Protein AF-A0A840N2Z1-F1 (afdb_monomer)

Mean predicted aligned error: 18.13 Å

Secondary structure (DSSP, 8-state):
----PPP---------TTPPP-EEE-TTS-EEEGGGS-SBGGG--B-S-TTT--BEEEETTSSS-EEEESS-----S-HHHHHHHHHHHHHHHHH-EEEEPPEEEEETTEEEEEE--EEEE-SEEEET-TTSTT---SEEEEETTEEEEEEEESSSPPPHHHHHHHHHHT--EEEEE-TTS-TT--HHHHHHIIIIIS-EEEEE-HHHHHHHHHHHHHHHHHHHHHHHHHHHHHHHHHHHHHHHHHHHTTSPP------HHHHHTTGGGGSS---S-GGGBSS-HHHHHHHHIIIIIS-TTTTTS-B-HHHHHHHHHHTT-B-GGGS---HHHHHHHHHTTS----HHHHHHHHHHHHHHTTSEEEETTEEEE-HHHHHHHHHHHHHHHHHHHHHHHHHHHHHHHHHHS-HHHHTT--HHHHHHSEETTTTEEHHHHHHTT-HHHHHHHHHHHHHHHHHHS-PPP-S--TT-S-HHHHHHHHHHHHHHHHHHHHHHHHHHHHHHHHHHHHHHHHHHHHHHHHHHHHHHHHGGGHHHHHHHHHHH-TT--HHHHHHH-HHHHHHHHHHHHHHHHHHHHHHHHHHHHHHHHHHHHHHHHHHH-HHHHHHHHHS-BGGGTTB-HHHH-SSHHHHHHHHHHHHHHHH--

Sequence (645 aa):
MFDSLPSAHDVSNFGSDKAKLVWAIDSNGKMAKISTVANGAKCKCRCPNPHCNEYLIAKTNHQTPHYSHSSNSKCNGGGPETAIHILAKEAIEEHKKLYLIERRASFAGREVILSKARLVEFDMVVAEHRELERIVPDIYVEKAGRNLLIEIAVTHPCDEMKIEKIRARGVPALEIDLSGLPRNADRDVITQAVIYDAPRSWLFHADIDSAHAKLRAAHEKKEADATKQFDDALNLLSRDYRLGLSDLSKQEKLEISDADELRATRLVQHIGIHISGAGCFTWPLDRWQNFIIREFVVGSQLGHDAYRVKTVFSRLKDAGAIRPLFKFVNKEFEAALQAGPLDFLTPYRAIEMYLFHLAREGFVYKISGAYQTVSDIRVSIEGHRERLVRIQRRTEGALETARKILAFVPVNERGKVTAKTWLQQHQSLYGSSFKAAIDADSGPYDEMSLTLRNIERMIFENGPIIESTLELPIAQERERQRNSRKQVADERAARKAEADEKAHLEKEVSENEARVSRISRFKREVNDSLGNDSADWLKSQSEQSESIDLLSLAASSELGLDRAFAMLRTTVHDRNEKAKKQKVIDRFVWQLVDDATRSLGHQRCQLFIRSAYKELGGKKPIDYCVDKVTLAECLDLLKVVARKK

Nearest PDB structures (foldseek):
  1bja-assembly2_B  TM=5.578E-01  e=4.162E-01  Tequatrovirus T4
  8xte-assembly3_D  TM=2.603E-01  e=2.911E-01  Penicillium brevicompactum
  2g7u-assembly1_A  TM=5.509E-01  e=2.362E+00  Rhodococcus jostii RHA1
  8xtg-assembly3_F  TM=1.981E-01  e=2.911E-01  Penicillium brevicompactum
  8eju-assembly1_A  TM=3.213E-01  e=1.418E+00  Pseudomonas putida KT2440

Organism: NCBI:txid211460

Solvent-accessible surface area (backbone atoms only — not comparable to full-atom values): 35555 Å² total; per-residue (Å²): 146,78,84,78,78,84,67,86,75,79,82,86,83,61,72,71,99,76,63,60,33,31,60,26,28,32,85,85,72,44,86,39,48,39,90,80,53,52,63,34,64,79,40,58,21,22,44,50,25,83,92,59,54,43,54,27,26,35,36,49,93,42,102,67,56,20,49,40,68,71,59,98,66,89,65,89,71,55,37,30,53,39,40,52,54,53,51,42,48,50,38,40,58,74,66,32,41,39,52,43,70,59,42,59,28,68,52,96,92,44,74,48,79,79,39,76,59,45,80,43,75,43,81,42,65,39,68,55,42,69,84,49,79,95,54,68,40,54,27,37,36,30,44,96,93,40,67,38,36,33,39,76,19,47,87,57,73,86,51,68,73,57,42,50,56,39,50,77,69,69,50,34,26,35,37,39,45,47,50,69,53,57,58,64,62,49,70,68,59,46,35,49,30,69,31,66,67,41,56,69,47,75,68,31,46,70,70,37,56,53,46,34,52,51,48,45,54,54,48,56,49,51,52,51,53,50,52,51,52,50,51,56,51,51,50,51,52,54,50,51,29,53,48,24,45,59,54,41,72,72,51,78,77,72,80,74,74,79,51,64,58,38,60,77,67,53,53,59,80,68,42,54,62,93,57,52,17,56,25,36,26,67,46,46,59,38,51,55,41,45,48,48,42,51,45,45,49,68,19,97,69,46,15,80,42,74,45,37,63,68,57,55,45,49,53,38,46,76,71,55,35,44,36,79,81,50,74,64,71,56,72,67,59,50,52,56,45,46,75,45,96,49,69,54,34,56,54,63,54,29,52,44,53,51,53,49,48,40,32,74,75,59,53,27,45,79,57,98,80,22,39,32,40,33,66,69,60,49,52,53,42,50,54,44,51,54,47,53,54,46,38,50,53,52,52,51,51,54,38,50,54,40,41,56,55,54,69,71,39,55,70,86,61,36,64,90,69,42,40,73,57,51,34,63,36,75,32,86,93,72,80,40,20,59,46,55,26,42,73,64,73,39,73,67,32,58,58,52,52,51,52,52,51,45,51,51,30,33,75,77,65,77,38,69,90,68,87,78,55,83,88,46,66,42,69,68,57,54,50,51,51,50,52,52,51,49,49,54,50,53,52,51,50,50,54,48,53,54,50,54,52,51,55,51,51,54,52,54,53,52,52,52,52,51,26,55,50,38,35,53,55,50,54,49,52,44,36,76,72,46,51,92,47,28,67,59,48,59,50,50,48,43,70,76,34,97,83,50,53,56,60,61,38,13,33,74,35,72,72,30,31,53,54,42,50,50,57,51,50,53,53,54,49,55,53,52,52,53,56,52,55,49,58,54,23,55,52,37,29,49,52,48,53,51,56,37,28,74,67,55,37,64,71,54,18,56,50,53,41,67,37,63,34,71,93,61,77,54,37,27,44,54,82,53,15,60,42,74,64,45,32,48,55,46,52,54,51,47,54,58,60,56,69,63,125

Structure (mmCIF, N/CA/C/O backbone):
data_AF-A0A840N2Z1-F1
#
_entry.id   AF-A0A840N2Z1-F1
#
loop_
_atom_site.group_PDB
_atom_site.id
_atom_site.type_symbol
_atom_site.label_atom_id
_atom_site.label_alt_id
_atom_site.label_comp_id
_atom_site.label_asym_id
_atom_site.label_entity_id
_atom_site.label_seq_id
_atom_site.pdbx_PDB_ins_code
_atom_site.Cartn_x
_atom_site.Cartn_y
_atom_site.Cartn_z
_atom_site.occupancy
_atom_site.B_iso_or_equiv
_atom_site.auth_seq_id
_atom_site.auth_comp_id
_atom_site.auth_asym_id
_atom_site.auth_atom_id
_atom_site.pdbx_PDB_model_num
ATOM 1 N N . MET A 1 1 ? 47.069 -20.140 -20.007 1.00 32.53 1 MET A N 1
ATOM 2 C CA . MET A 1 1 ? 48.380 -20.300 -20.663 1.00 32.53 1 MET A CA 1
ATOM 3 C C . MET A 1 1 ? 48.149 -20.223 -22.169 1.00 32.53 1 MET A C 1
ATOM 5 O O . MET A 1 1 ? 48.044 -21.245 -22.820 1.00 32.53 1 MET A O 1
ATOM 9 N N . PHE A 1 2 ? 47.906 -19.008 -22.657 1.00 27.11 2 PHE A N 1
ATOM 10 C CA . PHE A 1 2 ? 47.963 -18.567 -24.053 1.00 27.11 2 PHE A CA 1
ATOM 11 C C . PHE A 1 2 ? 48.010 -17.045 -23.944 1.00 27.11 2 PHE A C 1
ATOM 13 O O . PHE A 1 2 ? 47.080 -16.434 -23.415 1.00 27.11 2 PHE A O 1
ATOM 20 N N . ASP A 1 3 ? 49.175 -16.503 -24.274 1.00 26.84 3 ASP A N 1
ATOM 21 C CA . ASP A 1 3 ? 49.547 -15.116 -24.061 1.00 26.84 3 ASP A CA 1
ATOM 22 C C . ASP A 1 3 ? 48.724 -14.159 -24.927 1.00 26.84 3 ASP A C 1
ATOM 24 O O . ASP A 1 3 ? 48.505 -14.377 -26.117 1.00 26.84 3 ASP A O 1
ATOM 28 N N . SER A 1 4 ? 48.262 -13.106 -24.258 1.00 26.81 4 SER A N 1
ATOM 29 C CA . SER A 1 4 ? 48.169 -11.715 -24.695 1.00 26.81 4 SER A CA 1
ATOM 30 C C . SER A 1 4 ? 48.370 -11.451 -26.194 1.00 26.81 4 SER A C 1
ATOM 32 O O . SER A 1 4 ? 49.490 -11.435 -26.701 1.00 26.81 4 SER A O 1
ATOM 34 N N . LEU A 1 5 ? 47.267 -11.131 -26.875 1.00 27.72 5 LEU A N 1
ATOM 35 C CA . LEU A 1 5 ? 47.272 -10.399 -28.144 1.00 27.72 5 LEU A CA 1
ATOM 36 C C . LEU A 1 5 ? 48.095 -9.103 -27.989 1.00 27.72 5 LEU A C 1
ATOM 38 O O . LEU A 1 5 ? 47.916 -8.418 -26.975 1.00 27.72 5 LEU A O 1
ATOM 42 N N . PRO A 1 6 ? 48.960 -8.723 -28.950 1.00 27.50 6 PRO A N 1
ATOM 43 C CA . PRO A 1 6 ? 49.711 -7.483 -28.842 1.00 27.50 6 PRO A CA 1
ATOM 44 C C . PRO A 1 6 ? 48.745 -6.299 -28.880 1.00 27.50 6 PRO A C 1
ATOM 46 O O . PRO A 1 6 ? 48.026 -6.077 -29.855 1.00 27.50 6 PRO A O 1
ATOM 49 N N . SER A 1 7 ? 48.726 -5.568 -27.767 1.00 28.39 7 SER A N 1
ATOM 50 C CA . SER A 1 7 ? 48.161 -4.231 -27.637 1.00 28.39 7 SER A CA 1
ATOM 51 C C . SER A 1 7 ? 48.664 -3.337 -28.767 1.00 28.39 7 SER A C 1
ATOM 53 O O . SER A 1 7 ? 49.827 -3.438 -29.152 1.00 28.39 7 SER A O 1
ATOM 55 N N . ALA A 1 8 ? 47.784 -2.452 -29.245 1.00 30.55 8 ALA A N 1
ATOM 56 C CA . ALA A 1 8 ? 48.078 -1.371 -30.178 1.00 30.55 8 ALA A CA 1
ATOM 57 C C . ALA A 1 8 ? 49.480 -0.802 -29.920 1.00 30.55 8 ALA A C 1
ATOM 59 O O . ALA A 1 8 ? 49.737 -0.217 -28.865 1.00 30.55 8 ALA A O 1
ATOM 60 N N . HIS A 1 9 ? 50.389 -1.066 -30.859 1.00 30.20 9 HIS A N 1
ATOM 61 C CA . HIS A 1 9 ? 51.753 -0.587 -30.771 1.00 30.20 9 HIS A CA 1
ATOM 62 C C . HIS A 1 9 ? 51.751 0.932 -30.908 1.00 30.20 9 HIS A C 1
ATOM 64 O O . HIS A 1 9 ? 51.247 1.499 -31.875 1.00 30.20 9 HIS A O 1
ATOM 70 N N . ASP A 1 10 ? 52.308 1.540 -29.871 1.00 27.95 10 ASP A N 1
ATOM 71 C CA . ASP A 1 10 ? 52.732 2.919 -29.748 1.00 27.95 10 ASP A CA 1
ATOM 72 C C . ASP A 1 10 ? 53.367 3.427 -31.058 1.00 27.95 10 ASP A C 1
ATOM 74 O O . ASP A 1 10 ? 54.408 2.937 -31.499 1.00 27.95 10 ASP A O 1
ATOM 78 N N . VAL A 1 11 ? 52.698 4.378 -31.716 1.00 32.59 11 VAL A N 1
ATOM 79 C CA . VAL A 1 11 ? 53.076 4.917 -33.040 1.00 32.59 11 VAL A CA 1
ATOM 80 C C . VAL A 1 11 ? 54.146 6.016 -32.912 1.00 32.59 11 VAL A C 1
ATOM 82 O O . VAL A 1 11 ? 54.532 6.648 -33.892 1.00 32.59 11 VAL A O 1
ATOM 85 N N . SER A 1 12 ? 54.685 6.263 -31.717 1.00 30.75 12 SER A N 1
ATOM 86 C CA . SER A 1 12 ? 55.723 7.273 -31.504 1.00 30.75 12 SER A CA 1
ATOM 87 C C . SER A 1 12 ? 57.126 6.669 -31.443 1.00 30.75 12 SER A C 1
ATOM 89 O O . SER A 1 12 ? 57.688 6.533 -30.360 1.00 30.75 12 SER A O 1
ATOM 91 N N . ASN A 1 13 ? 57.699 6.322 -32.602 1.00 34.53 13 ASN A N 1
ATOM 92 C CA . ASN A 1 13 ? 59.144 6.450 -32.880 1.00 34.53 13 ASN A CA 1
ATOM 93 C C . ASN A 1 13 ? 59.511 5.911 -34.271 1.00 34.53 13 ASN A C 1
ATOM 95 O O . ASN A 1 13 ? 60.185 4.891 -34.383 1.00 34.53 13 ASN A O 1
ATOM 99 N N . PHE A 1 14 ? 59.129 6.599 -35.350 1.00 37.69 14 PHE A N 1
ATOM 100 C CA . PHE A 1 14 ? 59.597 6.218 -36.686 1.00 37.69 14 PHE A CA 1
ATOM 101 C C . PHE A 1 14 ? 59.946 7.437 -37.550 1.00 37.69 14 PHE A C 1
ATOM 103 O O . PHE A 1 14 ? 59.115 8.301 -37.797 1.00 37.69 14 PHE A O 1
ATOM 110 N N . GLY A 1 15 ? 61.210 7.471 -37.995 1.00 32.06 15 GLY A N 1
ATOM 111 C CA . GLY A 1 15 ? 61.699 8.229 -39.151 1.00 32.06 15 GLY A CA 1
ATOM 112 C C . GLY A 1 15 ? 62.016 9.713 -38.939 1.00 32.06 15 GLY A C 1
ATOM 113 O O . GLY A 1 15 ? 61.167 10.570 -39.132 1.00 32.06 15 GLY A O 1
ATOM 114 N N . SER A 1 16 ? 63.282 10.059 -38.678 1.00 35.94 16 SER A N 1
ATOM 115 C CA . SER A 1 16 ? 63.759 11.402 -39.038 1.00 35.94 16 SER A CA 1
ATOM 116 C C . SER A 1 16 ? 63.973 11.464 -40.558 1.00 35.94 16 SER A C 1
ATOM 118 O O . SER A 1 16 ? 64.718 10.625 -41.072 1.00 35.94 16 SER A O 1
ATOM 120 N N . ASP A 1 17 ? 63.458 12.494 -41.237 1.00 44.66 17 ASP A N 1
ATOM 121 C CA . ASP A 1 17 ? 63.675 12.864 -42.662 1.00 44.66 17 ASP A CA 1
ATOM 122 C C . ASP A 1 17 ? 65.156 13.047 -43.091 1.00 44.66 17 ASP A C 1
ATOM 124 O O . ASP A 1 17 ? 65.476 13.553 -44.164 1.00 44.66 17 ASP A O 1
ATOM 128 N N . LYS A 1 18 ? 66.113 12.669 -42.238 1.00 47.00 18 LYS A N 1
ATOM 129 C CA . LYS A 1 18 ? 67.560 12.854 -42.414 1.00 47.00 18 LYS A CA 1
ATOM 130 C C . LYS A 1 18 ? 68.328 11.545 -42.605 1.00 47.00 18 LYS A C 1
ATOM 132 O O . LYS A 1 18 ? 69.547 11.517 -42.422 1.00 47.00 18 LYS A O 1
ATOM 137 N N . ALA A 1 19 ? 67.654 10.449 -42.942 1.00 57.31 19 ALA A N 1
ATOM 138 C CA . ALA A 1 19 ? 68.347 9.202 -43.235 1.00 57.31 19 ALA A CA 1
ATOM 139 C C . ALA A 1 19 ? 69.135 9.319 -44.548 1.00 57.31 19 ALA A C 1
ATOM 141 O O . ALA A 1 19 ? 68.622 9.749 -45.580 1.00 57.31 19 ALA A O 1
ATOM 142 N N . LYS A 1 20 ? 70.412 8.938 -44.510 1.00 71.94 20 LYS A N 1
ATOM 143 C CA . LYS A 1 20 ? 71.266 8.941 -45.699 1.00 71.94 20 LYS A CA 1
ATOM 144 C C . LYS A 1 20 ? 70.849 7.798 -46.634 1.00 71.94 20 LYS A C 1
ATOM 146 O O . LYS A 1 20 ? 70.549 6.707 -46.164 1.00 71.94 20 LYS A O 1
ATOM 151 N N . LEU A 1 21 ? 70.865 8.032 -47.947 1.00 83.38 21 LEU A N 1
ATOM 152 C CA . LEU A 1 21 ? 70.522 7.032 -48.965 1.00 83.38 21 LEU A CA 1
ATOM 153 C C . LEU A 1 21 ? 71.496 5.840 -48.906 1.00 83.38 21 LEU A C 1
ATOM 155 O O . LEU A 1 21 ? 72.694 6.027 -49.105 1.00 83.38 21 LEU A O 1
ATOM 159 N N . VAL A 1 22 ? 71.003 4.623 -48.652 1.00 88.00 22 VAL A N 1
ATOM 160 C CA . VAL A 1 22 ? 71.836 3.398 -48.551 1.00 88.00 22 VAL A CA 1
ATOM 161 C C . VAL A 1 22 ? 71.602 2.387 -49.674 1.00 88.00 22 VAL A C 1
ATOM 163 O O . VAL A 1 22 ? 72.327 1.398 -49.763 1.00 88.00 22 VAL A O 1
ATOM 166 N N . TRP A 1 23 ? 70.635 2.656 -50.548 1.00 89.88 23 TRP A N 1
ATOM 167 C CA . TRP A 1 23 ? 70.289 1.835 -51.703 1.00 89.88 23 TRP A CA 1
ATOM 168 C C . TRP A 1 23 ? 70.346 2.668 -52.982 1.00 89.88 23 TRP A C 1
ATOM 170 O O . TRP A 1 23 ? 69.993 3.848 -52.977 1.00 89.88 23 TRP A O 1
ATOM 180 N N . ALA A 1 24 ? 70.790 2.054 -54.072 1.00 89.81 24 ALA A N 1
ATOM 181 C CA . ALA A 1 24 ? 70.897 2.686 -55.379 1.00 89.81 24 ALA A CA 1
ATOM 182 C C . ALA A 1 24 ? 70.653 1.674 -56.500 1.00 89.81 24 ALA A C 1
ATOM 184 O O . ALA A 1 24 ? 70.735 0.473 -56.264 1.00 89.81 24 ALA A O 1
ATOM 185 N N . ILE A 1 25 ? 70.401 2.155 -57.716 1.00 89.81 25 ILE A N 1
ATOM 186 C CA . ILE A 1 25 ? 70.275 1.306 -58.906 1.00 89.81 25 ILE A CA 1
ATOM 187 C C . ILE A 1 25 ? 71.672 1.102 -59.506 1.00 89.81 25 ILE A C 1
ATOM 189 O O . ILE A 1 25 ? 72.353 2.081 -59.814 1.00 89.81 25 ILE A O 1
ATOM 193 N N . ASP A 1 26 ? 72.123 -0.142 -59.650 1.00 89.44 26 ASP A N 1
ATOM 194 C CA . ASP A 1 26 ? 73.417 -0.478 -60.251 1.00 89.44 26 ASP A CA 1
ATOM 195 C C . ASP A 1 26 ? 73.408 -0.367 -61.790 1.00 89.44 26 ASP A C 1
ATOM 197 O O . ASP A 1 26 ? 72.405 -0.029 -62.421 1.00 89.44 26 ASP A O 1
ATOM 201 N N . SER A 1 27 ? 74.543 -0.661 -62.433 1.00 85.69 27 SER A N 1
ATOM 202 C CA . SER A 1 27 ? 74.661 -0.608 -63.898 1.00 85.69 27 SER A CA 1
ATOM 203 C C . SER A 1 27 ? 73.799 -1.633 -64.644 1.00 85.69 27 SER A C 1
ATOM 205 O O . SER A 1 27 ? 73.615 -1.491 -65.850 1.00 85.69 27 SER A O 1
ATOM 207 N N . ASN A 1 28 ? 73.301 -2.658 -63.951 1.00 84.81 28 ASN A N 1
ATOM 208 C CA . ASN A 1 28 ? 72.421 -3.689 -64.495 1.00 84.81 28 ASN A CA 1
ATOM 209 C C . ASN A 1 28 ? 70.940 -3.371 -64.236 1.00 84.81 28 ASN A C 1
ATOM 211 O O . ASN A 1 28 ? 70.080 -4.179 -64.581 1.00 84.81 28 ASN A O 1
ATOM 215 N N . GLY A 1 29 ? 70.638 -2.224 -63.619 1.00 83.00 29 GLY A N 1
ATOM 216 C CA . GLY A 1 29 ? 69.278 -1.834 -63.269 1.00 83.00 29 GLY A CA 1
ATOM 217 C C . GLY A 1 29 ? 68.747 -2.477 -61.984 1.00 83.00 29 GLY A C 1
ATOM 218 O O . GLY A 1 29 ? 67.546 -2.407 -61.753 1.00 83.00 29 GLY A O 1
ATOM 219 N N . LYS A 1 30 ? 69.596 -3.101 -61.154 1.00 87.06 30 LYS A N 1
ATOM 220 C CA . LYS A 1 30 ? 69.187 -3.774 -59.908 1.00 87.06 30 LYS A CA 1
ATOM 221 C C . LYS A 1 30 ? 69.490 -2.943 -58.666 1.00 87.06 30 LYS A C 1
ATOM 223 O O . LYS A 1 30 ? 70.437 -2.158 -58.646 1.00 87.06 30 LYS A O 1
ATOM 228 N N . MET A 1 31 ? 68.722 -3.161 -57.598 1.00 89.31 31 MET A N 1
ATOM 229 C CA . MET A 1 31 ? 68.962 -2.521 -56.305 1.00 89.31 31 MET A CA 1
ATOM 230 C C . MET A 1 31 ? 70.248 -3.035 -55.640 1.00 89.31 31 MET A C 1
ATOM 232 O O . MET A 1 31 ? 70.381 -4.216 -55.323 1.00 89.31 31 MET A O 1
ATOM 236 N N . ALA A 1 32 ? 71.185 -2.124 -55.379 1.00 88.50 32 ALA A N 1
ATOM 237 C CA . ALA A 1 32 ? 72.471 -2.389 -54.747 1.00 88.50 32 ALA A CA 1
ATOM 238 C C . ALA A 1 32 ? 72.622 -1.631 -53.421 1.00 88.50 32 ALA A C 1
ATOM 240 O O . ALA A 1 32 ? 72.494 -0.400 -53.349 1.00 88.50 32 ALA A O 1
ATOM 241 N N . LYS A 1 33 ? 72.950 -2.374 -52.358 1.00 88.62 33 LYS A N 1
ATOM 242 C CA . LYS A 1 33 ? 73.209 -1.818 -51.027 1.00 88.62 33 LYS A CA 1
ATOM 243 C C . LYS A 1 33 ? 74.568 -1.131 -51.009 1.00 88.62 33 LYS A C 1
ATOM 245 O O . LYS A 1 33 ? 75.526 -1.595 -51.619 1.00 88.62 33 LYS A O 1
ATOM 250 N N . ILE A 1 34 ? 74.695 -0.058 -50.239 1.00 87.31 34 ILE A N 1
ATOM 251 C CA . ILE A 1 34 ? 75.961 0.670 -50.113 1.00 87.31 34 ILE A CA 1
ATOM 252 C C . ILE A 1 34 ? 77.132 -0.218 -49.655 1.00 87.31 34 ILE A C 1
ATOM 254 O O . ILE A 1 34 ? 78.273 0.029 -50.029 1.00 87.31 34 ILE A O 1
ATOM 258 N N . SER A 1 35 ? 76.872 -1.279 -48.887 1.00 85.38 35 SER A N 1
ATOM 259 C CA . SER A 1 35 ? 77.902 -2.213 -48.418 1.00 85.38 35 SER A CA 1
ATOM 260 C C . SER A 1 35 ? 78.405 -3.190 -49.488 1.00 85.38 35 SER A C 1
ATOM 262 O O . SER A 1 35 ? 79.396 -3.870 -49.245 1.00 85.38 35 SER A O 1
ATOM 264 N N . THR A 1 36 ? 77.740 -3.295 -50.645 1.00 85.25 36 THR A N 1
ATOM 265 C CA . THR A 1 36 ? 78.060 -4.285 -51.692 1.00 85.25 36 THR A CA 1
ATOM 266 C C . THR A 1 36 ? 78.734 -3.674 -52.921 1.00 85.25 36 THR A C 1
ATOM 268 O O . THR A 1 36 ? 78.996 -4.386 -53.887 1.00 85.25 36 THR A O 1
ATOM 271 N N . VAL A 1 37 ? 79.007 -2.366 -52.918 1.00 87.31 37 VAL A N 1
ATOM 272 C CA . VAL A 1 37 ? 79.542 -1.631 -54.076 1.00 87.31 37 VAL A CA 1
ATOM 273 C C . VAL A 1 37 ? 80.942 -1.073 -53.819 1.00 87.31 37 VAL A C 1
ATOM 275 O O . VAL A 1 37 ? 81.353 -0.851 -52.683 1.00 87.31 37 VAL A O 1
ATOM 278 N N . ALA A 1 38 ? 81.688 -0.807 -54.893 1.00 87.06 38 ALA A N 1
ATOM 279 C CA . ALA A 1 38 ? 83.007 -0.185 -54.800 1.00 87.06 38 ALA A CA 1
ATOM 280 C C . ALA A 1 38 ? 82.918 1.293 -54.366 1.00 87.06 38 ALA A C 1
ATOM 282 O O . ALA A 1 38 ? 82.089 2.045 -54.879 1.00 87.06 38 ALA A O 1
ATOM 283 N N . ASN A 1 39 ? 83.823 1.731 -53.482 1.00 88.00 39 ASN A N 1
ATOM 284 C CA . ASN A 1 39 ? 83.895 3.119 -53.011 1.00 88.00 39 ASN A CA 1
ATOM 285 C C . ASN A 1 39 ? 84.106 4.129 -54.162 1.00 88.00 39 ASN A C 1
ATOM 287 O O . ASN A 1 39 ? 84.906 3.910 -55.078 1.00 88.00 39 ASN A O 1
ATOM 291 N N . GLY A 1 40 ? 83.454 5.286 -54.058 1.00 86.69 40 GLY A N 1
ATOM 292 C CA . GLY A 1 40 ? 83.551 6.410 -54.987 1.00 86.69 40 GLY A CA 1
ATOM 293 C C . GLY A 1 40 ? 82.644 6.293 -56.219 1.00 86.69 40 GLY A C 1
ATOM 294 O O . GLY A 1 40 ? 81.698 5.508 -56.263 1.00 86.69 40 GLY A O 1
ATOM 295 N N . ALA A 1 41 ? 82.947 7.077 -57.258 1.00 85.81 41 ALA A N 1
ATOM 296 C CA . ALA A 1 41 ? 82.203 7.079 -58.528 1.00 85.81 41 ALA A CA 1
ATOM 297 C C . ALA A 1 41 ? 82.366 5.777 -59.347 1.00 85.81 41 ALA A C 1
ATOM 299 O O . ALA A 1 41 ? 81.668 5.567 -60.338 1.00 85.81 41 ALA A O 1
ATOM 300 N N . LYS A 1 42 ? 83.264 4.872 -58.926 1.00 86.50 42 LYS A N 1
ATOM 301 C CA . LYS A 1 42 ? 83.479 3.564 -59.564 1.00 86.50 42 LYS A CA 1
ATOM 302 C C . LYS A 1 42 ? 82.256 2.647 -59.470 1.00 86.50 42 LYS A C 1
ATOM 304 O O . LYS A 1 42 ? 82.139 1.750 -60.297 1.00 86.50 42 LYS A O 1
ATOM 309 N N . CYS A 1 43 ? 81.353 2.882 -58.512 1.00 84.81 43 CYS A N 1
ATOM 310 C CA . CYS A 1 43 ? 80.115 2.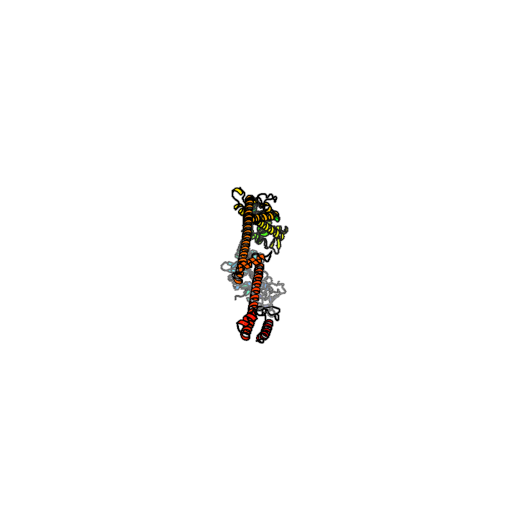112 -58.371 1.00 84.81 43 CYS A CA 1
ATOM 311 C C . CYS A 1 43 ? 79.163 2.255 -59.571 1.00 84.81 43 CYS A C 1
ATOM 313 O O . CYS A 1 43 ? 78.357 1.359 -59.797 1.00 84.81 43 CYS A O 1
ATOM 315 N N . LYS A 1 44 ? 79.238 3.365 -60.329 1.00 87.94 44 LYS A N 1
ATOM 316 C CA . LYS A 1 44 ? 78.335 3.692 -61.454 1.00 87.94 44 LYS A CA 1
ATOM 317 C C . LYS A 1 44 ? 76.836 3.598 -61.114 1.00 87.94 44 LYS A C 1
ATOM 319 O O . LYS A 1 44 ? 76.012 3.449 -62.011 1.00 87.94 44 LYS A O 1
ATOM 324 N N . CYS A 1 45 ? 76.490 3.695 -59.832 1.00 91.00 45 CYS A N 1
ATOM 325 C CA . CYS A 1 45 ? 75.118 3.576 -59.360 1.00 91.00 45 CYS A CA 1
ATOM 326 C C . CYS A 1 45 ? 74.341 4.879 -59.583 1.00 91.00 45 CYS A C 1
ATOM 328 O O . CYS A 1 45 ? 74.933 5.961 -59.621 1.00 91.00 45 CYS A O 1
ATOM 330 N N . ARG A 1 46 ? 73.017 4.779 -59.697 1.00 90.44 46 ARG A N 1
ATOM 331 C CA . ARG A 1 46 ? 72.097 5.902 -59.891 1.00 90.44 46 ARG A CA 1
ATOM 332 C C . ARG A 1 46 ? 71.092 6.033 -58.754 1.00 90.44 46 ARG A C 1
ATOM 334 O O . ARG A 1 46 ? 70.755 5.054 -58.087 1.00 90.44 46 ARG A O 1
ATOM 341 N N . CYS A 1 47 ? 70.618 7.258 -58.543 1.00 88.81 47 CYS A N 1
ATOM 342 C CA . CYS A 1 47 ? 69.551 7.562 -57.596 1.00 88.81 47 CYS A CA 1
ATOM 343 C C . CYS A 1 47 ? 68.269 6.803 -57.975 1.00 88.81 47 CYS A C 1
ATOM 345 O O . CYS A 1 47 ? 67.844 6.909 -59.125 1.00 88.81 47 CYS A O 1
ATOM 347 N N . PRO A 1 48 ? 67.636 6.074 -57.034 1.00 87.62 48 PRO A N 1
ATOM 348 C CA . PRO A 1 48 ? 66.425 5.308 -57.320 1.00 87.62 48 PRO A CA 1
ATOM 349 C C . PRO A 1 48 ? 65.204 6.193 -57.594 1.00 87.62 48 PRO A C 1
ATOM 351 O O . PRO A 1 48 ? 64.252 5.725 -58.200 1.00 87.62 48 PRO A O 1
ATOM 354 N N . ASN A 1 49 ? 65.224 7.470 -57.189 1.00 86.00 49 ASN A N 1
ATOM 355 C CA . ASN A 1 49 ? 64.154 8.418 -57.500 1.00 86.00 49 ASN A CA 1
ATOM 356 C C . ASN A 1 49 ? 64.120 8.708 -59.021 1.00 86.00 49 ASN A C 1
ATOM 358 O O . ASN A 1 49 ? 65.071 9.326 -59.519 1.00 86.00 49 ASN A O 1
ATOM 362 N N . PRO A 1 50 ? 63.037 8.359 -59.750 1.00 79.44 50 PRO A N 1
ATOM 363 C CA . PRO A 1 50 ? 62.931 8.554 -61.198 1.00 79.44 50 PRO A CA 1
ATOM 364 C C . PRO A 1 50 ? 63.046 10.016 -61.634 1.00 79.44 50 PRO A C 1
ATOM 366 O O . PRO A 1 50 ? 63.514 10.292 -62.735 1.00 79.44 50 PRO A O 1
ATOM 369 N N . HIS A 1 51 ? 62.656 10.959 -60.769 1.00 80.56 51 HIS A N 1
ATOM 370 C CA . HIS A 1 51 ? 62.759 12.396 -61.036 1.00 80.56 51 HIS A CA 1
ATOM 371 C C . HIS A 1 51 ? 64.181 12.947 -60.857 1.00 80.56 51 HIS A C 1
ATOM 373 O O . HIS A 1 51 ? 64.448 14.075 -61.260 1.00 80.56 51 HIS A O 1
ATOM 379 N N . CYS A 1 52 ? 65.084 12.170 -60.249 1.00 84.31 52 CYS A N 1
ATOM 380 C CA . CYS A 1 52 ? 66.496 12.511 -60.113 1.00 84.31 52 CYS A CA 1
ATOM 381 C C . CYS A 1 52 ? 67.352 11.691 -61.085 1.00 84.31 52 CYS A C 1
ATOM 383 O O . CYS A 1 52 ? 67.994 12.268 -61.955 1.00 84.31 52 CYS A O 1
ATOM 385 N N . ASN A 1 53 ? 67.358 10.357 -60.950 1.00 81.75 53 ASN A N 1
ATOM 386 C CA . ASN A 1 53 ? 68.104 9.403 -61.789 1.00 81.75 53 ASN A CA 1
ATOM 387 C C . ASN A 1 53 ? 69.602 9.743 -62.020 1.00 81.75 53 ASN A C 1
ATOM 389 O O . ASN A 1 53 ? 70.231 9.247 -62.958 1.00 81.75 53 ASN A O 1
ATOM 393 N N . GLU A 1 54 ? 70.197 10.598 -61.183 1.00 85.44 54 GLU A N 1
ATOM 394 C CA . GLU A 1 54 ? 71.591 11.024 -61.318 1.00 85.44 54 GLU A CA 1
ATOM 395 C C . GLU A 1 54 ? 72.568 9.977 -60.786 1.00 85.44 54 GLU A C 1
ATOM 397 O O . GLU A 1 54 ? 72.235 9.169 -59.916 1.00 85.44 54 GLU A O 1
ATOM 402 N N . TYR A 1 55 ? 73.810 10.027 -61.274 1.00 88.69 55 TYR A N 1
ATOM 403 C CA . TYR A 1 55 ? 74.887 9.193 -60.755 1.00 88.69 55 TYR A CA 1
ATOM 404 C C . TYR A 1 55 ? 75.236 9.542 -59.303 1.00 88.69 55 TYR A C 1
ATOM 406 O O . TYR A 1 55 ? 75.248 10.700 -58.876 1.00 88.69 55 TYR A O 1
ATOM 414 N N . LEU A 1 56 ? 75.558 8.501 -58.543 1.00 89.31 56 LEU A N 1
ATOM 415 C CA . LEU A 1 56 ? 75.906 8.579 -57.135 1.00 89.31 56 LEU A CA 1
ATOM 416 C C . LEU A 1 56 ? 77.394 8.289 -56.917 1.00 89.31 56 LEU A C 1
ATOM 418 O O . LEU A 1 56 ? 78.049 7.554 -57.655 1.00 89.31 56 LEU A O 1
ATOM 422 N N . ILE A 1 57 ? 77.916 8.849 -55.835 1.00 88.44 57 ILE A N 1
ATOM 423 C CA . ILE A 1 57 ? 79.214 8.552 -55.246 1.00 88.44 57 ILE A CA 1
ATOM 424 C C . ILE A 1 57 ? 78.951 7.685 -54.016 1.00 88.44 57 ILE A C 1
ATOM 426 O O . ILE A 1 57 ? 78.348 8.145 -53.043 1.00 88.44 57 ILE A O 1
ATOM 430 N N . ALA A 1 58 ? 79.414 6.435 -54.049 1.00 89.44 58 ALA A N 1
ATOM 431 C CA . ALA A 1 58 ? 79.357 5.539 -52.901 1.00 89.44 58 ALA A CA 1
ATOM 432 C C . ALA A 1 58 ? 80.396 5.967 -51.855 1.00 89.44 58 ALA A C 1
ATOM 434 O O . ALA A 1 58 ? 81.591 5.983 -52.140 1.00 89.44 58 ALA A O 1
ATOM 435 N N . LYS A 1 59 ? 79.968 6.314 -50.641 1.00 87.88 59 LYS A N 1
ATOM 436 C CA . LYS A 1 59 ? 80.853 6.623 -49.509 1.00 87.88 59 LYS A CA 1
ATOM 437 C C . LYS A 1 59 ? 80.876 5.439 -48.549 1.00 87.88 59 LYS A C 1
ATOM 439 O O . LYS A 1 59 ? 80.288 5.502 -47.471 1.00 87.88 59 LYS A O 1
ATOM 444 N N . THR A 1 60 ? 81.534 4.354 -48.950 1.00 83.38 60 THR A N 1
ATOM 445 C CA . THR A 1 60 ? 81.573 3.102 -48.172 1.00 83.38 60 THR A CA 1
ATOM 446 C C . THR A 1 60 ? 82.510 3.196 -46.970 1.00 83.38 60 THR A C 1
ATOM 448 O O . THR A 1 60 ? 82.244 2.591 -45.940 1.00 83.38 60 THR A O 1
ATOM 451 N N . ASN A 1 61 ? 83.564 4.014 -47.064 1.00 83.50 61 ASN A N 1
ATOM 452 C CA . ASN A 1 61 ? 84.570 4.198 -46.007 1.00 83.50 61 ASN A CA 1
ATOM 453 C C . ASN A 1 61 ? 84.228 5.355 -45.039 1.00 83.50 61 ASN A C 1
ATOM 455 O O . ASN A 1 61 ? 85.117 5.944 -44.430 1.00 83.50 61 ASN A O 1
ATOM 459 N N . HIS A 1 62 ? 82.952 5.738 -44.934 1.00 79.75 62 HIS A N 1
ATOM 460 C CA . HIS A 1 62 ? 82.471 6.790 -44.031 1.00 79.75 62 HIS A CA 1
ATOM 461 C C . HIS A 1 62 ? 81.888 6.167 -42.753 1.00 79.75 62 HIS A C 1
ATOM 463 O O . HIS A 1 62 ? 81.323 5.082 -42.814 1.00 79.75 62 HIS A O 1
ATOM 469 N N . GLN A 1 63 ? 81.907 6.890 -41.622 1.00 77.31 63 GLN A N 1
ATOM 470 C CA . GLN A 1 63 ? 81.313 6.447 -40.340 1.00 77.31 63 GLN A CA 1
ATOM 471 C C . GLN A 1 63 ? 79.858 5.940 -40.458 1.00 77.31 63 GLN A C 1
ATOM 473 O O . GLN A 1 63 ? 79.420 5.097 -39.686 1.00 77.31 63 GLN A O 1
ATOM 478 N N . THR A 1 64 ? 79.115 6.441 -41.446 1.00 81.00 64 THR A N 1
ATOM 479 C CA . THR A 1 64 ? 77.811 5.910 -41.843 1.00 81.00 64 THR A CA 1
ATOM 480 C C . THR A 1 64 ? 77.885 5.713 -43.350 1.00 81.00 64 THR A C 1
ATOM 482 O O . THR A 1 64 ? 77.886 6.727 -44.060 1.00 81.00 64 THR A O 1
ATOM 485 N N . PRO A 1 65 ? 78.010 4.475 -43.851 1.00 85.75 65 PRO A N 1
ATOM 486 C CA . PRO A 1 65 ? 78.042 4.216 -45.282 1.00 85.75 65 PRO A CA 1
ATOM 487 C C . PRO A 1 65 ? 76.783 4.763 -45.959 1.00 85.75 65 PRO A C 1
ATOM 489 O O . PRO A 1 65 ? 75.670 4.480 -45.522 1.00 85.75 65 PRO A O 1
ATOM 492 N N . HIS A 1 66 ? 76.949 5.586 -46.994 1.00 87.81 66 HIS A N 1
ATOM 493 C CA . HIS A 1 66 ? 75.828 6.137 -47.764 1.00 87.81 66 HIS A CA 1
ATOM 494 C C . HIS A 1 66 ? 76.220 6.490 -49.197 1.00 87.81 66 HIS A C 1
ATOM 496 O O . HIS A 1 66 ? 77.398 6.645 -49.518 1.00 87.81 66 HIS A O 1
ATOM 502 N N . TYR A 1 67 ? 75.221 6.683 -50.047 1.00 87.25 67 TYR A N 1
ATOM 503 C CA . TYR A 1 67 ? 75.363 7.316 -51.345 1.00 87.25 67 TYR A CA 1
ATOM 504 C C . TYR A 1 67 ? 75.168 8.831 -51.239 1.00 87.25 67 TYR A C 1
ATOM 506 O O . TYR A 1 67 ? 74.316 9.322 -50.495 1.00 87.25 67 TYR A O 1
ATOM 514 N N . SER A 1 68 ? 75.942 9.583 -52.017 1.00 86.19 68 SER A N 1
ATOM 515 C CA . SER A 1 68 ? 75.748 11.021 -52.233 1.00 86.19 68 SER A CA 1
ATOM 516 C C . SER A 1 68 ? 75.722 11.327 -53.724 1.00 86.19 68 SER A C 1
ATOM 518 O O . SER A 1 68 ? 76.474 10.707 -54.464 1.00 86.19 68 SER A O 1
ATOM 520 N N . HIS A 1 69 ? 74.918 12.285 -54.175 1.00 85.94 69 HIS A N 1
ATOM 521 C CA . HIS A 1 69 ? 74.874 12.677 -55.588 1.00 85.94 69 HIS A CA 1
ATOM 522 C C . HIS A 1 69 ? 76.235 13.211 -56.061 1.00 85.94 69 HIS A C 1
ATOM 524 O O . HIS A 1 69 ? 76.951 13.863 -55.297 1.00 85.94 69 HIS A O 1
ATOM 530 N N . SER A 1 70 ? 76.624 12.887 -57.300 1.00 75.25 70 SER A N 1
ATOM 531 C CA . SER A 1 70 ? 77.911 13.316 -57.867 1.00 75.25 70 SER A CA 1
ATOM 532 C C . SER A 1 70 ? 77.961 14.803 -58.218 1.00 75.25 70 SER A C 1
ATOM 534 O O . SER A 1 70 ? 79.046 15.358 -58.367 1.00 75.25 70 SER A O 1
ATOM 536 N N . SER A 1 71 ? 76.797 15.437 -58.362 1.00 69.31 71 SER A N 1
ATOM 537 C CA . SER A 1 71 ? 76.634 16.867 -58.611 1.00 69.31 71 SER A CA 1
ATOM 538 C C . SER A 1 71 ? 75.874 17.521 -57.447 1.00 69.31 71 SER A C 1
ATOM 540 O O . SER A 1 71 ? 75.207 16.835 -56.673 1.00 69.31 71 SER A O 1
ATOM 542 N N . ASN A 1 72 ? 75.960 18.848 -57.307 1.00 59.34 72 ASN A N 1
ATOM 543 C CA . ASN A 1 72 ? 75.220 19.614 -56.291 1.00 59.34 72 ASN A CA 1
ATOM 544 C C . ASN A 1 72 ? 73.737 19.818 -56.695 1.00 59.34 72 ASN A C 1
ATOM 546 O O . ASN A 1 72 ? 73.161 20.888 -56.489 1.00 59.34 72 ASN A O 1
ATOM 550 N N . SER A 1 73 ? 73.142 18.823 -57.355 1.00 58.59 73 SER A N 1
ATOM 551 C CA . SER A 1 73 ? 71.783 18.868 -57.884 1.00 58.59 73 SER A CA 1
ATOM 552 C C . SER A 1 73 ? 70.733 18.834 -56.779 1.00 58.59 73 SER A C 1
ATOM 554 O O . SER A 1 73 ? 70.900 18.236 -55.713 1.00 58.59 73 SER A O 1
ATOM 556 N N . LYS A 1 74 ? 69.604 19.497 -57.045 1.00 57.69 74 LYS A N 1
ATOM 557 C CA . LYS A 1 74 ? 68.451 19.542 -56.144 1.00 57.69 74 LYS A CA 1
ATOM 558 C C . LYS A 1 74 ? 67.648 18.244 -56.262 1.00 57.69 74 LYS A C 1
ATOM 560 O O . LYS A 1 74 ? 66.586 18.217 -56.872 1.00 57.69 74 LYS A O 1
ATOM 565 N N . CYS A 1 75 ? 68.161 17.154 -55.696 1.00 71.25 75 CYS A N 1
ATOM 566 C CA . CYS A 1 75 ? 67.340 15.976 -55.435 1.00 71.25 75 CYS A CA 1
ATOM 567 C C . CYS A 1 75 ? 66.393 16.297 -54.268 1.00 71.25 75 CYS A C 1
ATOM 569 O O . CYS A 1 75 ? 66.852 16.571 -53.160 1.00 71.25 75 CYS A O 1
ATOM 571 N N . ASN A 1 76 ? 65.078 16.260 -54.500 1.00 66.19 76 ASN A N 1
ATOM 572 C CA . ASN A 1 76 ? 64.043 16.650 -53.527 1.00 66.19 76 ASN A CA 1
ATOM 573 C C . ASN A 1 76 ? 63.843 15.639 -52.371 1.00 66.19 76 ASN A C 1
ATOM 575 O O . ASN A 1 76 ? 62.752 15.532 -51.827 1.00 66.19 76 ASN A O 1
ATOM 579 N N . GLY A 1 77 ? 64.865 14.862 -52.006 1.00 65.06 77 GLY A N 1
ATOM 580 C CA . GLY A 1 77 ? 64.854 14.021 -50.804 1.00 65.06 77 GLY A CA 1
ATOM 581 C C . GLY A 1 77 ? 64.207 12.634 -50.920 1.00 65.06 77 GLY A C 1
ATOM 582 O O . GLY A 1 77 ? 64.578 11.778 -50.138 1.00 65.06 77 GLY A O 1
ATOM 583 N N . GLY A 1 78 ? 63.366 12.344 -51.921 1.00 75.00 78 GLY A N 1
ATOM 584 C CA . GLY A 1 78 ? 62.580 11.087 -52.000 1.00 75.00 78 GLY A CA 1
ATOM 585 C C . GLY A 1 78 ? 63.315 9.789 -52.393 1.00 75.00 78 GLY A C 1
ATOM 586 O O . GLY A 1 78 ? 62.683 8.813 -52.799 1.00 75.00 78 GLY A O 1
ATOM 587 N N . GLY A 1 79 ? 64.649 9.777 -52.384 1.00 80.56 79 GLY A N 1
ATOM 588 C CA . GLY A 1 79 ? 65.450 8.610 -52.785 1.00 80.56 79 GLY A CA 1
ATOM 589 C C . GLY A 1 79 ? 65.267 7.391 -51.867 1.00 80.56 79 GLY A C 1
ATOM 590 O O . GLY A 1 79 ? 65.002 6.302 -52.376 1.00 80.56 79 GLY A O 1
ATOM 591 N N . PRO A 1 80 ? 65.395 7.539 -50.535 1.00 85.25 80 PRO A N 1
ATOM 592 C CA . PRO A 1 80 ? 65.219 6.431 -49.598 1.00 85.25 80 PRO A CA 1
ATOM 593 C C . PRO A 1 80 ? 63.802 5.836 -49.604 1.00 85.25 80 PRO A C 1
ATOM 595 O O . PRO A 1 80 ? 63.655 4.618 -49.564 1.00 85.25 80 PRO A O 1
ATOM 598 N N . GLU A 1 81 ? 62.765 6.668 -49.714 1.00 86.94 81 GLU A N 1
ATOM 599 C CA . GLU A 1 81 ? 61.364 6.238 -49.819 1.00 86.94 81 GLU A CA 1
ATOM 600 C C . GLU A 1 81 ? 61.145 5.405 -51.083 1.00 86.94 81 GLU A C 1
ATOM 602 O O . GLU A 1 81 ? 60.594 4.305 -51.030 1.00 86.94 81 GLU A O 1
ATOM 607 N N . THR A 1 82 ? 61.643 5.906 -52.218 1.00 87.38 82 THR A N 1
ATOM 608 C CA . THR A 1 82 ? 61.549 5.201 -53.500 1.00 87.38 82 THR A CA 1
ATOM 609 C C . THR A 1 82 ? 62.293 3.867 -53.453 1.00 87.38 82 THR A C 1
ATOM 611 O O . THR A 1 82 ? 61.812 2.873 -53.986 1.00 87.38 82 THR A O 1
ATOM 614 N N . ALA A 1 83 ? 63.447 3.812 -52.781 1.00 88.75 83 ALA A N 1
ATOM 615 C CA . ALA A 1 83 ? 64.190 2.569 -52.608 1.00 88.75 83 ALA A CA 1
ATOM 616 C C . ALA A 1 83 ? 63.385 1.510 -51.841 1.00 88.75 83 ALA A C 1
ATOM 618 O O . ALA A 1 83 ? 63.351 0.358 -52.266 1.00 88.75 83 ALA A O 1
ATOM 619 N N . ILE A 1 84 ? 62.723 1.890 -50.742 1.00 91.69 84 ILE A N 1
ATOM 620 C CA . ILE A 1 84 ? 61.855 0.976 -49.984 1.00 91.69 84 ILE A CA 1
ATOM 621 C C . ILE A 1 84 ? 60.680 0.511 -50.845 1.00 91.69 84 ILE A C 1
ATOM 623 O O . ILE A 1 84 ? 60.375 -0.678 -50.853 1.00 91.69 84 ILE A O 1
ATOM 627 N N . HIS A 1 85 ? 60.054 1.419 -51.597 1.00 91.31 85 HIS A N 1
ATOM 628 C CA . HIS A 1 85 ? 58.934 1.098 -52.485 1.00 91.31 85 HIS A CA 1
ATOM 629 C C . HIS A 1 85 ? 59.319 0.079 -53.567 1.00 91.31 85 HIS A C 1
ATOM 631 O O . HIS A 1 85 ? 58.628 -0.923 -53.742 1.00 91.31 85 HIS A O 1
ATOM 637 N N . ILE A 1 86 ? 60.465 0.280 -54.228 1.00 90.31 86 ILE A N 1
ATOM 638 C CA . ILE A 1 86 ? 61.005 -0.654 -55.228 1.00 90.31 86 ILE A CA 1
ATOM 639 C C . ILE A 1 86 ? 61.337 -2.005 -54.583 1.00 90.31 86 ILE A C 1
ATOM 641 O O . ILE A 1 86 ? 60.906 -3.040 -55.083 1.00 90.31 86 ILE A O 1
ATOM 645 N N . LEU A 1 87 ? 62.053 -2.015 -53.452 1.00 92.19 87 LEU A N 1
ATOM 646 C CA . LEU A 1 87 ? 62.420 -3.255 -52.753 1.00 92.19 87 LEU A CA 1
ATOM 647 C C . LEU A 1 87 ? 61.192 -4.038 -52.268 1.00 92.19 87 LEU A C 1
ATOM 649 O O . LEU A 1 87 ? 61.209 -5.266 -52.269 1.00 92.19 87 LEU A O 1
ATOM 653 N N . ALA A 1 88 ? 60.120 -3.348 -51.879 1.00 93.56 88 ALA A N 1
ATOM 654 C CA . ALA A 1 88 ? 58.861 -3.974 -51.500 1.00 93.56 88 ALA A CA 1
ATOM 655 C C . ALA A 1 88 ? 58.150 -4.632 -52.694 1.00 93.56 88 ALA A C 1
ATOM 657 O O . ALA A 1 88 ? 57.651 -5.752 -52.560 1.00 93.56 88 ALA A O 1
ATOM 658 N N . LYS A 1 89 ? 58.156 -3.981 -53.867 1.00 92.38 89 LYS A N 1
ATOM 659 C CA . LYS A 1 89 ? 57.671 -4.576 -55.124 1.00 92.38 89 LYS A CA 1
ATOM 660 C C . LYS A 1 89 ? 58.471 -5.824 -55.491 1.00 92.38 89 LYS A C 1
ATOM 662 O O . LYS A 1 89 ? 57.875 -6.884 -55.678 1.00 92.38 89 LYS A O 1
ATOM 667 N N . GLU A 1 90 ? 59.802 -5.724 -55.484 1.00 91.75 90 GLU A N 1
ATOM 668 C CA . GLU A 1 90 ? 60.698 -6.859 -55.746 1.00 91.75 90 GLU A CA 1
ATOM 669 C C . GLU A 1 90 ? 60.427 -8.029 -54.788 1.00 91.75 90 GLU A C 1
ATOM 671 O O . GLU A 1 90 ? 60.371 -9.178 -55.219 1.00 91.75 90 GLU A O 1
ATOM 676 N N . ALA A 1 91 ? 60.220 -7.754 -53.494 1.00 93.19 91 ALA A N 1
ATOM 677 C CA . ALA A 1 91 ? 59.966 -8.789 -52.496 1.00 93.19 91 ALA A CA 1
ATOM 678 C C . ALA A 1 91 ? 58.693 -9.598 -52.798 1.00 93.19 91 ALA A C 1
ATOM 680 O O . ALA A 1 91 ? 58.710 -10.827 -52.682 1.00 93.19 91 ALA A O 1
ATOM 681 N N . ILE A 1 92 ? 57.605 -8.936 -53.207 1.00 93.62 92 ILE A N 1
ATOM 682 C CA . ILE A 1 92 ? 56.343 -9.611 -53.550 1.00 93.62 92 ILE A CA 1
ATOM 683 C C . ILE A 1 92 ? 56.471 -10.373 -54.874 1.00 93.62 92 ILE A C 1
ATOM 685 O O . ILE A 1 92 ? 55.978 -11.498 -54.964 1.00 93.62 92 ILE A O 1
ATOM 689 N N . GLU A 1 93 ? 57.157 -9.816 -55.875 1.00 92.31 93 GLU A N 1
ATOM 690 C CA . GLU A 1 93 ? 57.430 -10.503 -57.148 1.00 92.31 93 GLU A CA 1
ATOM 691 C C . GLU A 1 93 ? 58.284 -11.762 -56.972 1.00 92.31 93 GLU A C 1
ATOM 693 O O . GLU A 1 93 ? 57.986 -12.802 -57.564 1.00 92.31 93 GLU A O 1
ATOM 698 N N . GLU A 1 94 ? 59.321 -11.682 -56.137 1.00 92.75 94 GLU A N 1
ATOM 699 C CA . GLU A 1 94 ? 60.248 -12.780 -55.860 1.00 92.75 94 GLU A CA 1
ATOM 700 C C . GLU A 1 94 ? 59.570 -13.911 -55.077 1.00 92.75 94 GLU A C 1
ATOM 702 O O . GLU A 1 94 ? 59.680 -15.081 -55.446 1.00 92.75 94 GLU A O 1
ATOM 707 N N . HIS A 1 95 ? 58.837 -13.574 -54.012 1.00 94.25 95 HIS A N 1
ATOM 708 C CA . HIS A 1 95 ? 58.278 -14.571 -53.096 1.00 94.25 95 HIS A CA 1
ATOM 709 C C . HIS A 1 95 ? 56.876 -15.047 -53.481 1.00 94.25 95 HIS A C 1
ATOM 711 O O . HIS A 1 95 ? 56.433 -16.083 -52.983 1.00 94.25 95 HIS A O 1
ATOM 717 N N . LYS A 1 96 ? 56.161 -14.284 -54.318 1.00 94.75 96 LYS A N 1
ATOM 718 C CA . LYS A 1 96 ? 54.796 -14.558 -54.796 1.00 94.75 96 LYS A CA 1
ATOM 719 C C . LYS A 1 96 ? 53.804 -14.915 -53.694 1.00 94.75 96 LYS A C 1
ATOM 721 O O . LYS A 1 96 ? 52.879 -15.694 -53.909 1.00 94.75 96 LYS A O 1
ATOM 726 N N . LYS A 1 97 ? 53.974 -14.348 -52.502 1.00 94.44 97 LYS A N 1
ATOM 727 C CA . LYS A 1 97 ? 53.098 -14.602 -51.359 1.00 94.44 97 LYS A CA 1
ATOM 728 C C . LYS A 1 97 ? 52.913 -13.364 -50.503 1.00 94.44 97 LYS A C 1
ATOM 730 O O . LYS A 1 97 ? 53.813 -12.535 -50.406 1.00 94.44 97 LYS A O 1
ATOM 735 N N . LEU A 1 98 ? 51.754 -13.268 -49.860 1.00 95.38 98 LEU A N 1
ATOM 736 C CA . LEU A 1 98 ? 51.410 -12.165 -48.969 1.00 95.38 98 LEU A CA 1
ATOM 737 C C . LEU A 1 98 ? 50.460 -12.631 -47.864 1.00 95.38 98 LEU A C 1
ATOM 739 O O . LEU A 1 98 ? 49.545 -13.423 -48.109 1.00 95.38 98 LEU A O 1
ATOM 743 N N . TYR A 1 99 ? 50.658 -12.131 -46.646 1.00 95.19 99 TYR A N 1
ATOM 744 C CA . TYR A 1 99 ? 49.711 -12.314 -45.556 1.00 95.19 99 TYR A CA 1
ATOM 745 C C . TYR A 1 99 ? 48.522 -11.366 -45.729 1.00 95.19 99 TYR A C 1
ATOM 747 O O . TYR A 1 99 ? 48.646 -10.148 -45.609 1.00 95.19 99 TYR A O 1
ATOM 755 N N . LEU A 1 100 ? 47.353 -11.929 -46.032 1.00 94.69 100 LEU A N 1
ATOM 756 C CA . LEU A 1 100 ? 46.113 -11.171 -46.141 1.00 94.69 100 LEU A CA 1
ATOM 757 C C . LEU A 1 100 ? 45.440 -11.090 -44.774 1.00 94.69 100 LEU A C 1
ATOM 759 O O . LEU A 1 100 ? 45.277 -12.104 -44.092 1.00 94.69 100 LEU A O 1
ATOM 763 N N . ILE A 1 101 ? 45.012 -9.886 -44.402 1.00 94.81 101 ILE A N 1
ATOM 764 C CA . ILE A 1 101 ? 44.268 -9.632 -43.166 1.00 94.81 101 ILE A CA 1
ATOM 765 C C . ILE A 1 101 ? 42.816 -10.114 -43.261 1.00 94.81 101 ILE A C 1
ATOM 767 O O . ILE A 1 101 ? 42.295 -10.419 -44.338 1.00 94.81 101 ILE A O 1
ATOM 771 N N . GLU A 1 102 ? 42.142 -10.159 -42.114 1.00 93.94 102 GLU A N 1
ATOM 772 C CA . GLU A 1 102 ? 40.725 -10.505 -42.041 1.00 93.94 102 GLU A CA 1
ATOM 773 C C . GLU A 1 102 ? 39.871 -9.567 -42.897 1.00 93.94 102 GLU A C 1
ATOM 775 O O . GLU A 1 102 ? 40.080 -8.353 -42.937 1.00 93.94 102 GLU A O 1
ATOM 780 N N . ARG A 1 103 ? 38.861 -10.130 -43.561 1.00 93.94 103 ARG A N 1
ATOM 781 C CA . ARG A 1 103 ? 37.781 -9.330 -44.142 1.00 93.94 103 ARG A CA 1
ATOM 782 C C . ARG A 1 103 ? 36.692 -9.268 -43.094 1.00 93.94 103 ARG A C 1
ATOM 784 O O . ARG A 1 103 ? 36.086 -10.295 -42.792 1.00 93.94 103 ARG A O 1
ATOM 791 N N . ARG A 1 104 ? 36.457 -8.089 -42.533 1.00 93.25 104 ARG A N 1
ATOM 792 C CA . ARG A 1 104 ? 35.445 -7.871 -41.499 1.00 93.25 104 ARG A CA 1
ATOM 793 C C . ARG A 1 104 ? 34.647 -6.615 -41.800 1.00 93.25 104 ARG A C 1
ATOM 795 O O . ARG A 1 104 ? 35.194 -5.655 -42.332 1.00 93.25 104 ARG A O 1
ATOM 802 N N . ALA A 1 105 ? 33.369 -6.638 -41.455 1.00 93.88 105 ALA A N 1
ATOM 803 C CA . ALA A 1 105 ? 32.502 -5.471 -41.497 1.00 93.88 105 ALA A CA 1
ATOM 804 C C . ALA A 1 105 ? 31.903 -5.257 -40.110 1.00 93.88 105 ALA A C 1
ATOM 806 O O . ALA A 1 105 ? 31.446 -6.215 -39.481 1.00 93.88 105 ALA A O 1
ATOM 807 N N . SER A 1 106 ? 31.888 -4.013 -39.644 1.00 91.56 106 SER A N 1
ATOM 808 C CA . SER A 1 106 ? 31.283 -3.645 -38.370 1.00 91.56 106 SER A CA 1
ATOM 809 C C . SER A 1 106 ? 30.401 -2.412 -38.516 1.00 91.56 106 SER A C 1
ATOM 811 O O . SER A 1 106 ? 30.720 -1.491 -39.259 1.00 91.56 106 SER A O 1
ATOM 813 N N . PHE A 1 107 ? 29.262 -2.412 -37.828 1.00 93.75 107 PHE A N 1
ATOM 814 C CA . PHE A 1 107 ? 28.346 -1.274 -37.776 1.00 93.75 107 PHE A CA 1
ATOM 815 C C . PHE A 1 107 ? 27.528 -1.335 -36.483 1.00 93.75 107 PHE A C 1
ATOM 817 O O . PHE A 1 107 ? 27.028 -2.401 -36.119 1.00 93.75 107 PHE A O 1
ATOM 824 N N . ALA A 1 108 ? 27.401 -0.203 -35.781 1.00 90.06 108 ALA A N 1
ATOM 825 C CA . ALA A 1 108 ? 26.624 -0.067 -34.541 1.00 90.06 108 ALA A CA 1
ATOM 826 C C . ALA A 1 108 ? 26.876 -1.192 -33.505 1.00 90.06 108 ALA A C 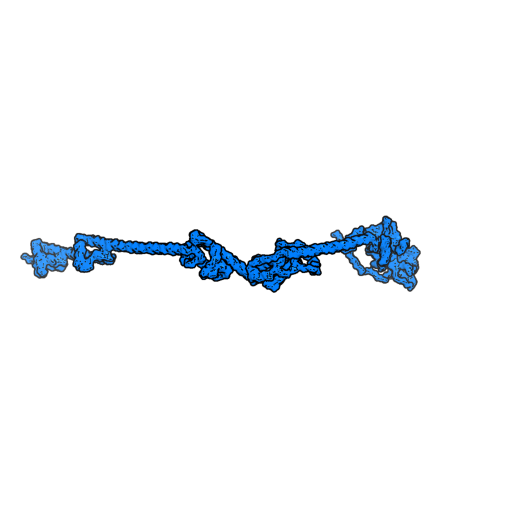1
ATOM 828 O O . ALA A 1 108 ? 25.947 -1.798 -32.969 1.00 90.06 108 ALA A O 1
ATOM 829 N N . GLY A 1 109 ? 28.152 -1.519 -33.260 1.00 89.12 109 GLY A N 1
ATOM 830 C CA . GLY A 1 109 ? 28.564 -2.535 -32.279 1.00 89.12 109 GLY A CA 1
ATOM 831 C C . GLY A 1 109 ? 28.347 -3.994 -32.705 1.00 89.12 109 GLY A C 1
ATOM 832 O O . GLY A 1 109 ? 28.610 -4.898 -31.916 1.00 89.12 109 GLY A O 1
ATOM 833 N N . ARG A 1 110 ? 27.885 -4.252 -33.935 1.00 89.44 110 ARG A N 1
ATOM 834 C CA . ARG A 1 110 ? 27.838 -5.595 -34.535 1.00 89.44 110 ARG A CA 1
ATOM 835 C C . ARG A 1 110 ? 29.009 -5.781 -35.483 1.00 89.44 110 ARG A C 1
ATOM 837 O O . ARG A 1 110 ? 29.309 -4.876 -36.254 1.00 89.44 110 ARG A O 1
ATOM 844 N N . GLU A 1 111 ? 29.614 -6.963 -35.467 1.00 92.25 111 GLU A N 1
ATOM 845 C CA . GLU A 1 111 ? 30.743 -7.321 -36.327 1.00 92.25 111 GLU A CA 1
ATOM 846 C C . GLU A 1 111 ? 30.484 -8.661 -37.019 1.00 92.25 111 GLU A C 1
ATOM 848 O O . GLU A 1 111 ? 29.903 -9.580 -36.437 1.00 92.25 111 GLU A O 1
ATOM 853 N N . VAL A 1 112 ? 30.906 -8.763 -38.278 1.00 92.69 112 VAL A N 1
ATOM 854 C CA . VAL A 1 112 ? 30.858 -9.992 -39.070 1.00 92.69 112 VAL A CA 1
ATOM 855 C C . VAL A 1 112 ? 32.224 -10.217 -39.701 1.00 92.69 112 VAL A C 1
ATOM 857 O O . VAL A 1 112 ? 32.697 -9.391 -40.483 1.00 92.69 112 VAL A O 1
ATOM 860 N N . ILE A 1 113 ? 32.831 -11.362 -39.393 1.00 93.44 113 ILE A N 1
ATOM 861 C CA . ILE A 1 113 ? 34.068 -11.826 -40.026 1.00 93.44 113 ILE A CA 1
ATOM 862 C C . ILE A 1 113 ? 33.692 -12.630 -41.275 1.00 93.44 113 ILE A C 1
ATOM 864 O O . ILE A 1 113 ? 33.057 -13.679 -41.190 1.00 93.44 113 ILE A O 1
ATOM 868 N N . LEU A 1 114 ? 34.091 -12.132 -42.443 1.00 93.38 114 LEU A N 1
ATOM 869 C CA . LEU A 1 114 ? 33.833 -12.716 -43.764 1.00 93.38 114 LEU A CA 1
ATOM 870 C C . LEU A 1 114 ? 34.944 -13.679 -44.197 1.00 93.38 114 LEU A C 1
ATOM 872 O O . LEU A 1 114 ? 34.714 -14.597 -44.984 1.00 93.38 114 LEU A O 1
ATOM 876 N N . SER A 1 115 ? 36.170 -13.463 -43.722 1.00 92.69 115 SER A N 1
ATOM 877 C CA . SER A 1 115 ? 37.273 -14.419 -43.848 1.00 92.69 115 SER A CA 1
ATOM 878 C C . SER A 1 115 ? 38.355 -14.147 -42.816 1.00 92.69 115 SER A C 1
ATOM 880 O O . SER A 1 115 ? 38.652 -12.989 -42.526 1.00 92.69 115 SER A O 1
ATOM 882 N N . LYS A 1 116 ? 38.994 -15.216 -42.340 1.00 93.88 116 LYS A N 1
ATOM 883 C CA . LYS A 1 116 ? 40.154 -15.144 -41.446 1.00 93.88 116 LYS A CA 1
ATOM 884 C C . LYS A 1 116 ? 41.416 -14.715 -42.198 1.00 93.88 116 LYS A C 1
ATOM 886 O O . LYS A 1 116 ? 41.527 -14.963 -43.402 1.00 93.88 116 LYS A O 1
ATOM 891 N N . ALA A 1 117 ? 42.351 -14.112 -41.470 1.00 93.38 117 ALA A N 1
ATOM 892 C CA . ALA A 1 117 ? 43.667 -13.770 -41.982 1.00 93.38 117 ALA A CA 1
ATOM 893 C C . ALA A 1 117 ? 44.436 -15.043 -42.355 1.00 93.38 117 ALA A C 1
ATOM 895 O O . ALA A 1 117 ? 44.297 -16.077 -41.695 1.00 93.38 117 ALA A O 1
ATOM 896 N N . ARG A 1 118 ? 45.203 -14.990 -43.445 1.00 94.62 118 ARG A N 1
ATOM 897 C CA . ARG A 1 118 ? 45.976 -16.136 -43.936 1.00 94.62 118 ARG A CA 1
ATOM 898 C C . ARG A 1 118 ? 47.089 -15.706 -44.878 1.00 94.62 118 ARG A C 1
ATOM 900 O O . ARG A 1 118 ? 46.941 -14.741 -45.625 1.00 94.62 118 ARG A O 1
ATOM 907 N N . LEU A 1 119 ? 48.156 -16.497 -44.906 1.00 95.75 119 LEU A N 1
ATOM 908 C CA . LEU A 1 119 ? 49.175 -16.416 -45.946 1.00 95.75 119 LEU A CA 1
ATOM 909 C C . LEU A 1 119 ? 48.611 -16.974 -47.258 1.00 95.75 119 LEU A C 1
ATOM 911 O O . LEU A 1 119 ? 48.035 -18.063 -47.270 1.00 95.75 119 LEU A O 1
ATOM 915 N N . VAL A 1 120 ? 48.753 -16.221 -48.346 1.00 95.06 120 VAL A N 1
ATOM 916 C CA . VAL A 1 120 ? 48.304 -16.623 -49.683 1.00 95.06 120 VAL A CA 1
ATOM 917 C C . VAL A 1 120 ? 49.483 -16.598 -50.639 1.00 95.06 120 VAL A C 1
ATOM 919 O O . VAL A 1 120 ? 50.191 -15.601 -50.709 1.00 95.06 120 VAL A O 1
ATOM 922 N N . GLU A 1 121 ? 49.659 -17.688 -51.381 1.00 95.69 121 GLU A N 1
ATOM 923 C CA . GLU A 1 121 ? 50.584 -17.785 -52.512 1.00 95.69 121 GLU A CA 1
ATOM 924 C C . GLU A 1 121 ? 49.830 -17.504 -53.815 1.00 95.69 121 GLU A C 1
ATOM 926 O O . GLU A 1 121 ? 48.761 -18.081 -54.047 1.00 95.69 121 GLU A O 1
ATOM 931 N N . PHE A 1 122 ? 50.374 -16.633 -54.657 1.00 95.00 122 PHE A N 1
ATOM 932 C CA . PHE A 1 122 ? 49.779 -16.170 -55.908 1.00 95.00 122 PHE A CA 1
ATOM 933 C C . PHE A 1 122 ? 50.317 -16.952 -57.104 1.00 95.00 122 PHE A C 1
ATOM 935 O O . PHE A 1 122 ? 51.489 -17.323 -57.151 1.00 95.00 122 PHE A O 1
ATOM 942 N N . ASP A 1 123 ? 49.449 -17.181 -58.085 1.00 92.94 123 ASP A N 1
ATOM 943 C CA . ASP A 1 123 ? 49.814 -17.864 -59.328 1.00 92.94 123 ASP A CA 1
ATOM 944 C C . ASP A 1 123 ? 50.541 -16.889 -60.272 1.00 92.94 123 ASP A C 1
ATOM 946 O O . ASP A 1 123 ? 51.477 -17.269 -60.980 1.00 92.94 123 ASP A O 1
ATOM 950 N N . MET A 1 124 ? 50.159 -15.606 -60.222 1.00 90.06 124 MET A N 1
ATOM 951 C CA . MET A 1 124 ? 50.762 -14.520 -60.992 1.00 90.06 124 MET A CA 1
ATOM 952 C C . MET A 1 124 ? 50.992 -13.287 -60.116 1.00 90.06 124 MET A C 1
ATOM 954 O O . MET A 1 124 ? 50.150 -12.936 -59.289 1.00 90.06 124 MET A O 1
ATOM 958 N N . VAL A 1 125 ? 52.124 -12.616 -60.330 1.00 91.06 125 VAL A N 1
ATOM 959 C CA . VAL A 1 125 ? 52.466 -11.320 -59.734 1.00 91.06 125 VAL A CA 1
ATOM 960 C C . VAL A 1 125 ? 53.074 -10.447 -60.825 1.00 91.06 125 VAL A C 1
ATOM 962 O O . VAL A 1 125 ? 53.968 -10.905 -61.535 1.00 91.06 125 VAL A O 1
ATOM 965 N N . VAL A 1 126 ? 52.579 -9.218 -60.958 1.00 86.50 126 VAL A N 1
ATOM 966 C CA . VAL A 1 126 ? 53.056 -8.218 -61.920 1.00 86.50 126 VAL A CA 1
ATOM 967 C C . VAL A 1 126 ? 53.213 -6.878 -61.198 1.00 86.50 126 VAL A C 1
ATOM 969 O O . VAL A 1 126 ? 52.206 -6.289 -60.793 1.00 86.50 126 VAL A O 1
ATOM 972 N N . ALA A 1 127 ? 54.440 -6.374 -61.031 1.00 81.69 127 ALA A N 1
ATOM 973 C CA . ALA A 1 127 ? 54.646 -4.992 -60.601 1.00 81.69 127 ALA A CA 1
ATOM 974 C C . ALA A 1 127 ? 54.269 -4.016 -61.723 1.00 81.69 127 ALA A C 1
ATOM 976 O O . ALA A 1 127 ? 54.532 -4.258 -62.900 1.00 81.69 127 ALA A O 1
ATOM 977 N N . GLU A 1 128 ? 53.651 -2.895 -61.344 1.00 70.69 128 GLU A N 1
ATOM 978 C CA . GLU A 1 128 ? 53.241 -1.821 -62.256 1.00 70.69 128 GLU A CA 1
ATOM 979 C C . GLU A 1 128 ? 52.465 -2.324 -63.482 1.00 70.69 128 GLU A C 1
ATOM 981 O O . GLU A 1 128 ? 52.850 -2.097 -64.631 1.00 70.69 128 GLU A O 1
ATOM 986 N N . HIS A 1 129 ? 51.346 -3.011 -63.256 1.00 68.50 129 HIS A N 1
ATOM 987 C CA . HIS A 1 129 ? 50.521 -3.515 -64.351 1.00 68.50 129 HIS A CA 1
ATOM 988 C C . HIS A 1 129 ? 49.801 -2.361 -65.085 1.00 68.50 129 HIS A C 1
ATOM 990 O O . HIS A 1 129 ? 48.715 -1.920 -64.706 1.00 68.50 129 HIS A O 1
ATOM 996 N N . ARG A 1 130 ? 50.444 -1.836 -66.140 1.00 61.94 130 ARG A N 1
ATOM 997 C CA . ARG A 1 130 ? 50.023 -0.634 -66.895 1.00 61.94 130 ARG A CA 1
ATOM 998 C C . ARG A 1 130 ? 48.864 -0.861 -67.872 1.00 61.94 130 ARG A C 1
ATOM 1000 O O . ARG A 1 130 ? 48.298 0.113 -68.360 1.00 61.94 130 ARG A O 1
ATOM 1007 N N . GLU A 1 131 ? 48.490 -2.113 -68.129 1.00 57.78 131 GLU A N 1
ATOM 1008 C CA . GLU A 1 131 ? 47.398 -2.492 -69.043 1.00 57.78 131 GLU A CA 1
ATOM 1009 C C . GLU A 1 131 ? 46.001 -2.316 -68.420 1.00 57.78 131 GLU A C 1
ATOM 1011 O O . GLU A 1 131 ? 44.991 -2.344 -69.119 1.00 57.78 131 GLU A O 1
ATOM 1016 N N . LEU A 1 132 ? 45.924 -2.025 -67.116 1.00 60.16 132 LEU A N 1
ATOM 1017 C CA . LEU A 1 132 ? 44.700 -1.600 -66.433 1.00 60.16 132 LEU A CA 1
ATOM 1018 C C . LEU A 1 132 ? 44.362 -0.132 -66.758 1.00 60.16 132 LEU A C 1
ATOM 1020 O O . LEU A 1 132 ? 44.237 0.694 -65.854 1.00 60.16 132 LEU A O 1
ATOM 1024 N N . GLU A 1 133 ? 44.199 0.207 -68.039 1.00 56.31 133 GLU A N 1
ATOM 1025 C CA . GLU A 1 133 ? 43.984 1.559 -68.588 1.00 56.31 133 GLU A CA 1
ATOM 1026 C C . GLU A 1 133 ? 43.354 2.562 -67.593 1.00 56.31 133 GLU A C 1
ATOM 1028 O O . GLU A 1 133 ? 42.148 2.526 -67.385 1.00 56.31 133 GLU A O 1
ATOM 1033 N N . ARG A 1 134 ? 44.139 3.485 -67.000 1.00 65.62 134 ARG A N 1
ATOM 1034 C CA . ARG A 1 134 ? 43.775 4.574 -66.036 1.00 65.62 134 ARG A CA 1
ATOM 1035 C C . ARG A 1 134 ? 43.918 4.324 -64.520 1.00 65.62 134 ARG A C 1
ATOM 1037 O O . ARG A 1 134 ? 43.788 5.296 -63.775 1.00 65.62 134 ARG A O 1
ATOM 1044 N N . ILE A 1 135 ? 44.225 3.117 -64.040 1.00 72.00 135 ILE A N 1
ATOM 1045 C CA . ILE A 1 135 ? 44.680 2.897 -62.648 1.00 72.00 135 ILE A CA 1
ATOM 1046 C C . ILE A 1 135 ? 45.876 1.955 -62.696 1.00 72.00 135 ILE A C 1
ATOM 1048 O O . ILE A 1 135 ? 45.717 0.795 -63.058 1.00 72.00 135 ILE A O 1
ATOM 1052 N N . VAL A 1 136 ? 47.056 2.452 -62.335 1.00 80.69 136 VAL A N 1
ATOM 1053 C CA . VAL A 1 136 ? 48.264 1.628 -62.230 1.00 80.69 136 VAL A CA 1
ATOM 1054 C C . VAL A 1 136 ? 48.436 1.265 -60.754 1.00 80.69 136 VAL A C 1
ATOM 1056 O O . VAL A 1 136 ? 48.770 2.162 -59.973 1.00 80.69 136 VAL A O 1
ATOM 1059 N N . PRO A 1 137 ? 48.143 0.015 -60.348 1.00 87.38 137 PRO A N 1
ATOM 1060 C CA . PRO A 1 137 ? 48.471 -0.445 -59.007 1.00 87.38 137 PRO A CA 1
ATOM 1061 C C . PRO A 1 137 ? 49.985 -0.603 -58.877 1.00 87.38 137 PRO A C 1
ATOM 1063 O O . PRO A 1 137 ? 50.675 -0.848 -59.875 1.00 87.38 137 PRO A O 1
ATOM 1066 N N . ASP A 1 138 ? 50.503 -0.529 -57.654 1.00 89.25 138 ASP A N 1
ATOM 1067 C CA . ASP A 1 138 ? 51.904 -0.874 -57.425 1.00 89.25 138 ASP A CA 1
ATOM 1068 C C . ASP A 1 138 ? 52.184 -2.323 -57.805 1.00 89.25 138 ASP A C 1
ATOM 1070 O O . ASP A 1 138 ? 53.192 -2.605 -58.459 1.00 89.25 138 ASP A O 1
ATOM 1074 N N . ILE A 1 139 ? 51.277 -3.227 -57.427 1.00 93.12 139 ILE A N 1
ATOM 1075 C CA . ILE A 1 139 ? 51.359 -4.644 -57.768 1.00 93.12 139 ILE A CA 1
ATOM 1076 C C . ILE A 1 139 ? 49.962 -5.174 -58.083 1.00 93.12 139 ILE A C 1
ATOM 1078 O O . ILE A 1 139 ? 48.987 -4.916 -57.375 1.00 93.12 139 ILE A O 1
ATOM 1082 N N . TYR A 1 140 ? 49.881 -5.958 -59.147 1.00 92.62 140 TYR A N 1
ATOM 1083 C CA . TYR A 1 140 ? 48.732 -6.779 -59.487 1.00 92.62 140 TYR A CA 1
ATOM 1084 C C . TYR A 1 140 ? 49.061 -8.240 -59.186 1.00 92.62 140 TYR A C 1
ATOM 1086 O O . TYR A 1 140 ? 50.095 -8.747 -59.627 1.00 92.62 140 TYR A O 1
ATOM 1094 N N . VAL A 1 141 ? 48.187 -8.924 -58.451 1.00 93.44 141 VAL A N 1
ATOM 1095 C CA . VAL A 1 141 ? 48.341 -10.356 -58.172 1.00 93.44 141 VAL A CA 1
ATOM 1096 C C . VAL A 1 141 ? 47.099 -11.135 -58.566 1.00 93.44 141 VAL A C 1
ATOM 1098 O O . VAL A 1 141 ? 45.975 -10.641 -58.450 1.00 93.44 141 VAL A O 1
ATOM 1101 N N . GLU A 1 142 ? 47.309 -12.378 -58.988 1.00 92.69 142 GLU A N 1
ATOM 1102 C CA . GLU A 1 142 ? 46.244 -13.304 -59.351 1.00 92.69 142 GLU A CA 1
ATOM 1103 C C . GLU A 1 142 ? 46.367 -14.621 -58.580 1.00 92.69 142 GLU A C 1
ATOM 1105 O O . GLU A 1 142 ? 47.454 -15.190 -58.439 1.00 92.69 142 GLU A O 1
ATOM 1110 N N . LYS A 1 143 ? 45.234 -15.129 -58.090 1.00 92.88 143 LYS A N 1
ATOM 1111 C CA . LYS A 1 143 ? 45.111 -16.471 -57.516 1.00 92.88 143 LYS A CA 1
ATOM 1112 C C . LYS A 1 143 ? 43.816 -17.126 -57.972 1.00 92.88 143 LYS A C 1
ATOM 1114 O O . LYS A 1 143 ? 42.736 -16.613 -57.680 1.00 92.88 143 LYS A O 1
ATOM 1119 N N . ALA A 1 144 ? 43.915 -18.282 -58.626 1.00 90.06 144 ALA A N 1
ATOM 1120 C CA . ALA A 1 144 ? 42.782 -19.082 -59.087 1.00 90.06 144 ALA A CA 1
ATOM 1121 C C . ALA A 1 144 ? 41.736 -18.255 -59.871 1.00 90.06 144 ALA A C 1
ATOM 1123 O O . ALA A 1 144 ? 40.537 -18.331 -59.586 1.00 90.06 144 ALA A O 1
ATOM 1124 N N . GLY A 1 145 ? 42.193 -17.419 -60.813 1.00 87.38 145 GLY A N 1
ATOM 1125 C CA . GLY A 1 145 ? 41.331 -16.564 -61.637 1.00 87.38 145 GLY A CA 1
ATOM 1126 C C . GLY A 1 145 ? 40.782 -15.319 -60.932 1.00 87.38 145 GLY A C 1
ATOM 1127 O O . GLY A 1 145 ? 39.913 -14.642 -61.478 1.00 87.38 145 GLY A O 1
ATOM 1128 N N . ARG A 1 146 ? 41.223 -15.022 -59.701 1.00 90.38 146 ARG A N 1
ATOM 1129 C CA . ARG A 1 146 ? 40.815 -13.832 -58.937 1.00 90.38 146 ARG A CA 1
ATOM 1130 C C . ARG A 1 146 ? 41.975 -12.868 -58.801 1.00 90.38 146 ARG A C 1
ATOM 1132 O O . ARG A 1 146 ? 43.072 -13.278 -58.432 1.00 90.38 146 ARG A O 1
ATOM 1139 N N . ASN A 1 147 ? 41.694 -11.592 -59.016 1.00 91.38 147 ASN A N 1
ATOM 1140 C CA . ASN A 1 147 ? 42.668 -10.519 -58.942 1.00 91.38 147 ASN A CA 1
ATOM 1141 C C . ASN A 1 147 ? 42.601 -9.752 -57.613 1.00 91.38 147 ASN A C 1
ATOM 1143 O O . ASN A 1 147 ? 41.554 -9.653 -56.968 1.00 91.38 147 ASN A O 1
ATOM 1147 N N . LEU A 1 148 ? 43.742 -9.202 -57.215 1.00 93.50 148 LEU A N 1
ATOM 1148 C CA . LEU A 1 148 ? 43.895 -8.295 -56.084 1.00 93.50 148 LEU A CA 1
ATOM 1149 C C . LEU A 1 148 ? 44.908 -7.216 -56.474 1.00 93.50 148 LEU A C 1
ATOM 1151 O O . LEU A 1 148 ? 45.980 -7.517 -56.999 1.00 93.50 148 LEU A O 1
ATOM 1155 N N . LEU A 1 149 ? 44.556 -5.961 -56.217 1.00 94.06 149 LEU A N 1
ATOM 1156 C CA . LEU A 1 149 ? 45.477 -4.836 -56.319 1.00 94.06 149 LEU A CA 1
ATOM 1157 C C . LEU A 1 149 ? 46.185 -4.661 -54.977 1.00 94.06 149 LEU A C 1
ATOM 1159 O O . LEU A 1 149 ? 45.551 -4.742 -53.923 1.00 94.06 149 LEU A O 1
ATOM 1163 N N . ILE A 1 150 ? 47.485 -4.414 -55.010 1.00 94.56 150 ILE A N 1
ATOM 1164 C CA . ILE A 1 150 ? 48.263 -4.077 -53.824 1.00 94.56 150 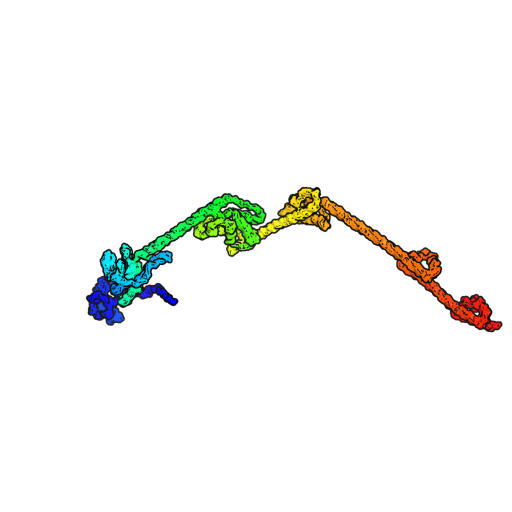ILE A CA 1
ATOM 1165 C C . ILE A 1 150 ? 48.867 -2.696 -54.040 1.00 94.56 150 ILE A C 1
ATOM 1167 O O . ILE A 1 150 ? 49.485 -2.438 -55.073 1.00 94.56 150 ILE A O 1
ATOM 1171 N N . GLU A 1 151 ? 48.680 -1.833 -53.051 1.00 94.94 151 GLU A N 1
ATOM 1172 C CA . GLU A 1 151 ? 49.291 -0.511 -52.963 1.00 94.94 151 GLU A CA 1
ATOM 1173 C C . GLU A 1 151 ? 50.309 -0.504 -51.826 1.00 94.94 151 GLU A C 1
ATOM 1175 O O . GLU A 1 151 ? 50.060 -1.076 -50.761 1.00 94.94 151 GLU A O 1
ATOM 1180 N N . ILE A 1 152 ? 51.464 0.121 -52.044 1.00 93.88 152 ILE A N 1
ATOM 1181 C CA . ILE A 1 152 ? 52.517 0.222 -51.035 1.00 93.88 152 ILE A CA 1
ATOM 1182 C C . ILE A 1 152 ? 52.636 1.682 -50.604 1.00 93.88 152 ILE A C 1
ATOM 1184 O O . ILE A 1 152 ? 53.099 2.538 -51.358 1.00 93.88 152 ILE A O 1
ATOM 1188 N N . ALA A 1 153 ? 52.286 1.958 -49.352 1.00 93.44 153 ALA A N 1
ATOM 1189 C CA . ALA A 1 153 ? 52.422 3.280 -48.759 1.00 93.44 153 ALA A CA 1
ATOM 1190 C C . ALA A 1 153 ? 53.769 3.396 -48.030 1.00 93.44 153 ALA A C 1
ATOM 1192 O O . ALA A 1 153 ? 54.017 2.697 -47.056 1.00 93.44 153 ALA A O 1
ATOM 1193 N N . VAL A 1 154 ? 54.664 4.278 -48.488 1.00 88.19 154 VAL A N 1
ATOM 1194 C CA . VAL A 1 154 ? 55.953 4.563 -47.806 1.00 88.19 154 VAL A CA 1
ATOM 1195 C C . VAL A 1 154 ? 55.979 5.963 -47.190 1.00 88.19 154 VAL A C 1
ATOM 1197 O O . VAL A 1 154 ? 56.600 6.189 -46.147 1.00 88.19 154 VAL A O 1
ATOM 1200 N N . THR A 1 155 ? 55.302 6.912 -47.832 1.00 83.12 155 THR A N 1
ATOM 1201 C CA . THR A 1 155 ? 55.243 8.315 -47.391 1.00 83.12 155 THR A CA 1
ATOM 1202 C C . THR A 1 155 ? 53.816 8.736 -47.097 1.00 83.12 155 THR A C 1
ATOM 1204 O O . THR A 1 155 ? 53.553 9.349 -46.068 1.00 83.12 155 THR A O 1
ATOM 1207 N N . HIS A 1 156 ? 52.893 8.390 -47.991 1.00 83.50 156 HIS A N 1
ATOM 1208 C CA . HIS A 1 156 ? 51.483 8.713 -47.860 1.00 83.50 156 HIS A CA 1
ATOM 1209 C C . HIS A 1 156 ? 50.643 7.484 -48.206 1.00 83.50 156 HIS A C 1
ATOM 1211 O O . HIS A 1 156 ? 51.041 6.732 -49.102 1.00 83.50 156 HIS A O 1
ATOM 1217 N N . PRO A 1 157 ? 49.511 7.284 -47.513 1.00 88.75 157 PRO A N 1
ATOM 1218 C CA . PRO A 1 157 ? 48.522 6.299 -47.916 1.00 88.75 157 PRO A CA 1
ATOM 1219 C C . PRO A 1 157 ? 47.891 6.682 -49.260 1.00 88.75 157 PRO A C 1
ATOM 1221 O O . PRO A 1 157 ? 48.014 7.814 -49.741 1.00 88.75 157 PRO A O 1
ATOM 1224 N N . CYS A 1 158 ? 47.194 5.727 -49.854 1.00 87.69 158 CYS A N 1
ATOM 1225 C CA . CYS A 1 158 ? 46.419 5.883 -51.065 1.00 87.69 158 CYS A CA 1
ATOM 1226 C C . CYS A 1 158 ? 45.352 6.966 -50.866 1.00 87.69 158 CYS A C 1
ATOM 1228 O O . CYS A 1 158 ? 44.581 6.934 -49.907 1.00 87.69 158 CYS A O 1
ATOM 1230 N N . ASP A 1 159 ? 45.296 7.928 -51.788 1.00 88.88 159 ASP A N 1
ATOM 1231 C CA . ASP A 1 159 ? 44.324 9.016 -51.716 1.00 88.88 159 ASP A CA 1
ATOM 1232 C C . ASP A 1 159 ? 42.886 8.545 -52.004 1.00 88.88 159 ASP A C 1
ATOM 1234 O O . ASP A 1 159 ? 42.645 7.506 -52.632 1.00 88.88 159 ASP A O 1
ATOM 1238 N N . GLU A 1 160 ? 41.912 9.338 -51.553 1.00 88.06 160 GLU A N 1
ATOM 1239 C CA . GLU A 1 160 ? 40.486 9.040 -51.724 1.00 88.06 160 GLU A CA 1
ATOM 1240 C C . GLU A 1 160 ? 40.094 8.913 -53.203 1.00 88.06 160 GLU A C 1
ATOM 1242 O O . GLU A 1 160 ? 39.350 8.003 -53.562 1.00 88.06 160 GLU A O 1
ATOM 1247 N N . MET A 1 161 ? 40.654 9.746 -54.089 1.00 87.31 161 MET A N 1
ATOM 1248 C CA . MET A 1 161 ? 40.357 9.701 -55.527 1.00 87.31 161 MET A CA 1
ATOM 1249 C C . MET A 1 161 ? 40.769 8.366 -56.163 1.00 87.31 161 MET A C 1
ATOM 1251 O O . MET A 1 161 ? 40.086 7.849 -57.051 1.00 87.31 161 MET A O 1
ATOM 1255 N N . LYS A 1 162 ? 41.902 7.795 -55.752 1.00 85.44 162 LYS A N 1
ATOM 1256 C CA . LYS A 1 162 ? 42.399 6.502 -56.223 1.00 85.44 162 LYS A CA 1
ATOM 1257 C C . LYS A 1 162 ? 41.587 5.363 -55.613 1.00 85.44 162 LYS A C 1
ATOM 1259 O O . LYS A 1 162 ? 41.204 4.456 -56.354 1.00 85.44 162 LYS A O 1
ATOM 1264 N N . ILE A 1 163 ? 41.227 5.448 -54.330 1.00 89.94 163 ILE A N 1
ATOM 1265 C CA . ILE A 1 163 ? 40.326 4.486 -53.672 1.00 89.94 163 ILE A CA 1
ATOM 1266 C C . ILE A 1 163 ? 38.954 4.455 -54.363 1.00 89.94 163 ILE A C 1
ATOM 1268 O O . ILE A 1 163 ? 38.428 3.376 -54.639 1.00 89.94 163 ILE A O 1
ATOM 1272 N N . GLU A 1 164 ? 38.381 5.608 -54.710 1.00 88.06 164 GLU A N 1
ATOM 1273 C CA . GLU A 1 164 ? 37.114 5.704 -55.445 1.00 88.06 164 GLU A CA 1
ATOM 1274 C C . GLU A 1 164 ? 37.200 5.057 -56.828 1.00 88.06 164 GLU A C 1
ATOM 1276 O O . GLU A 1 164 ? 36.314 4.293 -57.215 1.00 88.06 164 GLU A O 1
ATOM 1281 N N . LYS A 1 165 ? 38.288 5.303 -57.566 1.00 87.69 165 LYS A N 1
ATOM 1282 C CA . LYS A 1 165 ? 38.520 4.666 -58.870 1.00 87.69 165 LYS A CA 1
ATOM 1283 C C . LYS A 1 165 ? 38.649 3.145 -58.746 1.00 87.69 165 LYS A C 1
ATOM 1285 O O . LYS A 1 165 ? 38.094 2.424 -59.575 1.00 87.69 165 LYS A O 1
ATOM 1290 N N . ILE A 1 166 ? 39.349 2.656 -57.720 1.00 89.19 166 ILE A N 1
ATOM 1291 C CA . ILE A 1 166 ? 39.460 1.223 -57.406 1.00 89.19 166 ILE A CA 1
ATOM 1292 C C . ILE A 1 166 ? 38.069 0.640 -57.114 1.00 89.19 166 ILE A C 1
ATOM 1294 O O . ILE A 1 166 ? 37.670 -0.353 -57.728 1.00 89.19 166 ILE A O 1
ATOM 1298 N N . ARG A 1 167 ? 37.299 1.296 -56.237 1.00 89.38 167 ARG A N 1
ATOM 1299 C CA . ARG A 1 167 ? 35.931 0.905 -55.865 1.00 89.38 167 ARG A CA 1
ATOM 1300 C C . ARG A 1 167 ? 35.003 0.861 -57.079 1.00 89.38 167 ARG A C 1
ATOM 1302 O O . ARG A 1 167 ? 34.268 -0.109 -57.240 1.00 89.38 167 ARG A O 1
ATOM 1309 N N . ALA A 1 168 ? 35.078 1.851 -57.969 1.00 87.56 168 ALA A N 1
ATOM 1310 C CA . ALA A 1 168 ? 34.277 1.915 -59.194 1.00 87.56 168 ALA A CA 1
ATOM 1311 C C . ALA A 1 168 ? 34.550 0.751 -60.162 1.00 87.56 168 ALA A C 1
ATOM 1313 O O . ALA A 1 168 ? 33.661 0.362 -60.918 1.00 87.56 168 ALA A O 1
ATOM 1314 N N . ARG A 1 169 ? 35.755 0.166 -60.134 1.00 85.38 169 ARG A N 1
ATOM 1315 C CA . ARG A 1 169 ? 36.080 -1.038 -60.916 1.00 85.38 169 ARG A CA 1
ATOM 1316 C C . ARG A 1 169 ? 35.639 -2.340 -60.266 1.00 85.38 169 ARG A C 1
ATOM 1318 O O . ARG A 1 169 ? 35.625 -3.365 -60.940 1.00 85.38 169 ARG A O 1
ATOM 1325 N N . GLY A 1 170 ? 35.326 -2.325 -58.974 1.00 87.75 170 GLY A N 1
ATOM 1326 C CA . GLY A 1 170 ? 34.940 -3.528 -58.247 1.00 87.75 170 GLY A CA 1
ATOM 1327 C C . GLY A 1 170 ? 36.081 -4.532 -58.042 1.00 87.75 170 GLY A C 1
ATOM 1328 O O . GLY A 1 170 ? 35.804 -5.691 -57.737 1.00 87.75 170 GLY A O 1
ATOM 1329 N N . VAL A 1 171 ? 37.347 -4.117 -58.177 1.00 89.19 171 VAL A N 1
ATOM 1330 C CA . VAL A 1 171 ? 38.511 -4.995 -57.963 1.00 89.19 171 VAL A CA 1
ATOM 1331 C C . VAL A 1 171 ? 39.018 -4.840 -56.528 1.00 89.19 171 VAL A C 1
ATOM 1333 O O . VAL A 1 171 ? 39.307 -3.708 -56.139 1.00 89.19 171 VAL A O 1
ATOM 1336 N N . PRO A 1 172 ? 39.156 -5.925 -55.737 1.00 93.81 172 PRO A N 1
ATOM 1337 C CA . PRO A 1 172 ? 39.693 -5.850 -54.382 1.00 93.81 172 PRO A CA 1
ATOM 1338 C C . PRO A 1 172 ? 41.066 -5.182 -54.348 1.00 93.81 172 PRO A C 1
ATOM 1340 O O . PRO A 1 172 ? 41.906 -5.455 -55.206 1.00 93.81 172 PRO A O 1
ATOM 1343 N N . ALA A 1 173 ? 41.300 -4.349 -53.338 1.00 94.88 173 ALA A N 1
ATOM 1344 C CA . ALA A 1 173 ? 42.574 -3.673 -53.153 1.00 94.88 173 ALA A CA 1
ATOM 1345 C C . ALA A 1 173 ? 42.990 -3.649 -51.686 1.00 94.88 173 ALA A C 1
ATOM 1347 O O . ALA A 1 173 ? 42.178 -3.359 -50.801 1.00 94.88 173 ALA A O 1
ATOM 1348 N N . LEU A 1 174 ? 44.264 -3.939 -51.455 1.00 95.75 174 LEU A N 1
ATOM 1349 C CA . LEU A 1 174 ? 44.898 -3.941 -50.148 1.00 95.75 174 LEU A CA 1
ATOM 1350 C C . LEU A 1 174 ? 46.052 -2.944 -50.154 1.00 95.75 174 LEU A C 1
ATOM 1352 O O . LEU A 1 174 ? 46.893 -2.973 -51.046 1.00 95.75 174 LEU A O 1
ATOM 1356 N N . GLU A 1 175 ? 46.118 -2.102 -49.140 1.00 96.75 175 GLU A N 1
ATOM 1357 C CA . GLU A 1 175 ? 47.285 -1.273 -48.889 1.00 96.75 175 GLU A CA 1
ATOM 1358 C C . GLU A 1 175 ? 48.179 -1.931 -47.843 1.00 96.75 175 GLU A C 1
ATOM 1360 O O . GLU A 1 175 ? 47.691 -2.468 -46.843 1.00 96.75 175 GLU A O 1
ATOM 1365 N N . ILE A 1 176 ? 49.487 -1.887 -48.085 1.00 96.75 176 ILE A N 1
ATOM 1366 C CA . ILE A 1 176 ? 50.528 -2.260 -47.132 1.00 96.75 176 ILE A CA 1
ATOM 1367 C C . ILE A 1 176 ? 51.251 -0.980 -46.719 1.00 96.75 176 ILE A C 1
ATOM 1369 O O . ILE A 1 176 ? 51.844 -0.298 -47.556 1.00 96.75 176 ILE A O 1
ATOM 1373 N N . ASP A 1 177 ? 51.225 -0.676 -45.427 1.00 95.81 177 ASP A N 1
ATOM 1374 C CA . ASP A 1 177 ? 51.841 0.522 -44.871 1.00 95.81 177 ASP A CA 1
ATOM 1375 C C . ASP A 1 177 ? 53.266 0.234 -44.389 1.00 95.81 177 ASP A C 1
ATOM 1377 O O . ASP A 1 177 ? 53.505 -0.429 -43.380 1.00 95.81 177 ASP A O 1
ATOM 1381 N N . LEU A 1 178 ? 54.231 0.750 -45.140 1.00 94.75 178 LEU A N 1
ATOM 1382 C CA . LEU A 1 178 ? 55.658 0.709 -44.848 1.00 94.75 178 LEU A CA 1
ATOM 1383 C C . LEU A 1 178 ? 56.186 2.060 -44.347 1.00 94.75 178 LEU A C 1
ATOM 1385 O O . LEU A 1 178 ? 57.404 2.223 -44.231 1.00 94.75 178 LEU A O 1
ATOM 1389 N N . SER A 1 179 ? 55.323 3.037 -44.048 1.00 90.44 179 SER A N 1
ATOM 1390 C CA . SER A 1 179 ? 55.757 4.358 -43.577 1.00 90.44 179 SER A CA 1
ATOM 1391 C C . SER A 1 179 ? 56.564 4.298 -42.279 1.00 90.44 179 SER A C 1
ATOM 1393 O O . SER A 1 179 ? 57.493 5.086 -42.101 1.00 90.44 179 SER A O 1
ATOM 1395 N N . GLY A 1 180 ? 56.293 3.301 -41.430 1.00 87.25 180 GLY A N 1
ATOM 1396 C CA . GLY A 1 180 ? 57.040 3.041 -40.200 1.00 87.25 180 GLY A CA 1
ATOM 1397 C C . GLY A 1 180 ? 58.426 2.411 -40.396 1.00 87.25 180 GLY A C 1
ATOM 1398 O O . GLY A 1 180 ? 59.187 2.319 -39.435 1.00 87.25 180 GLY A O 1
ATOM 1399 N N . LEU A 1 181 ? 58.804 1.969 -41.602 1.00 88.56 181 LEU A N 1
ATOM 1400 C CA . LEU A 1 181 ? 60.118 1.352 -41.799 1.00 88.56 181 LEU A CA 1
ATOM 1401 C C . LEU A 1 181 ? 61.255 2.388 -41.770 1.00 88.56 181 LEU A C 1
ATOM 1403 O O . LEU A 1 181 ? 61.164 3.435 -42.424 1.00 88.56 181 LEU A O 1
ATOM 1407 N N . PRO A 1 182 ? 62.387 2.080 -41.100 1.00 87.25 182 PRO A N 1
ATOM 1408 C CA . PRO A 1 182 ? 63.596 2.884 -41.213 1.00 87.25 182 PRO A CA 1
ATOM 1409 C C . PRO A 1 182 ? 64.014 3.037 -42.678 1.00 87.25 182 PRO A C 1
ATOM 1411 O O . PRO A 1 182 ? 64.140 2.059 -43.409 1.00 87.25 182 PRO A O 1
ATOM 1414 N N . ARG A 1 183 ? 64.301 4.268 -43.106 1.00 86.12 183 ARG A N 1
ATOM 1415 C CA . ARG A 1 183 ? 64.689 4.596 -44.493 1.00 86.12 183 ARG A CA 1
ATOM 1416 C C . ARG A 1 183 ? 65.980 3.916 -44.975 1.00 86.12 183 ARG A C 1
ATOM 1418 O O . ARG A 1 183 ? 66.264 3.888 -46.168 1.00 86.12 183 ARG A O 1
ATOM 1425 N N . ASN A 1 184 ? 66.766 3.376 -44.048 1.00 83.06 184 ASN A N 1
ATOM 1426 C CA . ASN A 1 184 ? 67.969 2.592 -44.301 1.00 83.06 184 ASN A CA 1
ATOM 1427 C C . ASN A 1 184 ? 67.788 1.086 -44.032 1.00 83.06 184 ASN A C 1
ATOM 1429 O O . ASN A 1 184 ? 68.789 0.400 -43.838 1.00 83.06 184 ASN A O 1
ATOM 1433 N N . ALA A 1 185 ? 66.548 0.590 -43.975 1.00 86.31 185 ALA A N 1
ATOM 1434 C CA . ALA A 1 185 ? 66.257 -0.814 -43.716 1.00 86.31 185 ALA A CA 1
ATOM 1435 C C . ALA A 1 185 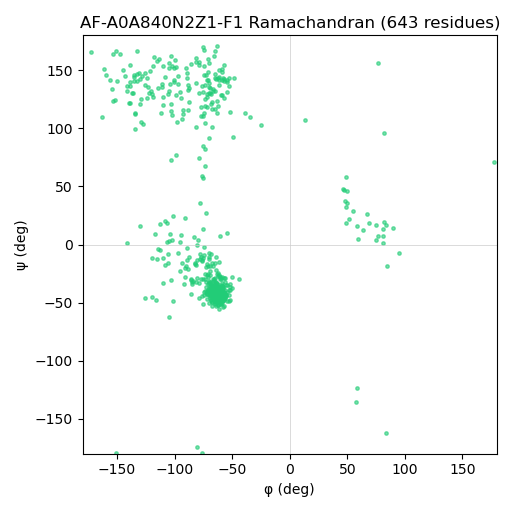? 66.890 -1.748 -44.760 1.00 86.31 185 ALA A C 1
ATOM 1437 O O . ALA A 1 185 ? 67.042 -1.416 -45.941 1.00 86.31 185 ALA A O 1
ATOM 1438 N N . ASP A 1 186 ? 67.242 -2.941 -44.291 1.00 87.69 186 ASP A N 1
ATOM 1439 C CA . ASP A 1 186 ? 67.815 -3.999 -45.112 1.00 87.69 186 ASP A CA 1
ATOM 1440 C C . ASP A 1 186 ? 66.732 -4.764 -45.879 1.00 87.69 186 ASP A C 1
ATOM 1442 O O . ASP A 1 186 ? 65.571 -4.799 -45.467 1.00 87.69 186 ASP A O 1
ATOM 1446 N N . ARG A 1 187 ? 67.120 -5.412 -46.988 1.00 89.94 187 ARG A N 1
ATOM 1447 C CA . ARG A 1 187 ? 66.200 -6.153 -47.869 1.00 89.94 187 ARG A CA 1
ATOM 1448 C C . ARG A 1 187 ? 65.392 -7.199 -47.102 1.00 89.94 187 ARG A C 1
ATOM 1450 O O . ARG A 1 187 ? 64.191 -7.294 -47.324 1.00 89.94 187 ARG A O 1
ATOM 1457 N N . ASP A 1 188 ? 66.016 -7.919 -46.173 1.00 91.69 188 ASP A N 1
ATOM 1458 C CA . ASP A 1 188 ? 65.342 -8.955 -45.381 1.00 91.69 188 ASP A CA 1
ATOM 1459 C C . ASP A 1 188 ? 64.286 -8.357 -44.441 1.00 91.69 188 ASP A C 1
ATOM 1461 O O . ASP A 1 188 ? 63.187 -8.893 -44.323 1.00 91.69 188 ASP A O 1
ATOM 1465 N N . VAL A 1 189 ? 64.575 -7.197 -43.837 1.00 92.31 189 VAL A N 1
ATOM 1466 C CA . VAL A 1 189 ? 63.630 -6.468 -42.972 1.00 92.31 189 VAL A CA 1
ATOM 1467 C C . VAL A 1 189 ? 62.443 -5.956 -43.787 1.00 92.31 189 VAL A C 1
ATOM 1469 O O . VAL A 1 189 ? 61.298 -6.125 -43.373 1.00 92.31 189 VAL A O 1
ATOM 1472 N N . ILE A 1 190 ? 62.702 -5.370 -44.961 1.00 92.88 190 ILE A N 1
ATOM 1473 C CA . ILE A 1 190 ? 61.650 -4.893 -45.872 1.00 92.88 190 ILE A CA 1
ATOM 1474 C C . ILE A 1 190 ? 60.793 -6.073 -46.348 1.00 92.88 190 ILE A C 1
ATOM 1476 O O . ILE A 1 190 ? 59.571 -6.001 -46.287 1.00 92.88 190 ILE A O 1
ATOM 1480 N N . THR A 1 191 ? 61.417 -7.180 -46.752 1.00 95.12 191 THR A N 1
ATOM 1481 C CA . THR A 1 191 ? 60.729 -8.397 -47.215 1.00 95.12 191 THR A CA 1
ATOM 1482 C C . THR A 1 191 ? 59.819 -8.969 -46.130 1.00 95.12 191 THR A C 1
ATOM 1484 O O . THR A 1 191 ? 58.647 -9.245 -46.382 1.00 95.12 191 THR A O 1
ATOM 1487 N N . GLN A 1 192 ? 60.335 -9.105 -44.909 1.00 95.00 192 GLN A N 1
ATOM 1488 C CA . GLN A 1 192 ? 59.586 -9.619 -43.767 1.00 95.00 192 GLN A CA 1
ATOM 1489 C C . GLN A 1 192 ? 58.384 -8.719 -43.426 1.00 95.00 192 GLN A C 1
ATOM 1491 O O . GLN A 1 192 ? 57.260 -9.209 -43.283 1.00 95.00 192 GLN A O 1
ATOM 1496 N N . ALA A 1 193 ? 58.587 -7.398 -43.401 1.00 94.75 193 ALA A N 1
ATOM 1497 C CA . ALA A 1 193 ? 57.515 -6.433 -43.175 1.00 94.75 193 ALA A CA 1
ATOM 1498 C C . ALA A 1 193 ? 56.432 -6.514 -44.262 1.00 94.75 193 ALA A C 1
ATOM 1500 O O . ALA A 1 193 ? 55.249 -6.657 -43.951 1.00 94.75 193 ALA A O 1
ATOM 1501 N N . VAL A 1 194 ? 56.831 -6.498 -45.533 1.00 95.81 194 VAL A N 1
ATOM 1502 C CA . VAL A 1 194 ? 55.915 -6.541 -46.678 1.00 95.81 194 VAL A CA 1
ATOM 1503 C C . VAL A 1 194 ? 55.090 -7.824 -46.682 1.00 95.81 194 VAL A C 1
ATOM 1505 O O . VAL A 1 194 ? 53.865 -7.760 -46.796 1.00 95.81 194 VAL A O 1
ATOM 1508 N N . ILE A 1 195 ? 55.723 -8.984 -46.489 1.00 95.12 195 ILE A N 1
ATOM 1509 C CA . ILE A 1 195 ? 55.029 -10.273 -46.560 1.00 95.12 195 ILE A CA 1
ATOM 1510 C C . ILE A 1 195 ? 54.144 -10.510 -45.329 1.00 95.12 195 ILE A C 1
ATOM 1512 O O . ILE A 1 195 ? 53.027 -10.996 -45.511 1.00 95.12 195 ILE A O 1
ATOM 1516 N N . TYR A 1 196 ? 54.587 -10.155 -44.112 1.00 94.50 196 TYR A N 1
ATOM 1517 C CA . TYR A 1 196 ? 53.916 -10.577 -42.868 1.00 94.50 196 TYR A CA 1
ATOM 1518 C C . TYR A 1 196 ? 53.520 -9.456 -41.908 1.00 94.50 196 TYR A C 1
ATOM 1520 O O . TYR A 1 196 ? 52.377 -9.435 -41.459 1.00 94.50 196 TYR A O 1
ATOM 1528 N N . ASP A 1 197 ? 54.398 -8.493 -41.626 1.00 93.44 197 ASP A N 1
ATOM 1529 C CA . ASP A 1 197 ? 54.272 -7.732 -40.367 1.00 93.44 197 ASP A CA 1
ATOM 1530 C C . ASP A 1 197 ? 53.675 -6.328 -40.516 1.00 93.44 197 ASP A C 1
ATOM 1532 O O . ASP A 1 197 ? 53.001 -5.846 -39.608 1.00 93.44 197 ASP A O 1
ATOM 1536 N N . ALA A 1 198 ? 53.889 -5.674 -41.658 1.00 94.56 198 ALA A N 1
ATOM 1537 C CA . ALA A 1 198 ? 53.453 -4.301 -41.890 1.00 94.56 198 ALA A CA 1
ATOM 1538 C C . ALA A 1 198 ? 51.931 -4.132 -41.696 1.00 94.56 198 ALA A C 1
ATOM 1540 O O . ALA A 1 198 ? 51.165 -5.024 -42.081 1.00 94.56 198 ALA A O 1
ATOM 1541 N N . PRO A 1 199 ? 51.453 -3.005 -41.136 1.00 95.69 199 PRO A N 1
ATOM 1542 C CA . PRO A 1 199 ? 50.026 -2.719 -41.085 1.00 95.69 199 PRO A CA 1
ATOM 1543 C C . PRO A 1 199 ? 49.398 -2.785 -42.480 1.00 95.69 199 PRO A C 1
ATOM 1545 O O . PRO A 1 199 ? 50.004 -2.400 -43.479 1.00 95.69 199 PRO A O 1
ATOM 1548 N N . ARG A 1 200 ? 48.180 -3.322 -42.551 1.00 94.94 200 ARG A N 1
ATOM 1549 C CA . ARG A 1 200 ? 47.449 -3.507 -43.807 1.00 94.94 200 ARG A CA 1
ATOM 1550 C C . ARG A 1 200 ? 46.028 -3.013 -43.657 1.00 94.94 200 ARG A C 1
ATOM 1552 O O . ARG A 1 200 ? 45.426 -3.164 -42.592 1.00 94.94 200 ARG A O 1
ATOM 1559 N N . SER A 1 201 ? 45.473 -2.488 -44.737 1.00 94.25 201 SER A N 1
ATOM 1560 C CA . SER A 1 201 ? 44.082 -2.054 -44.783 1.00 94.25 201 SER A CA 1
ATOM 1561 C C . SER A 1 201 ? 43.449 -2.456 -46.115 1.00 94.25 201 SER A C 1
ATOM 1563 O O . SER A 1 201 ? 44.076 -2.409 -47.172 1.00 94.25 201 SER A O 1
ATOM 1565 N N . TRP A 1 202 ? 42.195 -2.906 -46.074 1.00 95.25 202 TRP A N 1
ATOM 1566 C CA . TRP A 1 202 ? 41.416 -3.086 -47.296 1.00 95.25 202 TRP A CA 1
ATOM 1567 C C . TRP A 1 202 ? 40.981 -1.707 -47.785 1.00 95.25 202 TRP A C 1
ATOM 1569 O O . TRP A 1 202 ? 40.125 -1.084 -47.159 1.00 95.25 202 TRP A O 1
ATOM 1579 N N . LEU A 1 203 ? 41.532 -1.252 -48.909 1.00 93.44 203 LEU A N 1
ATOM 1580 C CA . LEU A 1 203 ? 41.068 -0.034 -49.578 1.00 93.44 203 LEU A CA 1
ATOM 1581 C C . LEU A 1 203 ? 39.669 -0.250 -50.166 1.00 93.44 203 LEU A C 1
ATOM 1583 O O . LEU A 1 203 ? 38.799 0.620 -50.106 1.00 93.44 203 LEU A O 1
ATOM 1587 N N . PHE A 1 204 ? 39.438 -1.447 -50.712 1.00 93.88 204 PHE A N 1
ATOM 1588 C CA . PHE A 1 204 ? 38.133 -1.876 -51.188 1.00 93.88 204 PHE A CA 1
ATOM 1589 C C . PHE A 1 204 ? 38.018 -3.402 -51.205 1.00 93.88 204 PHE A C 1
ATOM 1591 O O . PHE A 1 204 ? 38.941 -4.114 -51.607 1.00 93.88 204 PHE A O 1
ATOM 1598 N N . HIS A 1 205 ? 36.840 -3.903 -50.832 1.00 94.50 205 HIS A N 1
ATOM 1599 C CA . HIS A 1 205 ? 36.436 -5.278 -51.086 1.00 94.50 205 HIS A CA 1
ATOM 1600 C C . HIS A 1 205 ? 34.903 -5.370 -51.155 1.00 94.50 205 HIS A C 1
ATOM 1602 O O . HIS A 1 205 ? 34.222 -5.064 -50.177 1.00 94.50 205 HIS A O 1
ATOM 1608 N N . ALA A 1 206 ? 34.355 -5.886 -52.261 1.00 92.75 206 ALA A N 1
ATOM 1609 C CA . ALA A 1 206 ? 32.905 -5.956 -52.487 1.00 92.75 206 ALA A CA 1
ATOM 1610 C C . ALA A 1 206 ? 32.136 -6.682 -51.361 1.00 92.75 206 ALA A C 1
ATOM 1612 O O . ALA A 1 206 ? 31.116 -6.187 -50.885 1.00 92.75 206 ALA A O 1
ATOM 1613 N N . ASP A 1 207 ? 32.649 -7.822 -50.877 1.00 92.94 207 ASP A N 1
ATOM 1614 C CA . ASP A 1 207 ? 32.030 -8.544 -49.752 1.00 92.94 207 ASP A CA 1
ATOM 1615 C C . ASP A 1 207 ? 31.972 -7.717 -48.453 1.00 92.94 207 ASP A C 1
ATOM 1617 O O . ASP A 1 207 ? 30.987 -7.820 -47.721 1.00 92.94 207 ASP A O 1
ATOM 1621 N N . ILE A 1 208 ? 32.997 -6.899 -48.163 1.00 93.94 208 ILE A N 1
ATOM 1622 C CA . ILE A 1 208 ? 33.036 -6.043 -46.963 1.00 93.94 208 ILE A CA 1
ATOM 1623 C C . ILE A 1 208 ? 31.967 -4.956 -47.077 1.00 93.94 208 ILE A C 1
ATOM 1625 O O . ILE A 1 208 ? 31.147 -4.815 -46.169 1.00 93.94 208 ILE A O 1
ATOM 1629 N N . ASP A 1 209 ? 31.917 -4.252 -48.211 1.00 93.19 209 ASP A N 1
ATOM 1630 C CA . ASP A 1 209 ? 30.907 -3.221 -48.476 1.00 93.19 209 ASP A CA 1
ATOM 1631 C C . ASP A 1 209 ? 29.482 -3.797 -48.417 1.00 93.19 209 ASP A C 1
ATOM 1633 O O . ASP A 1 209 ? 28.596 -3.222 -47.780 1.00 93.19 209 ASP A O 1
ATOM 1637 N N . SER A 1 210 ? 29.255 -4.968 -49.026 1.00 93.31 210 SER A N 1
ATOM 1638 C CA . SER A 1 210 ? 27.955 -5.649 -48.998 1.00 93.31 210 SER A CA 1
ATOM 1639 C C . SER A 1 210 ? 27.542 -6.033 -47.575 1.00 93.31 210 SER A C 1
ATOM 1641 O O . SER A 1 210 ? 26.389 -5.834 -47.184 1.00 93.31 210 SER A O 1
ATOM 1643 N N . ALA A 1 211 ? 28.470 -6.562 -46.774 1.00 93.69 211 ALA A N 1
ATOM 1644 C CA . ALA A 1 211 ? 28.208 -6.902 -45.381 1.00 93.69 211 ALA A CA 1
ATOM 1645 C C . ALA A 1 211 ? 27.914 -5.655 -44.534 1.00 93.69 211 ALA A C 1
ATOM 1647 O O . ALA A 1 211 ? 26.965 -5.663 -43.749 1.00 93.69 211 ALA A O 1
ATOM 1648 N N . HIS A 1 212 ? 28.657 -4.566 -44.739 1.00 93.19 212 HIS A N 1
ATOM 1649 C CA . HIS A 1 212 ? 28.422 -3.292 -44.063 1.00 93.19 212 HIS A CA 1
ATOM 1650 C C . HIS A 1 212 ? 27.041 -2.709 -44.415 1.00 93.19 212 HIS A C 1
ATOM 1652 O O . HIS A 1 212 ? 26.280 -2.333 -43.523 1.00 93.19 212 HIS A O 1
ATOM 1658 N N . ALA A 1 213 ? 26.658 -2.719 -45.698 1.00 93.19 213 ALA A N 1
ATOM 1659 C CA . ALA A 1 213 ? 25.335 -2.283 -46.149 1.00 93.19 213 ALA A CA 1
ATOM 1660 C C . ALA A 1 213 ? 24.200 -3.120 -45.531 1.00 93.19 213 ALA A C 1
ATOM 1662 O O . ALA A 1 213 ? 23.198 -2.564 -45.080 1.00 93.19 213 ALA A O 1
ATOM 1663 N N . LYS A 1 214 ? 24.369 -4.448 -45.437 1.00 93.81 214 LYS A N 1
ATOM 1664 C CA . LYS A 1 214 ? 23.402 -5.337 -44.767 1.00 93.81 214 LYS A CA 1
ATOM 1665 C C . LYS A 1 214 ? 23.266 -5.025 -43.278 1.00 93.81 214 LYS A C 1
ATOM 1667 O O . LYS A 1 214 ? 22.146 -4.989 -42.773 1.00 93.81 214 LYS A O 1
ATOM 1672 N N . LEU A 1 215 ? 24.379 -4.801 -42.574 1.00 94.12 215 LEU A N 1
ATOM 1673 C CA . LEU A 1 215 ? 24.358 -4.446 -41.152 1.00 94.12 215 LEU A CA 1
ATOM 1674 C C . LEU A 1 215 ? 23.645 -3.111 -40.917 1.00 94.12 215 LEU A C 1
ATOM 1676 O O . LEU A 1 215 ? 22.814 -3.024 -40.013 1.00 94.12 215 LEU A O 1
ATOM 1680 N N . ARG A 1 216 ? 23.918 -2.110 -41.759 1.00 94.44 216 ARG A N 1
ATOM 1681 C CA . ARG A 1 216 ? 23.255 -0.804 -41.714 1.00 94.44 216 ARG A CA 1
ATOM 1682 C C . ARG A 1 216 ? 21.751 -0.911 -41.962 1.00 94.44 216 ARG A C 1
ATOM 1684 O O . ARG A 1 216 ? 20.977 -0.475 -41.118 1.00 94.44 216 ARG A O 1
ATOM 1691 N N . ALA A 1 217 ? 21.334 -1.567 -43.045 1.00 93.25 217 ALA A N 1
ATOM 1692 C CA . ALA A 1 217 ? 19.915 -1.751 -43.354 1.00 93.25 217 ALA A CA 1
ATOM 1693 C C . ALA A 1 217 ? 19.171 -2.516 -42.242 1.00 93.25 217 ALA A C 1
ATOM 1695 O O . ALA A 1 217 ? 18.032 -2.197 -41.906 1.00 93.25 217 ALA A O 1
ATOM 1696 N N . ALA A 1 218 ? 19.817 -3.514 -41.626 1.00 91.75 218 ALA A N 1
ATOM 1697 C CA . ALA A 1 218 ? 19.248 -4.238 -40.491 1.00 91.75 218 ALA A CA 1
ATOM 1698 C C . ALA A 1 218 ? 19.122 -3.366 -39.229 1.00 91.75 218 ALA A C 1
ATOM 1700 O O . ALA A 1 218 ? 18.181 -3.556 -38.457 1.00 91.75 218 ALA A O 1
ATOM 1701 N N . HIS A 1 219 ? 20.057 -2.440 -39.004 1.00 93.44 219 HIS A N 1
ATOM 1702 C CA . HIS A 1 219 ? 19.986 -1.473 -37.909 1.00 93.44 219 HIS A CA 1
ATOM 1703 C C . HIS A 1 219 ? 18.843 -0.479 -38.119 1.00 93.44 219 HIS A C 1
ATOM 1705 O O . HIS A 1 219 ? 17.972 -0.381 -37.262 1.00 93.44 219 HIS A O 1
ATOM 1711 N N . GLU A 1 220 ? 18.797 0.168 -39.286 1.00 93.19 220 GLU A N 1
ATOM 1712 C CA . GLU A 1 220 ? 17.756 1.136 -39.656 1.00 93.19 220 GLU A CA 1
ATOM 1713 C C . GLU A 1 220 ? 16.360 0.501 -39.578 1.00 93.19 220 GLU A C 1
ATOM 1715 O O . GLU A 1 220 ? 15.437 1.078 -39.007 1.00 93.19 220 GLU A O 1
ATOM 1720 N N . LYS A 1 221 ? 16.211 -0.741 -40.063 1.00 93.12 221 LYS A N 1
ATOM 1721 C CA . LYS A 1 221 ? 14.960 -1.493 -39.921 1.00 93.12 221 LYS A CA 1
ATOM 1722 C C . LYS A 1 221 ? 14.594 -1.732 -38.455 1.00 93.12 221 LYS A C 1
ATOM 1724 O O . LYS A 1 221 ? 13.439 -1.556 -38.087 1.00 93.12 221 LYS A O 1
ATOM 1729 N N . LYS A 1 222 ? 15.555 -2.130 -37.616 1.00 92.69 222 LYS A N 1
ATOM 1730 C CA . LYS A 1 222 ? 15.311 -2.373 -36.187 1.00 92.69 222 LYS A CA 1
ATOM 1731 C C . LYS A 1 222 ? 14.885 -1.092 -35.463 1.00 92.69 222 LYS A C 1
ATOM 1733 O O . LYS A 1 222 ? 14.011 -1.162 -34.606 1.00 92.69 222 LYS A O 1
ATOM 1738 N N . GLU A 1 223 ? 15.493 0.045 -35.790 1.00 92.69 223 GLU A N 1
ATOM 1739 C CA . GLU A 1 223 ? 15.106 1.346 -35.237 1.00 92.69 223 GLU A CA 1
ATOM 1740 C C . GLU A 1 223 ? 13.695 1.737 -35.673 1.00 92.69 223 GLU A C 1
ATOM 1742 O O . GLU A 1 223 ? 12.868 2.051 -34.822 1.00 92.69 223 GLU A O 1
ATOM 1747 N N . ALA A 1 224 ? 13.381 1.618 -36.966 1.00 93.19 224 ALA A N 1
ATOM 1748 C CA . ALA A 1 224 ? 12.041 1.891 -37.479 1.00 93.19 224 ALA A CA 1
ATOM 1749 C C . ALA A 1 224 ? 10.975 0.975 -36.848 1.00 93.19 224 ALA A C 1
ATOM 1751 O O . ALA A 1 224 ? 9.910 1.447 -36.446 1.00 93.19 224 ALA A O 1
ATOM 1752 N N . ASP A 1 225 ? 11.268 -0.323 -36.710 1.00 94.12 225 ASP A N 1
ATOM 1753 C CA . ASP A 1 225 ? 10.385 -1.287 -36.050 1.00 94.12 225 ASP A CA 1
ATOM 1754 C C . ASP A 1 225 ? 10.187 -0.929 -34.564 1.00 94.12 225 ASP A C 1
ATOM 1756 O O . ASP A 1 225 ? 9.067 -1.017 -34.061 1.00 94.12 225 ASP A O 1
ATOM 1760 N N . ALA A 1 226 ? 11.238 -0.485 -33.863 1.00 92.62 226 ALA A N 1
ATOM 1761 C CA . ALA A 1 226 ? 11.153 -0.058 -32.466 1.00 92.62 226 ALA A CA 1
ATOM 1762 C C . ALA A 1 226 ? 10.314 1.220 -32.297 1.00 92.62 226 ALA A C 1
ATOM 1764 O O . ALA A 1 226 ? 9.458 1.267 -31.414 1.00 92.62 226 ALA A O 1
ATOM 1765 N N . THR A 1 227 ? 10.502 2.223 -33.162 1.00 94.62 227 THR A N 1
ATOM 1766 C CA . THR A 1 227 ? 9.679 3.443 -33.176 1.00 94.62 227 THR A CA 1
ATOM 1767 C C . THR A 1 227 ? 8.214 3.107 -33.427 1.00 94.62 227 THR A C 1
ATOM 1769 O O . THR A 1 227 ? 7.350 3.521 -32.661 1.00 94.62 227 THR A O 1
ATOM 1772 N N . LYS A 1 228 ? 7.925 2.277 -34.435 1.00 95.06 228 LYS A N 1
ATOM 1773 C CA . LYS A 1 228 ? 6.552 1.858 -34.731 1.00 95.06 228 LYS A CA 1
ATOM 1774 C C . LYS A 1 228 ? 5.913 1.107 -33.559 1.00 95.06 228 LYS A C 1
ATOM 1776 O O . LYS A 1 228 ? 4.770 1.379 -33.212 1.00 95.06 228 LYS A O 1
ATOM 1781 N N . GLN A 1 229 ? 6.643 0.183 -32.930 1.00 94.19 229 GLN A N 1
ATOM 1782 C CA . GLN A 1 229 ? 6.155 -0.539 -31.749 1.00 94.19 229 GLN A CA 1
ATOM 1783 C C . GLN A 1 229 ? 5.857 0.403 -30.578 1.00 94.19 229 GLN A C 1
ATOM 1785 O O . GLN A 1 229 ? 4.867 0.204 -29.872 1.00 94.19 229 GLN A O 1
ATOM 1790 N N . PHE A 1 230 ? 6.693 1.424 -30.375 1.00 94.31 230 PHE A N 1
ATOM 1791 C CA . PHE A 1 230 ? 6.456 2.453 -29.369 1.00 94.31 230 PHE A CA 1
ATOM 1792 C C . PHE A 1 230 ? 5.179 3.245 -29.676 1.00 94.31 230 PHE A C 1
ATOM 1794 O O . PHE A 1 230 ? 4.312 3.356 -28.809 1.00 94.31 230 PHE A O 1
ATOM 1801 N N . ASP A 1 231 ? 5.011 3.717 -30.912 1.00 95.31 231 ASP A N 1
ATOM 1802 C CA . ASP A 1 231 ? 3.830 4.477 -31.336 1.00 95.31 231 ASP A CA 1
ATOM 1803 C C . ASP A 1 231 ? 2.539 3.650 -31.227 1.00 95.31 231 ASP A C 1
ATOM 1805 O O . ASP A 1 231 ? 1.527 4.129 -30.708 1.00 95.31 231 ASP A O 1
ATOM 1809 N N . ASP A 1 232 ? 2.566 2.385 -31.652 1.00 95.81 232 ASP A N 1
ATOM 1810 C CA . ASP A 1 232 ? 1.431 1.464 -31.539 1.00 95.81 232 ASP A CA 1
ATOM 1811 C C . ASP A 1 232 ? 1.039 1.241 -30.064 1.00 95.81 232 ASP A C 1
ATOM 1813 O O . ASP A 1 232 ? -0.147 1.290 -29.711 1.00 95.81 232 ASP A O 1
ATOM 1817 N N . ALA A 1 233 ? 2.022 1.057 -29.176 1.00 95.44 233 ALA A N 1
ATOM 1818 C CA . ALA A 1 233 ? 1.792 0.915 -27.738 1.00 95.44 233 ALA A CA 1
ATOM 1819 C C . ALA A 1 233 ? 1.254 2.208 -27.097 1.00 95.44 233 ALA A C 1
ATOM 1821 O O . ALA A 1 233 ? 0.326 2.155 -26.283 1.00 95.44 233 ALA A O 1
ATOM 1822 N N . LEU A 1 234 ? 1.777 3.373 -27.490 1.00 95.94 234 LEU A N 1
ATOM 1823 C CA . LEU A 1 234 ? 1.315 4.681 -27.018 1.00 95.94 234 LEU A CA 1
ATOM 1824 C C . LEU A 1 234 ? -0.130 4.961 -27.457 1.00 95.94 234 LEU A C 1
ATOM 1826 O O . LEU A 1 234 ? -0.948 5.443 -26.665 1.00 95.94 234 LEU A O 1
ATOM 1830 N N . ASN A 1 235 ? -0.471 4.613 -28.698 1.00 95.81 235 ASN A N 1
ATOM 1831 C CA . ASN A 1 235 ? -1.828 4.716 -29.227 1.00 95.81 235 ASN A CA 1
ATOM 1832 C C . ASN A 1 235 ? -2.796 3.786 -28.490 1.00 95.81 235 ASN A C 1
ATOM 1834 O O . ASN A 1 235 ? -3.910 4.199 -28.146 1.00 95.81 235 ASN A O 1
ATOM 1838 N N . LEU A 1 236 ? -2.369 2.554 -28.195 1.00 96.69 236 LEU A N 1
ATOM 1839 C CA . LEU A 1 236 ? -3.149 1.610 -27.400 1.00 96.69 236 LEU A CA 1
ATOM 1840 C C . LEU A 1 236 ? -3.427 2.160 -25.994 1.00 96.69 236 LEU A C 1
ATOM 1842 O O . LEU A 1 236 ? -4.588 2.178 -25.585 1.00 96.69 236 LEU A O 1
ATOM 1846 N N . LEU A 1 237 ? -2.402 2.661 -25.294 1.00 97.00 237 LEU A N 1
ATOM 1847 C CA . LEU A 1 237 ? -2.545 3.300 -23.979 1.00 97.00 237 LEU A CA 1
ATOM 1848 C C . LEU A 1 237 ? -3.489 4.505 -24.041 1.00 97.00 237 LEU A C 1
ATOM 1850 O O . LEU A 1 237 ? -4.415 4.611 -23.242 1.00 97.00 237 LEU A O 1
ATOM 1854 N N . SER A 1 238 ? -3.318 5.383 -25.029 1.00 96.81 238 SER A N 1
ATOM 1855 C CA . SER A 1 238 ? -4.163 6.569 -25.208 1.00 96.81 238 SER A CA 1
ATOM 1856 C C . SER A 1 238 ? -5.630 6.208 -25.456 1.00 96.81 238 SER A C 1
ATOM 1858 O O . SER A 1 238 ? -6.539 6.865 -24.945 1.00 96.81 238 SER A O 1
ATOM 1860 N N . ARG A 1 239 ? -5.891 5.164 -26.252 1.00 97.06 239 ARG A N 1
ATOM 1861 C CA . ARG A 1 239 ? -7.248 4.655 -26.492 1.00 97.06 239 ARG A CA 1
ATOM 1862 C C . ARG A 1 239 ? -7.845 4.069 -25.217 1.00 97.06 239 ARG A C 1
ATOM 1864 O O . ARG A 1 239 ? -8.981 4.394 -24.884 1.00 97.06 239 ARG A O 1
ATOM 1871 N N . ASP A 1 240 ? -7.082 3.244 -24.508 1.00 97.50 240 ASP A N 1
ATOM 1872 C CA . ASP A 1 240 ? -7.512 2.604 -23.264 1.00 97.50 240 ASP A CA 1
ATOM 1873 C C . ASP A 1 240 ? -7.823 3.635 -22.168 1.00 97.50 240 ASP A C 1
ATOM 1875 O O . ASP A 1 240 ? -8.826 3.511 -21.471 1.00 97.50 240 ASP A O 1
ATOM 1879 N N . TYR A 1 241 ? -7.038 4.715 -22.097 1.00 97.75 241 TYR A N 1
ATOM 1880 C CA . TYR A 1 241 ? -7.275 5.842 -21.194 1.00 97.75 241 TYR A CA 1
ATOM 1881 C C . TYR A 1 241 ? -8.615 6.536 -21.474 1.00 97.75 241 TYR A C 1
ATOM 1883 O O . TYR A 1 241 ? -9.409 6.768 -20.563 1.00 97.75 241 TYR A O 1
ATOM 1891 N N . ARG A 1 242 ? -8.903 6.842 -22.749 1.00 96.94 242 ARG A N 1
ATOM 1892 C CA . ARG A 1 242 ? -10.174 7.470 -23.156 1.00 96.94 242 ARG A CA 1
ATOM 1893 C C . ARG A 1 242 ? -11.374 6.560 -22.899 1.00 96.94 242 ARG A C 1
ATOM 1895 O O . ARG A 1 242 ? -12.418 7.047 -22.473 1.00 96.94 242 ARG A O 1
ATOM 1902 N N . LEU A 1 243 ? -11.221 5.253 -23.128 1.00 96.69 243 LEU A N 1
ATOM 1903 C CA . LEU A 1 243 ? -12.238 4.266 -22.761 1.00 96.69 243 LEU A CA 1
ATOM 1904 C C . LEU A 1 243 ? -12.482 4.282 -21.251 1.00 96.69 243 LEU A C 1
ATOM 1906 O O . LEU A 1 243 ? -13.631 4.368 -20.841 1.00 96.69 243 LEU A O 1
ATOM 1910 N N . GLY A 1 244 ? -11.421 4.311 -20.438 1.00 96.12 244 GLY A N 1
ATOM 1911 C CA . GLY A 1 244 ? -11.530 4.460 -18.987 1.00 96.12 244 GLY A CA 1
ATOM 1912 C C . GLY A 1 244 ? -12.337 5.691 -18.577 1.00 96.12 244 GLY A C 1
ATOM 1913 O O . GLY A 1 244 ? -13.284 5.567 -17.808 1.00 96.12 244 GLY A O 1
ATOM 1914 N N . LEU A 1 245 ? -12.051 6.863 -19.153 1.00 95.75 245 LEU A N 1
ATOM 1915 C CA . LEU A 1 245 ? -12.840 8.076 -18.895 1.00 95.75 245 LEU A CA 1
ATOM 1916 C C . LEU A 1 245 ? -14.320 7.913 -19.278 1.00 95.75 245 LEU A C 1
ATOM 1918 O O . LEU A 1 245 ? -15.199 8.342 -18.531 1.00 95.75 245 LEU A O 1
ATOM 1922 N N . SER A 1 246 ? -14.603 7.280 -20.420 1.00 95.75 246 SER A N 1
ATOM 1923 C CA . SER A 1 246 ? -15.978 7.021 -20.860 1.00 95.75 246 SER A CA 1
ATOM 1924 C C . SER A 1 246 ? -16.701 5.969 -20.016 1.00 95.75 246 SER A C 1
ATOM 1926 O O . SER A 1 246 ? -17.926 6.015 -19.934 1.00 95.75 246 SER A O 1
ATOM 1928 N N . ASP A 1 247 ? -15.991 4.990 -19.463 1.00 94.12 247 ASP A N 1
ATOM 1929 C CA . ASP A 1 247 ? -16.570 3.973 -18.585 1.00 94.12 247 ASP A CA 1
ATOM 1930 C C . ASP A 1 247 ? -16.918 4.597 -17.232 1.00 94.12 247 ASP A C 1
ATOM 1932 O O . ASP A 1 247 ? -18.002 4.365 -16.702 1.00 94.12 247 ASP A O 1
ATOM 1936 N N . LEU A 1 248 ? -16.023 5.434 -16.700 1.00 93.75 248 LEU A N 1
ATOM 1937 C CA . LEU A 1 248 ? -16.219 6.138 -15.436 1.00 93.75 248 LEU A CA 1
ATOM 1938 C C . LEU A 1 248 ? -17.372 7.141 -15.492 1.00 93.75 248 LEU A C 1
ATOM 1940 O O . LEU A 1 248 ? -18.105 7.258 -14.516 1.00 93.75 248 LEU A O 1
ATOM 1944 N N . SER A 1 249 ? -17.582 7.829 -16.619 1.00 91.00 249 SER A N 1
ATOM 1945 C CA . SER A 1 249 ? -18.688 8.790 -16.755 1.00 91.00 249 SER A CA 1
ATOM 1946 C C . SER A 1 249 ? -20.080 8.148 -16.721 1.00 91.00 249 SER A C 1
ATOM 1948 O O . SER A 1 249 ? -21.061 8.847 -16.480 1.00 91.00 249 SER A O 1
ATOM 1950 N N . LYS A 1 250 ? -20.173 6.832 -16.954 1.00 91.06 250 LYS A N 1
ATOM 1951 C CA . LYS A 1 250 ? -21.421 6.055 -16.881 1.00 91.06 250 LYS A CA 1
ATOM 1952 C C . LYS A 1 250 ? -21.698 5.503 -15.484 1.00 91.06 250 LYS A C 1
ATOM 1954 O O . LYS A 1 250 ? -22.789 4.993 -15.252 1.00 91.06 250 LYS A O 1
ATOM 1959 N N . GLN A 1 251 ? -20.712 5.527 -14.589 1.00 87.69 251 GLN A N 1
ATOM 1960 C CA . GLN A 1 251 ? -20.880 5.024 -13.232 1.00 87.69 251 GLN A CA 1
ATOM 1961 C C . GLN A 1 251 ? -21.567 6.082 -12.370 1.00 87.69 251 GLN A C 1
ATOM 1963 O O . GLN A 1 251 ? -21.264 7.272 -12.458 1.00 87.69 251 GLN A O 1
ATOM 1968 N N . GLU A 1 252 ? -22.494 5.638 -11.527 1.00 83.25 252 GLU A N 1
ATOM 1969 C CA . GLU A 1 252 ? -23.112 6.505 -10.531 1.00 83.25 252 GLU A CA 1
ATOM 1970 C C . GLU A 1 252 ? -22.068 6.966 -9.512 1.00 83.25 252 GLU A C 1
ATOM 1972 O O . GLU A 1 252 ? -21.124 6.238 -9.179 1.00 83.25 252 GLU A O 1
ATOM 1977 N N . LYS A 1 253 ? -22.244 8.195 -9.015 1.00 79.00 253 LYS A N 1
ATOM 1978 C CA . LYS A 1 253 ? -21.435 8.694 -7.903 1.00 79.00 253 LYS A CA 1
ATOM 1979 C C . LYS A 1 253 ? -21.604 7.771 -6.709 1.00 79.00 253 LYS A C 1
ATOM 1981 O O . LYS A 1 253 ? -22.702 7.289 -6.438 1.00 79.00 253 LYS A O 1
ATOM 1986 N N . LEU A 1 254 ? -20.518 7.568 -5.975 1.00 79.12 254 LEU A N 1
ATOM 1987 C CA . LEU A 1 254 ? -20.576 6.808 -4.744 1.00 79.12 254 LEU A CA 1
ATOM 1988 C C . LEU A 1 254 ? -21.488 7.542 -3.754 1.00 79.12 254 LEU A C 1
ATOM 1990 O O . LEU A 1 254 ? -21.134 8.609 -3.250 1.00 79.12 254 LEU A O 1
ATOM 1994 N N . GLU A 1 255 ? -22.633 6.942 -3.431 1.00 73.31 255 GLU A N 1
ATOM 1995 C CA . GLU A 1 255 ? -23.395 7.340 -2.254 1.00 73.31 255 GLU A CA 1
ATOM 1996 C C . GLU A 1 255 ? -22.583 6.966 -1.016 1.00 73.31 255 GLU A C 1
ATOM 1998 O O . GLU A 1 255 ? -22.502 5.810 -0.592 1.00 73.31 255 GLU A O 1
ATOM 2003 N N . ILE A 1 256 ? -21.924 7.966 -0.441 1.00 67.00 256 ILE A N 1
ATOM 2004 C CA . ILE A 1 256 ? -21.264 7.825 0.847 1.00 67.00 256 ILE A CA 1
ATOM 2005 C C . ILE A 1 256 ? -22.383 7.847 1.884 1.00 67.00 256 ILE A C 1
ATOM 2007 O O . ILE A 1 256 ? -22.703 8.898 2.427 1.00 67.00 256 ILE A O 1
ATOM 2011 N N . SER A 1 257 ? -22.998 6.681 2.126 1.00 60.47 257 SER A N 1
ATOM 2012 C CA . SER A 1 257 ? -23.866 6.472 3.285 1.00 60.47 257 SER A CA 1
ATOM 2013 C C . SER A 1 257 ? -23.066 6.908 4.497 1.00 60.47 257 SER A C 1
ATOM 2015 O O . SER A 1 257 ? -22.008 6.344 4.784 1.00 60.47 257 SER A O 1
ATOM 2017 N N . ASP A 1 258 ? -23.539 7.965 5.129 1.00 52.88 258 ASP A N 1
ATOM 2018 C CA . ASP A 1 258 ? -22.864 8.719 6.167 1.00 52.88 258 ASP A CA 1
ATOM 2019 C C . ASP A 1 258 ? -22.301 7.811 7.258 1.00 52.88 258 ASP A C 1
ATOM 2021 O O . ASP A 1 258 ? -22.980 7.459 8.215 1.00 52.88 258 ASP A O 1
ATOM 2025 N N . ALA A 1 259 ? -21.038 7.407 7.127 1.00 59.06 259 ALA A N 1
ATOM 2026 C CA . ALA A 1 259 ? -20.322 6.875 8.267 1.00 59.06 259 ALA A CA 1
ATOM 2027 C C . ALA A 1 259 ? -20.031 8.095 9.131 1.00 59.06 259 ALA A C 1
ATOM 2029 O O . ALA A 1 259 ? -19.177 8.909 8.770 1.00 59.06 259 ALA A O 1
ATOM 2030 N N . ASP A 1 260 ? -20.781 8.243 10.220 1.00 61.00 260 ASP A N 1
ATOM 2031 C CA . ASP A 1 260 ? -20.661 9.335 11.188 1.00 61.00 260 ASP A CA 1
ATOM 2032 C C . ASP A 1 260 ? -19.186 9.637 11.558 1.00 61.00 260 ASP A C 1
ATOM 2034 O O . ASP A 1 260 ? -18.814 10.798 11.739 1.00 61.00 260 ASP A O 1
ATOM 2038 N N . GLU A 1 261 ? -18.314 8.618 11.516 1.00 67.50 261 GLU A N 1
ATOM 2039 C CA . GLU A 1 261 ? -16.847 8.696 11.633 1.00 67.50 261 GLU A CA 1
ATOM 2040 C C . GLU A 1 261 ? -16.178 9.706 10.673 1.00 67.50 261 GLU A C 1
ATOM 2042 O O . GLU A 1 261 ? -15.340 10.514 11.083 1.00 67.50 261 GLU A O 1
ATOM 2047 N N . LEU A 1 262 ? -16.527 9.686 9.381 1.00 72.19 262 LEU A N 1
ATOM 2048 C CA . LEU A 1 262 ? -15.909 10.557 8.370 1.00 72.19 262 LEU A CA 1
ATOM 2049 C C . LEU A 1 262 ? -16.451 11.990 8.441 1.00 72.19 262 LEU A C 1
ATOM 2051 O O . LEU A 1 262 ? -15.745 12.941 8.095 1.00 72.19 262 LEU A O 1
ATOM 2055 N N . ARG A 1 263 ? -17.705 12.161 8.880 1.00 71.62 263 ARG A N 1
ATOM 2056 C CA . ARG A 1 263 ? -18.307 13.486 9.097 1.00 71.62 263 ARG A CA 1
ATOM 2057 C C . ARG A 1 263 ? -17.714 14.171 10.321 1.00 71.62 263 ARG A C 1
ATOM 2059 O O . ARG A 1 263 ? -17.390 15.354 10.239 1.00 71.62 263 ARG A O 1
ATOM 2066 N N . ALA A 1 264 ? -17.503 13.426 11.407 1.00 67.88 264 ALA A N 1
ATOM 2067 C CA . ALA A 1 264 ? -16.892 13.934 12.635 1.00 67.88 264 ALA A CA 1
ATOM 2068 C C . ALA A 1 264 ? -15.494 14.538 12.402 1.00 67.88 264 ALA A C 1
ATOM 2070 O O . ALA A 1 264 ? -15.098 15.476 13.088 1.00 67.88 264 ALA A O 1
ATOM 2071 N N . THR A 1 265 ? -14.776 14.048 11.390 1.00 74.69 265 THR A N 1
ATOM 2072 C CA . THR A 1 265 ? -13.399 14.444 11.059 1.00 74.69 265 THR A CA 1
ATOM 2073 C C . THR A 1 265 ? -13.280 15.355 9.839 1.00 74.69 265 THR A C 1
ATOM 2075 O O . THR A 1 265 ? -12.168 15.684 9.440 1.00 74.69 265 THR A O 1
ATOM 2078 N N . ARG A 1 266 ? -14.397 15.761 9.214 1.00 84.56 266 ARG A N 1
ATOM 2079 C CA . ARG A 1 266 ? -14.442 16.505 7.932 1.00 84.56 266 ARG A CA 1
ATOM 2080 C C . ARG A 1 266 ? -13.792 15.789 6.735 1.00 84.56 266 ARG A C 1
ATOM 2082 O O . ARG A 1 266 ? -13.790 16.342 5.638 1.00 84.56 266 ARG A O 1
ATOM 2089 N N . LEU A 1 267 ? -13.336 14.542 6.888 1.00 86.25 267 LEU A N 1
ATOM 2090 C CA . LEU A 1 267 ? -12.686 13.749 5.835 1.00 86.25 267 LEU A CA 1
ATOM 2091 C C . LEU A 1 267 ? -13.576 13.543 4.599 1.00 86.25 267 LEU A C 1
ATOM 2093 O O . LEU A 1 267 ? -13.056 13.440 3.490 1.00 86.25 267 LEU A O 1
ATOM 2097 N N . VAL A 1 268 ? -14.907 13.548 4.763 1.00 86.94 268 VAL A N 1
ATOM 2098 C CA . VAL A 1 268 ? -15.867 13.472 3.640 1.00 86.94 268 VAL A CA 1
ATOM 2099 C C . VAL A 1 268 ? -15.629 14.566 2.594 1.00 86.94 268 VAL A C 1
ATOM 2101 O O . VAL A 1 268 ? -15.786 14.311 1.404 1.00 86.94 268 VAL A O 1
ATOM 2104 N N . GLN A 1 269 ? -15.209 15.767 3.007 1.00 89.69 269 GLN A N 1
ATOM 2105 C CA . GLN A 1 269 ? -15.001 16.911 2.106 1.00 89.69 269 GLN A CA 1
ATOM 2106 C C . GLN A 1 269 ? -13.788 16.728 1.180 1.00 89.69 269 GLN A C 1
ATOM 2108 O O . GLN A 1 269 ? -13.625 17.471 0.215 1.00 89.69 269 GLN A O 1
ATOM 2113 N N . HIS A 1 270 ? -12.944 15.733 1.460 1.00 92.25 270 HIS A N 1
ATOM 2114 C CA . HIS A 1 270 ? -11.743 15.418 0.692 1.00 92.25 270 HIS A CA 1
ATOM 2115 C C . HIS A 1 270 ? -11.889 14.129 -0.126 1.00 92.25 270 HIS A C 1
ATOM 2117 O O . HIS A 1 270 ? -10.891 13.537 -0.544 1.00 92.25 270 HIS A O 1
ATOM 2123 N N . ILE A 1 271 ? -13.131 13.709 -0.374 1.00 91.62 271 ILE A N 1
ATOM 2124 C CA . ILE A 1 271 ? -13.489 12.646 -1.313 1.00 91.62 271 ILE A CA 1
ATOM 2125 C C . ILE A 1 271 ? -14.063 13.283 -2.583 1.00 91.62 271 ILE A C 1
ATOM 2127 O O . ILE A 1 271 ? -14.848 14.225 -2.518 1.00 91.62 271 ILE A O 1
ATOM 2131 N N . GLY A 1 272 ? -13.670 12.765 -3.747 1.00 91.31 272 GLY A N 1
ATOM 2132 C CA . GLY A 1 272 ? -14.049 13.315 -5.050 1.00 91.31 272 GLY A CA 1
ATOM 2133 C C . GLY A 1 272 ? -13.195 14.510 -5.485 1.00 91.31 272 GLY A C 1
ATOM 2134 O O . GLY A 1 272 ? -13.607 15.268 -6.361 1.00 91.31 272 GLY A O 1
ATOM 2135 N N . ILE A 1 273 ? -12.009 14.688 -4.894 1.00 93.88 273 ILE A N 1
ATOM 2136 C CA . ILE A 1 273 ? -11.054 15.723 -5.298 1.00 93.88 273 ILE A CA 1
ATOM 2137 C C . ILE A 1 273 ? -10.536 15.402 -6.697 1.00 93.88 273 ILE A C 1
ATOM 2139 O O . ILE A 1 273 ? -10.128 14.274 -6.978 1.00 93.88 273 ILE A O 1
ATOM 2143 N N . HIS A 1 274 ? -10.532 16.397 -7.579 1.00 94.62 274 HIS A N 1
ATOM 2144 C CA . HIS A 1 274 ? -9.995 16.220 -8.920 1.00 94.62 274 HIS A CA 1
ATOM 2145 C C . HIS A 1 274 ? -8.495 15.906 -8.866 1.00 94.62 274 HIS A C 1
ATOM 2147 O O . HIS A 1 274 ? -7.710 16.690 -8.336 1.00 94.62 274 HIS A O 1
ATOM 2153 N N . ILE A 1 275 ? -8.104 14.774 -9.451 1.00 95.50 275 ILE A N 1
ATOM 2154 C CA . ILE A 1 275 ? -6.714 14.360 -9.640 1.00 95.50 275 ILE A CA 1
ATOM 2155 C C . ILE A 1 275 ? -6.592 13.800 -11.057 1.00 95.50 275 ILE A C 1
ATOM 2157 O O . ILE A 1 275 ? -7.382 12.939 -11.453 1.00 95.50 275 ILE A O 1
ATOM 2161 N N . SER A 1 276 ? -5.593 14.277 -11.798 1.00 96.00 276 SER A N 1
ATOM 2162 C CA . SER A 1 276 ? -5.278 13.808 -13.147 1.00 96.00 276 SER A CA 1
ATOM 2163 C C . SER A 1 276 ? -5.009 12.300 -13.178 1.00 96.00 276 SER A C 1
ATOM 2165 O O . SER A 1 276 ? -4.577 11.703 -12.190 1.00 96.00 276 SER A O 1
ATOM 2167 N N . GLY A 1 277 ? -5.229 11.664 -14.328 1.00 95.75 277 GLY A N 1
ATOM 2168 C CA . GLY A 1 277 ? -5.047 10.219 -14.488 1.00 95.75 277 GLY A CA 1
ATOM 2169 C C . GLY A 1 277 ? -6.288 9.376 -14.184 1.00 95.75 277 GLY A C 1
ATOM 2170 O O . GLY A 1 277 ? -6.168 8.158 -14.059 1.00 95.75 277 GLY A O 1
ATOM 2171 N N . ALA A 1 278 ? -7.480 9.977 -14.094 1.00 95.31 278 ALA A N 1
ATOM 2172 C CA . ALA A 1 278 ? -8.730 9.257 -13.826 1.00 95.31 278 ALA A CA 1
ATOM 2173 C C . ALA A 1 278 ? -8.962 8.080 -14.795 1.00 95.31 278 ALA A C 1
ATOM 2175 O O . ALA A 1 278 ? -9.348 6.998 -14.362 1.00 95.31 278 ALA A O 1
ATOM 2176 N N . GLY A 1 279 ? -8.630 8.241 -16.083 1.00 95.56 279 GLY A N 1
ATOM 2177 C CA . GLY A 1 279 ? -8.782 7.188 -17.099 1.00 95.56 279 GLY A CA 1
ATOM 2178 C C . GLY A 1 279 ? -7.908 5.943 -16.879 1.00 95.56 279 GLY A C 1
ATOM 2179 O O . GLY A 1 279 ? -8.125 4.921 -17.527 1.00 95.56 279 GLY A O 1
ATOM 2180 N N . CYS A 1 280 ? -6.946 5.989 -15.953 1.00 97.31 280 CYS A N 1
ATOM 2181 C CA . CYS A 1 280 ? -6.133 4.835 -15.572 1.00 97.31 280 CYS A CA 1
ATOM 2182 C C . CYS A 1 280 ? -6.846 3.891 -14.582 1.00 97.31 280 CYS A C 1
ATOM 2184 O O . CYS A 1 280 ? -6.375 2.773 -14.343 1.00 97.31 280 CYS A O 1
ATOM 2186 N N . PHE A 1 281 ? -7.953 4.331 -13.981 1.00 97.31 281 PHE A N 1
ATOM 2187 C CA . PHE A 1 281 ? -8.682 3.598 -12.950 1.00 97.31 281 PHE A CA 1
ATOM 2188 C C . PHE A 1 281 ? -9.973 2.987 -13.502 1.00 97.31 281 PHE A C 1
ATOM 2190 O O . PHE A 1 281 ? -10.566 3.474 -14.461 1.00 97.31 281 PHE A O 1
ATOM 2197 N N . THR A 1 282 ? -10.407 1.885 -12.895 1.00 96.75 282 THR A N 1
ATOM 2198 C CA . THR A 1 282 ? -11.736 1.289 -13.125 1.00 96.75 282 THR A CA 1
ATOM 2199 C C . THR A 1 282 ? -12.786 1.877 -12.182 1.00 96.75 282 THR A C 1
ATOM 2201 O O . THR A 1 282 ? -13.983 1.782 -12.450 1.00 96.75 282 THR A O 1
ATOM 2204 N N . TRP A 1 283 ? -12.334 2.463 -11.070 1.00 95.38 283 TRP A N 1
ATOM 2205 C CA . TRP A 1 283 ? -13.164 3.091 -10.051 1.00 95.38 283 TRP A CA 1
ATOM 2206 C C . TRP A 1 283 ? -13.173 4.614 -10.222 1.00 95.38 283 TRP A C 1
ATOM 2208 O O . TRP A 1 283 ? -12.118 5.189 -10.507 1.00 95.38 283 TRP A O 1
ATOM 2218 N N . PRO A 1 284 ? -14.320 5.280 -10.005 1.00 93.75 284 PRO A N 1
ATOM 2219 C CA . PRO A 1 284 ? -14.403 6.735 -10.030 1.00 93.75 284 PRO A CA 1
ATOM 2220 C C . PRO A 1 284 ? -13.593 7.361 -8.887 1.00 93.75 284 PRO A C 1
ATOM 2222 O O . PRO A 1 284 ? -13.213 6.681 -7.926 1.00 93.75 284 PRO A O 1
ATOM 2225 N N . LEU A 1 285 ? -13.295 8.661 -9.026 1.00 92.62 285 LEU A N 1
ATOM 2226 C CA . LEU A 1 285 ? -12.426 9.418 -8.112 1.00 92.62 285 LEU A CA 1
ATOM 2227 C C . LEU A 1 285 ? -12.857 9.280 -6.651 1.00 92.62 285 LEU A C 1
ATOM 2229 O O . LEU A 1 285 ? -12.045 8.959 -5.790 1.00 92.62 285 LEU A O 1
ATOM 2233 N N . ASP A 1 286 ? -14.143 9.469 -6.385 1.00 91.75 286 ASP A N 1
ATOM 2234 C CA . ASP A 1 286 ? -14.743 9.331 -5.061 1.00 91.75 286 ASP A CA 1
ATOM 2235 C C . ASP A 1 286 ? -14.539 7.935 -4.455 1.00 91.75 286 ASP A C 1
ATOM 2237 O O . ASP A 1 286 ? -14.206 7.807 -3.277 1.00 91.75 286 ASP A O 1
ATOM 2241 N N . ARG A 1 287 ? -14.661 6.876 -5.255 1.00 93.06 287 ARG A N 1
ATOM 2242 C CA . ARG A 1 287 ? -14.570 5.495 -4.784 1.00 93.06 287 ARG A CA 1
ATOM 2243 C C . ARG A 1 287 ? -13.163 5.105 -4.360 1.00 93.06 287 ARG A C 1
ATOM 2245 O O . ARG A 1 287 ? -12.998 4.577 -3.259 1.00 93.06 287 ARG A O 1
ATOM 2252 N N . TRP A 1 288 ? -12.150 5.344 -5.193 1.00 94.19 288 TRP A N 1
ATOM 2253 C CA . TRP A 1 288 ? -10.781 4.985 -4.807 1.00 94.19 288 TRP A CA 1
ATOM 2254 C C . TRP A 1 288 ? -10.213 5.935 -3.745 1.00 94.19 288 TRP A C 1
ATOM 2256 O O . TRP A 1 288 ? -9.448 5.491 -2.894 1.00 94.19 288 TRP A O 1
ATOM 2266 N N . GLN A 1 289 ? -10.627 7.205 -3.715 1.00 95.12 289 GLN A N 1
ATOM 2267 C CA . GLN A 1 289 ? -10.246 8.132 -2.644 1.00 95.12 289 GLN A CA 1
ATOM 2268 C C . GLN A 1 289 ? -10.867 7.738 -1.302 1.00 95.12 289 GLN A C 1
ATOM 2270 O O . GLN A 1 289 ? -10.157 7.648 -0.301 1.00 95.12 289 GLN A O 1
ATOM 2275 N N . ASN A 1 290 ? -12.162 7.404 -1.282 1.00 91.75 290 ASN A N 1
ATOM 2276 C CA . ASN A 1 290 ? -12.832 6.868 -0.096 1.00 91.75 290 ASN A CA 1
ATOM 2277 C C . ASN A 1 290 ? -12.171 5.570 0.388 1.00 91.75 290 ASN A C 1
ATOM 2279 O O . ASN A 1 290 ? -12.002 5.384 1.591 1.00 91.75 290 ASN A O 1
ATOM 2283 N N . PHE A 1 291 ? -11.756 4.692 -0.530 1.00 92.00 291 PHE A N 1
ATOM 2284 C CA . PHE A 1 291 ? -10.989 3.494 -0.185 1.00 92.00 291 PHE A CA 1
ATOM 2285 C C . PHE A 1 291 ? -9.677 3.849 0.528 1.00 92.00 291 PHE A C 1
ATOM 2287 O O . PHE A 1 291 ? -9.408 3.318 1.603 1.00 92.00 291 PHE A O 1
ATOM 2294 N N . ILE A 1 292 ? -8.897 4.793 -0.017 1.00 92.94 292 ILE A N 1
ATOM 2295 C CA . ILE A 1 292 ? -7.649 5.244 0.615 1.00 92.94 292 ILE A CA 1
ATOM 2296 C C . ILE A 1 292 ? -7.917 5.808 2.010 1.00 92.94 292 ILE A C 1
ATOM 2298 O O . ILE A 1 292 ? -7.238 5.417 2.956 1.00 92.94 292 ILE A O 1
ATOM 2302 N N . ILE A 1 293 ? -8.905 6.694 2.157 1.00 90.75 293 ILE A N 1
ATOM 2303 C CA . ILE A 1 293 ? -9.252 7.270 3.459 1.00 90.75 293 ILE A CA 1
ATOM 2304 C C . ILE A 1 293 ? -9.615 6.159 4.448 1.00 90.75 293 ILE A C 1
ATOM 2306 O O . ILE A 1 293 ? -9.024 6.072 5.522 1.00 90.75 293 ILE A O 1
ATOM 2310 N N . ARG A 1 294 ? -10.552 5.277 4.095 1.00 86.50 294 ARG A N 1
ATOM 2311 C CA . ARG A 1 294 ? -11.044 4.243 5.015 1.00 86.50 294 ARG A CA 1
ATOM 2312 C C . ARG A 1 294 ? -9.969 3.258 5.428 1.00 86.50 294 ARG A C 1
ATOM 2314 O O . ARG A 1 294 ? -9.946 2.846 6.582 1.00 86.50 294 ARG A O 1
ATOM 2321 N N . GLU A 1 295 ? -9.097 2.887 4.504 1.00 87.50 295 GLU A N 1
ATOM 2322 C CA . GLU A 1 295 ? -8.105 1.860 4.767 1.00 87.50 295 GLU A CA 1
ATOM 2323 C C . GLU A 1 295 ? -6.837 2.418 5.415 1.00 87.50 295 GLU A C 1
ATOM 2325 O O . GLU A 1 295 ? -6.340 1.835 6.375 1.00 87.50 295 GLU A O 1
ATOM 2330 N N . PHE A 1 296 ? -6.345 3.564 4.943 1.00 88.31 296 PHE A N 1
ATOM 2331 C CA . PHE A 1 296 ? -5.037 4.097 5.327 1.00 88.31 296 PHE A CA 1
ATOM 2332 C C . PHE A 1 296 ? -5.095 5.320 6.239 1.00 88.31 296 PHE A C 1
ATOM 2334 O O . PHE A 1 296 ? -4.097 5.628 6.872 1.00 88.31 296 PHE A O 1
ATOM 2341 N N . VAL A 1 297 ? -6.225 6.026 6.331 1.00 86.88 297 VAL A N 1
ATOM 2342 C CA . VAL A 1 297 ? -6.361 7.171 7.251 1.00 86.88 297 VAL A CA 1
ATOM 2343 C C . VAL A 1 297 ? -7.136 6.757 8.500 1.00 86.88 297 VAL A C 1
ATOM 2345 O O . VAL A 1 297 ? -6.680 6.989 9.616 1.00 86.88 297 VAL A O 1
ATOM 2348 N N . VAL A 1 298 ? -8.283 6.099 8.308 1.00 81.81 298 VAL A N 1
ATOM 2349 C CA . VAL A 1 298 ? -9.211 5.695 9.380 1.00 81.81 298 VAL A CA 1
ATOM 2350 C C . VAL A 1 298 ? -8.976 4.249 9.846 1.00 81.81 298 VAL A C 1
ATOM 2352 O O . VAL A 1 298 ? -9.375 3.871 10.947 1.00 81.81 298 VAL A O 1
ATOM 2355 N N . GLY A 1 299 ? -8.377 3.394 9.015 1.00 71.69 299 GLY A N 1
ATOM 2356 C CA . GLY A 1 299 ? -8.310 1.948 9.249 1.00 71.69 299 GLY A CA 1
ATOM 2357 C C . GLY A 1 299 ? -7.561 1.564 10.529 1.00 71.69 299 GLY A C 1
ATOM 2358 O O . GLY A 1 299 ? -6.490 2.090 10.812 1.00 71.69 299 GLY A O 1
ATOM 2359 N N . SER A 1 300 ? -8.096 0.596 11.279 1.00 56.25 300 SER A N 1
ATOM 2360 C CA . SER A 1 300 ? -7.577 0.151 12.587 1.00 56.25 300 SER A CA 1
ATOM 2361 C C . SER A 1 300 ? -6.242 -0.610 12.546 1.00 56.25 300 SER A C 1
ATOM 2363 O O . SER A 1 300 ? -5.674 -0.891 13.595 1.00 56.25 300 SER A O 1
ATOM 2365 N N . GLN A 1 301 ? -5.722 -0.950 11.361 1.00 53.62 301 GLN A N 1
ATOM 2366 C CA . GLN A 1 301 ? -4.406 -1.591 11.194 1.00 53.62 301 GLN A CA 1
ATOM 2367 C C . GLN A 1 301 ? -3.428 -0.705 10.414 1.00 53.62 301 GLN A C 1
ATOM 2369 O O . GLN A 1 301 ? -2.309 -0.485 10.857 1.00 53.62 301 GLN A O 1
ATOM 2374 N N . LEU A 1 302 ? -3.853 -0.148 9.276 1.00 53.16 302 LEU A N 1
ATOM 2375 C CA . LEU A 1 302 ? -2.988 0.645 8.391 1.00 53.16 302 LEU A CA 1
ATOM 2376 C C . LEU A 1 302 ? -3.039 2.158 8.657 1.00 53.16 302 LEU A C 1
ATOM 2378 O O . LEU A 1 302 ? -2.138 2.863 8.220 1.00 53.16 302 LEU A O 1
ATOM 2382 N N . GLY A 1 303 ? -4.043 2.659 9.386 1.00 54.53 303 GLY A N 1
ATOM 2383 C CA . GLY A 1 303 ? -4.128 4.067 9.798 1.00 54.53 303 GLY A CA 1
ATOM 2384 C C . GLY A 1 303 ? -3.202 4.445 10.955 1.00 54.53 303 GLY A C 1
ATOM 2385 O O . GLY A 1 303 ? -2.967 5.631 11.196 1.00 54.53 303 GLY A O 1
ATOM 2386 N N . HIS A 1 304 ? -2.650 3.454 11.664 1.00 55.47 304 HIS A N 1
ATOM 2387 C CA . HIS A 1 304 ? -1.711 3.668 12.770 1.00 55.47 304 HIS A CA 1
ATOM 2388 C C . HIS A 1 304 ? -0.244 3.662 12.314 1.00 55.47 304 HIS A C 1
ATOM 2390 O O . HIS A 1 304 ? 0.561 4.436 12.850 1.00 55.47 304 HIS A O 1
ATOM 2396 N N . ASP A 1 305 ? 0.077 2.854 11.302 1.00 70.31 305 ASP A N 1
ATOM 2397 C CA . ASP A 1 305 ? 1.429 2.663 10.782 1.00 70.31 305 ASP A CA 1
ATOM 2398 C C . ASP A 1 305 ? 1.766 3.641 9.656 1.00 70.31 305 ASP A C 1
ATOM 2400 O O . ASP A 1 305 ? 0.909 4.094 8.901 1.00 70.31 305 ASP A O 1
ATOM 2404 N N . ALA A 1 306 ? 3.050 3.963 9.515 1.00 85.75 306 ALA A N 1
ATOM 2405 C CA . ALA A 1 306 ? 3.517 4.741 8.379 1.00 85.75 306 ALA A CA 1
ATOM 2406 C C . ALA A 1 306 ? 3.479 3.887 7.097 1.00 85.75 306 ALA A C 1
ATOM 2408 O O . ALA A 1 306 ? 4.086 2.816 7.031 1.00 85.75 306 ALA A O 1
ATOM 2409 N N . TYR A 1 307 ? 2.825 4.374 6.042 1.00 90.88 307 TYR A N 1
ATOM 2410 C CA . TYR A 1 307 ? 2.664 3.659 4.771 1.00 90.88 307 TYR A CA 1
ATOM 2411 C C . TYR A 1 307 ? 3.244 4.440 3.589 1.00 90.88 307 TYR A C 1
ATOM 2413 O O . TYR A 1 307 ? 3.277 5.667 3.560 1.00 90.88 307 TYR A O 1
ATOM 2421 N N . ARG A 1 308 ? 3.728 3.730 2.565 1.00 93.31 308 ARG A N 1
ATOM 2422 C CA . ARG A 1 308 ? 4.274 4.347 1.342 1.00 93.31 308 ARG A CA 1
ATOM 2423 C C . ARG A 1 308 ? 3.243 4.321 0.217 1.00 93.31 308 ARG A C 1
ATOM 2425 O O . ARG A 1 308 ? 2.380 3.447 0.185 1.00 93.31 308 ARG A O 1
ATOM 2432 N N . VAL A 1 309 ? 3.410 5.197 -0.776 1.00 95.50 309 VAL A N 1
ATOM 2433 C CA . VAL A 1 309 ? 2.581 5.223 -2.003 1.00 95.50 309 VAL A CA 1
ATOM 2434 C C . VAL A 1 309 ? 2.525 3.843 -2.673 1.00 95.50 309 VAL A C 1
ATOM 2436 O O . VAL A 1 309 ? 1.460 3.400 -3.089 1.00 95.50 309 VAL A O 1
ATOM 2439 N N . LYS A 1 310 ? 3.648 3.106 -2.697 1.00 95.19 310 LYS A N 1
ATOM 2440 C CA . LYS A 1 310 ? 3.716 1.726 -3.212 1.00 95.19 310 LYS A CA 1
ATOM 2441 C C . LYS A 1 310 ? 2.727 0.776 -2.524 1.00 95.19 310 LYS A C 1
ATOM 2443 O O . LYS A 1 310 ? 2.146 -0.067 -3.201 1.00 95.19 310 LYS A O 1
ATOM 2448 N N . THR A 1 311 ? 2.535 0.905 -1.211 1.00 94.31 311 THR A N 1
ATOM 2449 C CA . THR A 1 311 ? 1.594 0.073 -0.446 1.00 94.31 311 THR A CA 1
ATOM 2450 C C . THR A 1 311 ? 0.161 0.359 -0.884 1.00 94.31 311 THR A C 1
ATOM 2452 O O . THR A 1 311 ? -0.574 -0.567 -1.218 1.00 94.31 311 THR A O 1
ATOM 2455 N N . VAL A 1 312 ? -0.202 1.641 -0.981 1.00 95.12 312 VAL A N 1
ATOM 2456 C CA . VAL A 1 312 ? -1.527 2.081 -1.442 1.00 95.12 312 VAL A CA 1
ATOM 2457 C C . VAL A 1 312 ? -1.791 1.634 -2.881 1.00 95.12 312 VAL A C 1
ATOM 2459 O O . VAL A 1 312 ? -2.837 1.059 -3.175 1.00 95.12 312 VAL A O 1
ATOM 2462 N N . PHE A 1 313 ? -0.808 1.814 -3.767 1.00 97.06 313 PHE A N 1
ATOM 2463 C CA . PHE A 1 313 ? -0.870 1.353 -5.152 1.00 97.06 313 PHE A CA 1
ATOM 2464 C C . PHE A 1 313 ? -1.093 -0.161 -5.245 1.00 97.06 313 PHE A C 1
ATOM 2466 O O . PHE A 1 313 ? -1.934 -0.598 -6.026 1.00 97.06 313 PHE A O 1
ATOM 2473 N N . SER A 1 314 ? -0.377 -0.965 -4.447 1.00 95.88 314 SER A N 1
ATOM 2474 C CA . SER A 1 314 ? -0.566 -2.422 -4.436 1.00 95.88 314 SER A CA 1
ATOM 2475 C C . SER A 1 314 ? -1.982 -2.792 -4.014 1.00 95.88 314 SER A C 1
ATOM 2477 O O . SER A 1 314 ? -2.624 -3.579 -4.695 1.00 95.88 314 SER A O 1
ATOM 2479 N N . ARG A 1 315 ? -2.512 -2.172 -2.954 1.00 95.06 315 ARG A N 1
ATOM 2480 C CA . ARG A 1 315 ? -3.859 -2.480 -2.451 1.00 95.06 315 ARG A CA 1
ATOM 2481 C C . ARG A 1 315 ? -4.950 -2.106 -3.454 1.00 95.06 315 ARG A C 1
ATOM 2483 O O . ARG A 1 315 ? -5.846 -2.906 -3.692 1.00 95.06 315 ARG A O 1
ATOM 2490 N N . LEU A 1 316 ? -4.827 -0.960 -4.128 1.00 96.38 316 LEU A N 1
ATOM 2491 C CA . LEU A 1 316 ? -5.730 -0.582 -5.224 1.00 96.38 316 LEU A CA 1
ATOM 2492 C C . LEU A 1 316 ? -5.602 -1.511 -6.440 1.00 96.38 316 LEU A C 1
ATOM 2494 O O . LEU A 1 316 ? -6.605 -1.861 -7.063 1.00 96.38 316 LEU A O 1
ATOM 2498 N N . LYS A 1 317 ? -4.382 -1.940 -6.777 1.00 96.19 317 LYS A N 1
ATOM 2499 C CA . LYS A 1 317 ? -4.140 -2.919 -7.844 1.00 96.19 317 LYS A CA 1
ATOM 2500 C C . LYS A 1 317 ? -4.804 -4.263 -7.529 1.00 96.19 317 LYS A C 1
ATOM 2502 O O . LYS A 1 317 ? -5.458 -4.818 -8.410 1.00 96.19 317 LYS A O 1
ATOM 2507 N N . ASP A 1 318 ? -4.645 -4.756 -6.304 1.00 95.62 318 ASP A N 1
ATOM 2508 C CA . ASP A 1 318 ? -5.186 -6.040 -5.844 1.00 95.62 318 ASP A CA 1
ATOM 2509 C C . ASP A 1 318 ? -6.717 -5.993 -5.734 1.00 95.62 318 ASP A C 1
ATOM 2511 O O . ASP A 1 318 ? -7.392 -6.964 -6.062 1.00 95.62 318 ASP A O 1
ATOM 2515 N N . ALA A 1 319 ? -7.277 -4.830 -5.384 1.00 94.75 319 ALA A N 1
ATOM 2516 C CA . ALA A 1 319 ? -8.716 -4.572 -5.394 1.00 94.75 319 ALA A CA 1
ATOM 2517 C C . ALA A 1 319 ? -9.314 -4.392 -6.808 1.00 94.75 319 ALA A C 1
ATOM 2519 O O . ALA A 1 319 ? -10.519 -4.184 -6.950 1.00 94.75 319 ALA A O 1
ATOM 2520 N N . GLY A 1 320 ? -8.494 -4.445 -7.865 1.00 96.00 320 GLY A N 1
ATOM 2521 C CA . GLY A 1 320 ? -8.949 -4.293 -9.249 1.00 96.00 320 GLY A CA 1
ATOM 2522 C C . GLY A 1 320 ? -9.302 -2.857 -9.651 1.00 96.00 320 GLY A C 1
ATOM 2523 O O . GLY A 1 320 ? -9.946 -2.665 -10.681 1.00 96.00 320 GLY A O 1
ATOM 2524 N N . ALA A 1 321 ? -8.869 -1.854 -8.880 1.00 96.69 321 ALA A N 1
ATOM 2525 C CA . ALA A 1 321 ? -9.154 -0.438 -9.127 1.00 96.69 321 ALA A CA 1
ATOM 2526 C C . ALA A 1 321 ? -8.315 0.168 -10.271 1.00 96.69 321 ALA A C 1
ATOM 2528 O O . ALA A 1 321 ? -8.615 1.264 -10.739 1.00 96.69 321 ALA A O 1
ATOM 2529 N N . ILE A 1 322 ? -7.257 -0.519 -10.720 1.00 97.81 322 ILE A N 1
ATOM 2530 C CA . ILE A 1 322 ? -6.325 -0.043 -11.757 1.00 97.81 322 ILE A CA 1
ATOM 2531 C C . ILE A 1 322 ? -6.501 -0.863 -13.037 1.00 97.81 322 ILE A C 1
ATOM 2533 O O . ILE A 1 322 ? -6.399 -2.097 -13.018 1.00 97.81 322 ILE A O 1
ATOM 2537 N N . ARG A 1 323 ? -6.710 -0.175 -14.165 1.00 97.00 323 ARG A N 1
ATOM 2538 C CA . ARG A 1 323 ? -6.861 -0.803 -15.483 1.00 97.00 323 ARG A CA 1
ATOM 2539 C C . ARG A 1 323 ? -5.583 -1.564 -15.884 1.00 97.00 323 ARG A C 1
ATOM 2541 O O . ARG A 1 323 ? -4.479 -1.103 -15.581 1.00 97.00 323 ARG A O 1
ATOM 2548 N N . PRO A 1 324 ? -5.687 -2.724 -16.567 1.00 96.75 324 PRO A N 1
ATOM 2549 C CA . PRO A 1 324 ? -4.547 -3.612 -16.808 1.00 96.75 324 PRO A CA 1
ATOM 2550 C C . PRO A 1 324 ? -3.324 -2.947 -17.449 1.00 96.75 324 PRO A C 1
ATOM 2552 O O . PRO A 1 324 ? -2.213 -3.175 -16.972 1.00 96.75 324 PRO A O 1
ATOM 2555 N N . LEU A 1 325 ? -3.524 -2.098 -18.465 1.00 96.62 325 LEU A N 1
ATOM 2556 C CA . LEU A 1 325 ? -2.432 -1.440 -19.190 1.00 96.62 325 LEU A CA 1
ATOM 2557 C C . LEU A 1 325 ? -1.706 -0.361 -18.372 1.00 96.62 325 LEU A C 1
ATOM 2559 O O . LEU A 1 325 ? -0.572 -0.023 -18.685 1.00 96.62 325 LEU A O 1
ATOM 2563 N N . PHE A 1 326 ? -2.315 0.137 -17.294 1.00 97.25 326 PHE A N 1
ATOM 2564 C CA . PHE A 1 326 ? -1.737 1.183 -16.443 1.00 97.25 326 PHE A CA 1
ATOM 2565 C C . PHE A 1 326 ? -1.141 0.641 -15.140 1.00 97.25 326 PHE A C 1
ATOM 2567 O O . PHE A 1 326 ? -0.646 1.407 -14.313 1.00 97.25 326 PHE A O 1
ATOM 2574 N N . LYS A 1 327 ? -1.132 -0.688 -14.953 1.00 95.31 327 LYS A N 1
ATOM 2575 C CA . LYS A 1 327 ? -0.438 -1.342 -13.827 1.00 95.31 327 LYS A CA 1
ATOM 2576 C C . LYS A 1 327 ? 1.073 -1.093 -13.856 1.00 95.31 327 LYS A C 1
ATOM 2578 O O . LYS A 1 327 ? 1.717 -1.179 -12.812 1.00 95.31 327 LYS A O 1
ATOM 2583 N N . PHE A 1 328 ? 1.626 -0.814 -15.032 1.00 93.88 328 PHE A N 1
ATOM 2584 C CA . PHE A 1 328 ? 2.996 -0.366 -15.218 1.00 93.88 328 PHE A CA 1
ATOM 2585 C C . PHE A 1 328 ? 3.074 0.494 -16.479 1.00 93.88 328 PHE A C 1
ATOM 2587 O O . PHE A 1 328 ? 2.708 0.041 -17.557 1.00 93.88 328 PHE A O 1
ATOM 2594 N N . VAL A 1 329 ? 3.575 1.717 -16.335 1.00 94.81 329 VAL A N 1
ATOM 2595 C CA . VAL A 1 329 ? 3.871 2.632 -17.440 1.00 94.81 329 VAL A CA 1
ATOM 2596 C C . VAL A 1 329 ? 5.298 3.110 -17.216 1.00 94.81 329 VAL A C 1
ATOM 2598 O O . VAL A 1 329 ? 5.633 3.546 -16.114 1.00 94.81 329 VAL A O 1
ATOM 2601 N N . ASN A 1 330 ? 6.161 2.951 -18.218 1.00 93.56 330 ASN A N 1
ATOM 2602 C CA . ASN A 1 330 ? 7.544 3.408 -18.113 1.00 93.56 330 ASN A CA 1
ATOM 2603 C C . ASN A 1 330 ? 7.618 4.945 -18.245 1.00 93.56 330 ASN A C 1
ATOM 2605 O O . ASN A 1 330 ? 6.639 5.603 -18.597 1.00 93.56 330 ASN A O 1
ATOM 2609 N N . LYS A 1 331 ? 8.792 5.520 -17.972 1.00 95.12 331 LYS A N 1
ATOM 2610 C CA . LYS A 1 331 ? 8.980 6.980 -17.991 1.00 95.12 331 LYS A CA 1
ATOM 2611 C C . LYS A 1 331 ? 8.777 7.604 -19.374 1.00 95.12 331 LYS A C 1
ATOM 2613 O O . LYS A 1 331 ? 8.310 8.732 -19.456 1.00 95.12 331 LYS A O 1
ATOM 2618 N N . GLU A 1 332 ? 9.130 6.888 -20.438 1.00 95.69 332 GLU A N 1
ATOM 2619 C CA . GLU A 1 332 ? 9.010 7.370 -21.819 1.00 95.69 332 GLU A CA 1
ATOM 2620 C C . GLU A 1 332 ? 7.537 7.496 -22.224 1.00 95.69 332 GLU A C 1
ATOM 2622 O O . GLU A 1 332 ? 7.116 8.548 -22.699 1.00 95.69 332 GLU A O 1
ATOM 2627 N N . PHE A 1 333 ? 6.725 6.468 -21.949 1.00 95.88 333 PHE A N 1
ATOM 2628 C CA . PHE A 1 333 ? 5.279 6.511 -22.163 1.00 95.88 333 PHE A CA 1
ATOM 2629 C C . PHE A 1 333 ? 4.592 7.527 -21.247 1.00 95.88 333 PHE A C 1
ATOM 2631 O O . PHE A 1 333 ? 3.693 8.227 -21.701 1.00 95.88 333 PHE A O 1
ATOM 2638 N N . GLU A 1 334 ? 5.006 7.639 -19.979 1.00 95.12 334 GLU A N 1
ATOM 2639 C CA . GLU A 1 334 ? 4.466 8.648 -19.059 1.00 95.12 334 GLU A CA 1
ATOM 2640 C C . GLU A 1 334 ? 4.702 10.067 -19.595 1.00 95.12 334 GLU A C 1
ATOM 2642 O O . GLU A 1 334 ? 3.748 10.838 -19.693 1.00 95.12 334 GLU A O 1
ATOM 2647 N N . ALA A 1 335 ? 5.930 10.384 -20.017 1.00 95.75 335 ALA A N 1
ATOM 2648 C CA . ALA A 1 335 ? 6.266 11.686 -20.587 1.00 95.75 335 ALA A CA 1
ATOM 2649 C C . ALA A 1 335 ? 5.507 11.965 -21.896 1.00 95.75 335 ALA A C 1
ATOM 2651 O O . ALA A 1 335 ? 4.978 13.060 -22.077 1.00 95.75 335 ALA A O 1
ATOM 2652 N N . ALA A 1 336 ? 5.405 10.974 -22.788 1.00 95.31 336 ALA A N 1
ATOM 2653 C CA . ALA A 1 336 ? 4.690 11.120 -24.055 1.00 95.31 336 ALA A CA 1
ATOM 2654 C C . ALA A 1 336 ? 3.180 11.351 -23.856 1.00 95.31 336 ALA A C 1
ATOM 2656 O O . ALA A 1 336 ? 2.594 12.208 -24.516 1.00 95.31 336 ALA A O 1
ATOM 2657 N N . LEU A 1 337 ? 2.547 10.630 -22.923 1.00 95.56 337 LEU A N 1
ATOM 2658 C CA . LEU A 1 337 ? 1.128 10.814 -22.600 1.00 95.56 337 LEU A CA 1
ATOM 2659 C C . LEU A 1 337 ? 0.862 12.168 -21.924 1.00 95.56 337 LEU A C 1
ATOM 2661 O O . LEU A 1 337 ? -0.152 12.791 -22.230 1.00 95.56 337 LEU A O 1
ATOM 2665 N N . GLN A 1 338 ? 1.768 12.634 -21.053 1.00 94.56 338 GLN A N 1
ATOM 2666 C CA . GLN A 1 338 ? 1.684 13.946 -20.391 1.00 94.56 338 GLN A CA 1
ATOM 2667 C C . GLN A 1 338 ? 1.876 15.125 -21.346 1.00 94.56 338 GLN A C 1
ATOM 2669 O O . GLN A 1 338 ? 1.256 16.166 -21.158 1.00 94.56 338 GLN A O 1
ATOM 2674 N N . ALA A 1 339 ? 2.736 14.981 -22.356 1.00 94.00 339 ALA A N 1
ATOM 2675 C CA . ALA A 1 339 ? 2.937 16.008 -23.377 1.00 94.00 339 ALA A CA 1
ATOM 2676 C C . ALA A 1 339 ? 1.745 16.124 -24.349 1.00 94.00 339 ALA A C 1
ATOM 2678 O O . ALA A 1 339 ? 1.630 17.108 -25.079 1.00 94.00 339 ALA A O 1
ATOM 2679 N N . GLY A 1 340 ? 0.879 15.107 -24.386 1.00 91.00 340 GLY A N 1
ATOM 2680 C CA . GLY A 1 340 ? -0.322 15.079 -25.210 1.00 91.00 340 GLY A CA 1
ATOM 2681 C C . GLY A 1 340 ? -1.511 15.847 -24.609 1.00 91.00 340 GLY A C 1
ATOM 2682 O O . GLY A 1 340 ? -1.410 16.477 -23.562 1.00 91.00 340 GLY A O 1
ATOM 2683 N N . PRO A 1 341 ? -2.693 15.767 -25.246 1.00 91.44 341 PRO A N 1
ATOM 2684 C CA . PRO A 1 341 ? -3.909 16.452 -24.793 1.00 91.44 341 PRO A CA 1
ATOM 2685 C C . PRO A 1 341 ? -4.636 15.731 -23.642 1.00 91.44 341 PRO A C 1
ATOM 2687 O O . PRO A 1 341 ? -5.753 16.107 -23.287 1.00 91.44 341 PRO A O 1
ATOM 2690 N N . LEU A 1 342 ? -4.076 14.636 -23.120 1.00 93.06 342 LEU A N 1
ATOM 2691 C CA . LEU A 1 342 ? -4.695 13.850 -22.058 1.00 93.06 342 LEU A CA 1
ATOM 2692 C C . LEU A 1 342 ? -4.294 14.424 -20.700 1.00 93.06 342 LEU A C 1
ATOM 2694 O O . LEU A 1 342 ? -3.115 14.645 -20.448 1.00 93.06 342 LEU A O 1
ATOM 2698 N N . ASP A 1 343 ? -5.261 14.572 -19.794 1.00 95.38 343 ASP A N 1
ATOM 2699 C CA . ASP A 1 343 ? -4.995 14.905 -18.391 1.00 95.38 343 ASP A CA 1
ATOM 2700 C C . ASP A 1 343 ? -4.427 13.683 -17.646 1.00 95.38 343 ASP A C 1
ATOM 2702 O O . ASP A 1 343 ? -5.108 13.031 -16.851 1.00 95.38 343 ASP A O 1
ATOM 2706 N N . PHE A 1 344 ? -3.211 13.281 -18.013 1.00 96.50 344 PHE A N 1
ATOM 2707 C CA . PHE A 1 344 ? -2.630 11.996 -17.654 1.00 96.50 344 PHE A CA 1
ATOM 2708 C C . PHE A 1 344 ? -1.674 12.094 -16.462 1.00 96.50 344 PHE A C 1
ATOM 2710 O O . PHE A 1 344 ? -0.684 12.822 -16.470 1.00 96.50 344 PHE A O 1
ATOM 2717 N N . LEU A 1 345 ? -1.911 11.234 -15.475 1.00 96.69 345 LEU A N 1
ATOM 2718 C CA . LEU A 1 345 ? -0.911 10.786 -14.514 1.00 96.69 345 LEU A CA 1
ATOM 2719 C C . LEU A 1 345 ? -0.962 9.264 -14.430 1.00 96.69 345 LEU A C 1
ATOM 2721 O O . LEU A 1 345 ? -2.029 8.650 -14.527 1.00 96.69 345 LEU A O 1
ATOM 2725 N N . THR A 1 346 ? 0.192 8.647 -14.182 1.00 97.12 346 THR A N 1
ATOM 2726 C CA . THR A 1 346 ? 0.219 7.232 -13.804 1.00 97.12 346 THR A CA 1
ATOM 2727 C C . THR A 1 346 ? -0.555 7.036 -12.496 1.00 97.12 346 THR A C 1
ATOM 2729 O O . THR A 1 346 ? -0.547 7.935 -11.648 1.00 97.12 346 THR A O 1
ATOM 2732 N N . PRO A 1 347 ? -1.188 5.869 -12.255 1.00 97.44 347 PRO A N 1
ATOM 2733 C CA . PRO A 1 347 ? -1.928 5.655 -11.010 1.00 97.44 347 PRO A CA 1
ATOM 2734 C C . PRO A 1 347 ? -1.063 5.888 -9.768 1.00 97.44 347 PRO A C 1
ATOM 2736 O O . PRO A 1 347 ? -1.539 6.420 -8.773 1.00 97.44 347 PRO A O 1
ATOM 2739 N N . TYR A 1 348 ? 0.229 5.549 -9.838 1.00 96.62 348 TYR A N 1
ATOM 2740 C CA . TYR A 1 348 ? 1.177 5.810 -8.756 1.00 96.62 348 TYR A CA 1
ATOM 2741 C C . TYR A 1 348 ? 1.298 7.309 -8.445 1.00 96.62 348 TYR A C 1
ATOM 2743 O O . TYR A 1 348 ? 1.207 7.698 -7.282 1.00 96.62 348 TYR A O 1
ATOM 2751 N N . ARG A 1 349 ? 1.460 8.157 -9.472 1.00 96.62 349 ARG A N 1
ATOM 2752 C CA . ARG A 1 349 ? 1.529 9.617 -9.309 1.00 96.62 349 ARG A CA 1
ATOM 2753 C C . ARG A 1 349 ? 0.193 10.220 -8.891 1.00 96.62 349 ARG A C 1
ATOM 2755 O O . ARG A 1 349 ? 0.186 11.090 -8.032 1.00 96.62 349 ARG A O 1
ATOM 2762 N N . ALA A 1 350 ? -0.925 9.734 -9.424 1.00 97.44 350 ALA A N 1
ATOM 2763 C CA . ALA A 1 350 ? -2.255 10.175 -9.005 1.00 97.44 350 ALA A CA 1
ATOM 2764 C C . ALA A 1 350 ? -2.488 9.916 -7.502 1.00 97.44 350 ALA A C 1
ATOM 2766 O O . ALA A 1 350 ? -2.894 10.813 -6.764 1.00 97.44 350 ALA A O 1
ATOM 2767 N N . ILE A 1 351 ? -2.142 8.717 -7.016 1.00 97.25 351 ILE A N 1
ATOM 2768 C CA . ILE A 1 351 ? -2.208 8.376 -5.586 1.00 97.25 351 ILE A CA 1
ATOM 2769 C C . ILE A 1 351 ? -1.266 9.269 -4.769 1.00 97.25 351 ILE A C 1
ATOM 2771 O O . ILE A 1 351 ? -1.655 9.764 -3.713 1.00 97.25 351 ILE A O 1
ATOM 2775 N N . GLU A 1 352 ? -0.037 9.494 -5.242 1.00 96.75 352 GLU A N 1
ATOM 2776 C CA . GLU A 1 352 ? 0.921 10.387 -4.581 1.00 96.75 352 GLU A CA 1
ATOM 2777 C C . GLU A 1 352 ? 0.377 11.817 -4.451 1.00 96.75 352 GLU A C 1
ATOM 2779 O O . GLU A 1 352 ? 0.457 12.398 -3.369 1.00 96.75 352 GLU A O 1
ATOM 2784 N N . MET A 1 353 ? -0.229 12.358 -5.512 1.00 97.50 353 MET A N 1
ATOM 2785 C CA . MET A 1 353 ? -0.846 13.687 -5.512 1.00 97.50 353 MET A CA 1
ATOM 2786 C C . MET A 1 353 ? -2.033 13.772 -4.553 1.00 97.50 353 MET A C 1
ATOM 2788 O O . MET A 1 353 ? -2.180 14.768 -3.846 1.00 97.50 353 MET A O 1
ATOM 2792 N N . TYR A 1 354 ? -2.846 12.720 -4.468 1.00 97.69 354 TYR A N 1
ATOM 2793 C CA . TYR A 1 354 ? -3.952 12.674 -3.516 1.00 97.69 354 TYR A CA 1
ATOM 2794 C C . TYR A 1 354 ? -3.472 12.610 -2.058 1.00 97.69 354 TYR A C 1
ATOM 2796 O O . TYR A 1 354 ? -3.966 13.342 -1.203 1.00 97.69 354 TYR A O 1
ATOM 2804 N N . LEU A 1 355 ? -2.459 11.792 -1.760 1.00 96.25 355 LEU A N 1
ATOM 2805 C CA . LEU A 1 355 ? -1.857 11.748 -0.424 1.00 96.25 355 LEU A CA 1
ATOM 2806 C C . LEU A 1 355 ? -1.162 13.067 -0.067 1.00 96.25 355 LEU A C 1
ATOM 2808 O O . LEU A 1 355 ? -1.195 13.489 1.086 1.00 96.25 355 LEU A O 1
ATOM 2812 N N . PHE A 1 356 ? -0.547 13.734 -1.045 1.00 96.12 356 PHE A N 1
ATOM 2813 C CA . PHE A 1 356 ? 0.000 15.076 -0.867 1.00 96.12 356 PHE A CA 1
ATOM 2814 C C . PHE A 1 356 ? -1.095 16.103 -0.552 1.00 96.12 356 PHE A C 1
ATOM 2816 O O . PHE A 1 356 ? -0.910 16.916 0.350 1.00 96.12 356 PHE A O 1
ATOM 2823 N N . HIS A 1 357 ? -2.247 16.029 -1.227 1.00 96.88 357 HIS A N 1
ATOM 2824 C CA . HIS A 1 357 ? -3.423 16.837 -0.898 1.00 96.88 357 HIS A CA 1
ATOM 2825 C C . HIS A 1 357 ? -3.863 16.608 0.555 1.00 96.88 357 HIS A C 1
ATOM 2827 O O . HIS A 1 357 ? -3.911 17.560 1.326 1.00 96.88 357 HIS A O 1
ATOM 2833 N N . LEU A 1 358 ? -4.068 15.354 0.976 1.00 95.00 358 LEU A N 1
ATOM 2834 C CA . LEU A 1 358 ? -4.428 15.041 2.368 1.00 95.00 358 LEU A CA 1
ATOM 2835 C C . LEU A 1 358 ? -3.384 15.534 3.382 1.00 95.00 358 LEU A C 1
ATOM 2837 O O . LEU A 1 358 ? -3.744 15.918 4.495 1.00 95.00 358 LEU A O 1
ATOM 2841 N N . ALA A 1 359 ? -2.102 15.527 3.006 1.00 94.62 359 ALA A N 1
ATOM 2842 C CA . ALA A 1 359 ? -1.035 16.039 3.855 1.00 94.62 359 ALA A CA 1
ATOM 2843 C C . ALA A 1 359 ? -1.092 17.562 4.007 1.00 94.62 359 ALA A C 1
ATOM 2845 O O . ALA A 1 359 ? -0.916 18.086 5.104 1.00 94.62 359 ALA A O 1
ATOM 2846 N N . ARG A 1 360 ? -1.371 18.273 2.912 1.00 95.75 360 ARG A N 1
ATOM 2847 C CA . ARG A 1 360 ? -1.511 19.732 2.907 1.00 95.75 360 ARG A CA 1
ATOM 2848 C C . ARG A 1 360 ? -2.703 20.195 3.741 1.00 95.75 360 ARG A C 1
ATOM 2850 O O . ARG A 1 360 ? -2.601 21.207 4.423 1.00 95.75 360 ARG A O 1
ATOM 2857 N N . GLU A 1 361 ? -3.799 19.442 3.708 1.00 94.75 361 GLU A N 1
ATOM 2858 C CA . GLU A 1 361 ? -4.999 19.723 4.506 1.00 94.75 361 GLU A CA 1
ATOM 2859 C C . GLU A 1 361 ? -4.881 19.235 5.969 1.00 94.75 361 GLU A C 1
ATOM 2861 O O . GLU A 1 361 ? -5.800 19.424 6.760 1.00 94.75 361 GLU A O 1
ATOM 2866 N N . GLY A 1 362 ? -3.750 18.629 6.358 1.00 91.81 362 GLY A N 1
ATOM 2867 C CA . GLY A 1 362 ? -3.441 18.299 7.753 1.00 91.81 362 GLY A CA 1
ATOM 2868 C C . GLY A 1 362 ? -4.024 16.984 8.280 1.00 91.81 362 GLY A C 1
ATOM 2869 O O . GLY A 1 362 ? -4.048 16.778 9.490 1.00 91.81 362 GLY A O 1
ATOM 2870 N N . PHE A 1 363 ? -4.475 16.068 7.416 1.00 90.88 363 PHE A N 1
ATOM 2871 C CA . PHE A 1 363 ? -4.978 14.753 7.854 1.00 90.88 363 PHE A CA 1
ATOM 2872 C C . PHE A 1 363 ? -3.870 13.723 8.040 1.00 90.88 363 PHE A C 1
ATOM 2874 O O . PHE A 1 363 ? -3.947 12.839 8.897 1.00 90.88 363 PHE A O 1
ATOM 2881 N N . VAL A 1 364 ? -2.829 13.841 7.224 1.00 92.62 364 VAL A N 1
ATOM 2882 C CA . VAL A 1 364 ? -1.641 12.991 7.259 1.00 92.62 364 VAL A CA 1
ATOM 2883 C C . VAL A 1 364 ? -0.394 13.867 7.209 1.00 92.62 364 VAL A C 1
ATOM 2885 O O . VAL A 1 364 ? -0.454 15.045 6.882 1.00 92.62 364 VAL A O 1
ATOM 2888 N N . TYR A 1 365 ? 0.765 13.302 7.504 1.00 92.06 365 TYR A N 1
ATOM 2889 C CA . TYR A 1 365 ? 2.048 13.978 7.348 1.00 92.06 365 TYR A CA 1
ATOM 2890 C C . TYR A 1 365 ? 3.072 13.010 6.766 1.00 92.06 365 TYR A C 1
ATOM 2892 O O . TYR A 1 365 ? 2.928 11.791 6.877 1.00 92.06 365 TYR A O 1
ATOM 2900 N N . LYS A 1 366 ? 4.088 13.552 6.087 1.00 93.25 366 LYS A N 1
ATOM 2901 C CA . LYS A 1 366 ? 5.103 12.764 5.381 1.00 93.25 366 LYS A CA 1
ATOM 2902 C C . LYS A 1 366 ? 6.406 12.727 6.182 1.00 93.25 366 LYS A C 1
ATOM 2904 O O . LYS A 1 366 ? 7.012 13.772 6.394 1.00 93.25 366 LYS A O 1
ATOM 2909 N N . ILE A 1 367 ? 6.876 11.534 6.553 1.00 88.94 367 ILE A N 1
ATOM 2910 C CA . ILE A 1 367 ? 8.193 11.303 7.173 1.00 88.94 367 ILE A CA 1
ATOM 2911 C C . ILE A 1 367 ? 8.973 10.296 6.332 1.00 88.94 367 ILE A C 1
ATOM 2913 O O . ILE A 1 367 ? 8.491 9.195 6.074 1.00 88.94 367 ILE A O 1
ATOM 2917 N N . SER A 1 368 ? 10.194 10.642 5.915 1.00 88.56 368 SER A N 1
ATOM 2918 C CA . SER A 1 368 ? 11.114 9.717 5.224 1.00 88.56 368 SER A CA 1
ATOM 2919 C C . SER A 1 368 ? 10.481 8.966 4.036 1.00 88.56 368 SER A C 1
ATOM 2921 O O . SER A 1 368 ? 10.758 7.791 3.791 1.00 88.56 368 SER A O 1
ATOM 2923 N N . GLY A 1 369 ? 9.592 9.639 3.296 1.00 86.50 369 GLY A N 1
ATOM 2924 C CA . GLY A 1 369 ? 8.888 9.072 2.140 1.00 86.50 369 GLY A CA 1
ATOM 2925 C C . GLY A 1 369 ? 7.661 8.204 2.461 1.00 86.50 369 GLY A C 1
ATOM 2926 O O . GLY A 1 369 ? 7.036 7.701 1.527 1.00 86.50 369 GLY A O 1
ATOM 2927 N N . ALA A 1 370 ? 7.297 8.040 3.733 1.00 91.50 370 ALA A N 1
ATOM 2928 C CA . ALA A 1 370 ? 6.053 7.417 4.180 1.00 91.50 370 ALA A CA 1
ATOM 2929 C C . ALA A 1 370 ? 5.056 8.475 4.684 1.00 91.50 370 ALA A C 1
ATOM 2931 O O . ALA A 1 370 ? 5.459 9.566 5.079 1.00 91.50 370 ALA A O 1
ATOM 2932 N N . TYR A 1 371 ? 3.769 8.147 4.649 1.00 92.62 371 TYR A N 1
ATOM 2933 C CA . TYR A 1 371 ? 2.656 8.948 5.146 1.00 92.62 371 TYR A CA 1
ATOM 2934 C C . TYR A 1 371 ? 2.103 8.314 6.420 1.00 92.62 371 TYR A C 1
ATOM 2936 O O . TYR A 1 371 ? 2.074 7.090 6.527 1.00 92.62 371 TYR A O 1
ATOM 2944 N N . GLN A 1 372 ? 1.667 9.139 7.366 1.00 90.38 372 GLN A N 1
ATOM 2945 C CA . GLN A 1 372 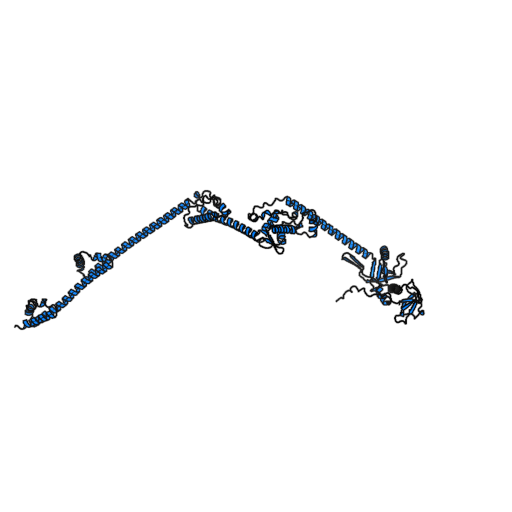? 1.036 8.691 8.605 1.00 90.38 372 GLN A CA 1
ATOM 2946 C C . GLN A 1 372 ? -0.087 9.651 9.009 1.00 90.38 372 GLN A C 1
ATOM 2948 O O . GLN A 1 372 ? 0.032 10.857 8.799 1.00 90.38 372 GLN A O 1
ATOM 2953 N N . THR A 1 373 ? -1.164 9.129 9.599 1.00 89.62 373 THR A N 1
ATOM 2954 C CA . THR A 1 373 ? -2.298 9.925 10.094 1.00 89.62 373 THR A CA 1
ATOM 2955 C C . THR A 1 373 ? -1.917 10.763 11.310 1.00 89.62 373 THR A C 1
ATOM 2957 O O . THR A 1 373 ? -1.300 10.252 12.254 1.00 89.62 373 THR A O 1
ATOM 2960 N N . VAL A 1 374 ? -2.330 12.034 11.308 1.00 88.75 374 VAL A N 1
ATOM 2961 C CA . VAL A 1 374 ? -2.135 12.980 12.419 1.00 88.75 374 VAL A CA 1
ATOM 2962 C C . VAL A 1 374 ? -2.837 12.488 13.695 1.00 88.75 374 VAL A C 1
ATOM 2964 O O . VAL A 1 374 ? -3.909 11.882 13.636 1.00 88.75 374 VAL A O 1
ATOM 2967 N N . SER A 1 375 ? -2.226 12.734 14.860 1.00 83.88 375 SER A N 1
ATOM 2968 C CA . SER A 1 375 ? -2.703 12.257 16.169 1.00 83.88 375 SER A CA 1
ATOM 2969 C C . SER A 1 375 ? -4.138 12.671 16.479 1.00 83.88 375 SER A C 1
ATOM 2971 O O . SER A 1 375 ? -4.927 11.842 16.914 1.00 83.88 375 SER A O 1
ATOM 2973 N N . ASP A 1 376 ? -4.498 13.924 16.221 1.00 83.31 376 ASP A N 1
ATOM 2974 C CA . ASP A 1 376 ? -5.790 14.477 16.642 1.00 83.31 376 ASP A CA 1
ATOM 2975 C C . ASP A 1 376 ? -6.942 13.876 15.833 1.00 83.31 376 ASP A C 1
ATOM 2977 O O . ASP A 1 376 ? -7.985 13.513 16.377 1.00 83.31 376 ASP A O 1
ATOM 2981 N N . ILE A 1 377 ? -6.710 13.675 14.533 1.00 82.50 377 ILE A N 1
ATOM 2982 C CA . ILE A 1 377 ? -7.628 12.967 13.638 1.00 82.50 377 ILE A CA 1
ATOM 2983 C C . ILE A 1 377 ? -7.808 11.522 14.108 1.00 82.50 377 ILE A C 1
ATOM 2985 O O . ILE A 1 377 ? -8.932 11.032 14.191 1.00 82.50 377 ILE A O 1
ATOM 2989 N N . ARG A 1 378 ? -6.717 10.858 14.498 1.00 77.69 378 ARG A N 1
ATOM 2990 C CA . ARG A 1 378 ? -6.747 9.491 15.030 1.00 77.69 378 ARG A CA 1
ATOM 2991 C C . ARG A 1 378 ? -7.553 9.390 16.327 1.00 77.69 378 ARG A C 1
ATOM 2993 O O . ARG A 1 378 ? -8.405 8.515 16.432 1.00 77.69 378 ARG A O 1
ATOM 3000 N N . VAL A 1 379 ? -7.317 10.288 17.285 1.00 81.38 379 VAL A N 1
ATOM 3001 C CA . VAL A 1 379 ? -8.057 10.332 18.560 1.00 81.38 379 VAL A CA 1
ATOM 3002 C C . VAL A 1 379 ? -9.542 10.602 18.316 1.00 81.38 379 VAL A C 1
ATOM 3004 O O . VAL A 1 379 ? -10.389 9.965 18.935 1.00 81.38 379 VAL A O 1
ATOM 3007 N N . SER A 1 380 ? -9.871 11.494 17.379 1.00 82.81 380 SER A N 1
ATOM 3008 C CA . SER A 1 380 ? -11.259 11.782 17.007 1.00 82.81 380 SER A CA 1
ATOM 3009 C C . SER A 1 380 ? -11.974 10.560 16.412 1.00 82.81 380 SER A C 1
ATOM 3011 O O . SER A 1 380 ? -13.105 10.266 16.803 1.00 82.81 380 SER A O 1
ATOM 3013 N N . ILE A 1 381 ? -11.311 9.815 15.520 1.00 79.25 381 ILE A N 1
ATOM 3014 C CA . ILE A 1 381 ? -11.849 8.581 14.921 1.00 79.25 381 ILE A CA 1
ATOM 3015 C C . ILE A 1 381 ? -12.072 7.511 15.984 1.00 79.25 381 ILE A C 1
ATOM 3017 O O . ILE A 1 381 ? -13.147 6.913 16.032 1.00 79.25 381 ILE A O 1
ATOM 3021 N N . GLU A 1 382 ? -11.073 7.276 16.833 1.00 79.44 382 GLU A N 1
ATOM 3022 C CA . GLU A 1 382 ? -11.163 6.248 17.868 1.00 79.44 382 GLU A CA 1
ATOM 3023 C C . GLU A 1 382 ? -12.259 6.590 18.880 1.00 79.44 382 GLU A C 1
ATOM 3025 O O . GLU A 1 382 ? -13.125 5.763 19.153 1.00 79.44 382 GLU A O 1
ATOM 3030 N N . GLY A 1 383 ? -12.327 7.847 19.330 1.00 81.31 383 GLY A N 1
ATOM 3031 C CA . GLY A 1 383 ? -13.398 8.311 20.211 1.00 81.31 383 GLY A CA 1
ATOM 3032 C C . GLY A 1 383 ? -14.791 8.146 19.593 1.00 81.31 383 GLY A C 1
ATOM 3033 O O . GLY A 1 383 ? -15.746 7.796 20.289 1.00 81.31 383 GLY A O 1
ATOM 3034 N N . HIS A 1 384 ? -14.924 8.333 18.276 1.00 80.44 384 HIS A N 1
ATOM 3035 C CA . HIS A 1 384 ? -16.183 8.084 17.579 1.00 80.44 384 HIS A CA 1
ATOM 3036 C C . HIS A 1 384 ? -16.536 6.588 17.523 1.00 80.44 384 HIS A C 1
ATOM 3038 O O . HIS A 1 384 ? -17.676 6.217 17.806 1.00 80.44 384 HIS A O 1
ATOM 3044 N N . ARG A 1 385 ? -15.567 5.718 17.219 1.00 80.19 385 ARG A N 1
ATOM 3045 C CA . ARG A 1 385 ? -15.755 4.256 17.223 1.00 80.19 385 ARG A CA 1
ATOM 3046 C C . ARG A 1 385 ? -16.149 3.738 18.594 1.00 80.19 385 ARG A C 1
ATOM 3048 O O . ARG A 1 385 ? -17.127 3.003 18.718 1.00 80.19 385 ARG A O 1
ATOM 3055 N N . GLU A 1 386 ? -15.437 4.168 19.629 1.00 83.69 386 GLU A N 1
ATOM 3056 C CA . GLU A 1 386 ? -15.754 3.832 21.013 1.00 83.69 386 GLU A CA 1
ATOM 3057 C C . GLU A 1 386 ? -17.164 4.289 21.392 1.00 83.69 386 GLU A C 1
ATOM 3059 O O . GLU A 1 386 ? -17.888 3.561 22.076 1.00 83.69 386 GLU A O 1
ATOM 3064 N N . ARG A 1 387 ? -17.589 5.474 20.934 1.00 84.06 387 ARG A N 1
ATOM 3065 C CA . ARG A 1 387 ? -18.959 5.961 21.133 1.00 84.06 387 ARG A CA 1
ATOM 3066 C C . ARG A 1 387 ? -19.987 5.058 20.447 1.00 84.06 387 ARG A C 1
ATOM 3068 O O . ARG A 1 387 ? -20.967 4.691 21.092 1.00 84.06 387 ARG A O 1
ATOM 3075 N N . LEU A 1 388 ? -19.771 4.654 19.194 1.00 83.19 388 LEU A N 1
ATOM 3076 C CA . LEU A 1 388 ? -20.687 3.756 18.475 1.00 83.19 388 LEU A CA 1
ATOM 3077 C C . LEU A 1 388 ? -20.783 2.374 19.139 1.00 83.19 388 LEU A C 1
ATOM 3079 O O . LEU A 1 388 ? -21.887 1.883 19.382 1.00 83.19 388 LEU A O 1
ATOM 3083 N N . VAL A 1 389 ? -19.646 1.781 19.517 1.00 86.12 389 VAL A N 1
ATOM 3084 C CA . VAL A 1 389 ? -19.602 0.505 20.255 1.00 86.12 389 VAL A CA 1
ATOM 3085 C C . VAL A 1 389 ? -20.329 0.627 21.596 1.00 86.12 389 VAL A C 1
ATOM 3087 O O . VAL A 1 389 ? -21.087 -0.263 21.987 1.00 86.12 389 VAL A O 1
ATOM 3090 N N . ARG A 1 390 ? -20.152 1.748 22.302 1.00 88.38 390 ARG A N 1
ATOM 3091 C CA . ARG A 1 390 ? -20.848 2.038 23.562 1.00 88.38 390 ARG A CA 1
ATOM 3092 C C . ARG A 1 390 ? -22.356 2.148 23.357 1.00 88.38 390 ARG A C 1
ATOM 3094 O O . ARG A 1 390 ? -23.097 1.505 24.096 1.00 88.38 390 ARG A O 1
ATOM 3101 N N . ILE A 1 391 ? -22.816 2.898 22.354 1.00 88.19 391 ILE A N 1
ATOM 3102 C CA . ILE A 1 391 ? -24.237 3.015 21.980 1.00 88.19 391 ILE A CA 1
ATOM 3103 C C . ILE A 1 391 ? -24.835 1.636 21.686 1.00 88.19 391 ILE A C 1
ATOM 3105 O O . ILE A 1 391 ? -25.914 1.310 22.194 1.00 88.19 391 ILE A O 1
ATOM 3109 N N . GLN A 1 392 ? -24.128 0.800 20.921 1.00 89.25 392 GLN A N 1
ATOM 3110 C CA . GLN A 1 392 ? -24.566 -0.558 20.613 1.00 89.25 392 GLN A CA 1
ATOM 3111 C C . GLN A 1 392 ? -24.684 -1.411 21.881 1.00 89.25 392 GLN A C 1
ATOM 3113 O O . GLN A 1 392 ? -25.755 -1.953 22.155 1.00 89.25 392 GLN A O 1
ATOM 3118 N N . ARG A 1 393 ? -23.630 -1.466 22.705 1.00 90.94 393 ARG A N 1
ATOM 3119 C CA . ARG A 1 393 ? -23.614 -2.246 23.953 1.00 90.94 393 ARG A CA 1
ATOM 3120 C C . ARG A 1 393 ? -24.724 -1.821 24.915 1.00 90.94 393 ARG A C 1
ATOM 3122 O O . ARG A 1 393 ? -25.384 -2.666 25.514 1.00 90.94 393 ARG A O 1
ATOM 3129 N N . ARG A 1 394 ? -24.947 -0.511 25.057 1.00 92.81 394 ARG A N 1
ATOM 3130 C CA . ARG A 1 394 ? -26.033 0.050 25.878 1.00 92.81 394 ARG A CA 1
ATOM 3131 C C . ARG A 1 394 ? -27.409 -0.338 25.336 1.00 92.81 394 ARG A C 1
ATOM 3133 O O . ARG A 1 394 ? -28.285 -0.712 26.110 1.00 92.81 394 ARG A O 1
ATOM 3140 N N . THR A 1 395 ? -27.585 -0.299 24.014 1.00 92.75 395 THR A N 1
ATOM 3141 C CA . THR A 1 395 ? -28.825 -0.720 23.343 1.00 92.75 395 THR A CA 1
ATOM 3142 C C . THR A 1 395 ? -29.116 -2.199 23.588 1.00 92.75 395 THR A C 1
ATOM 3144 O O . THR A 1 395 ? -30.235 -2.556 23.954 1.00 92.75 395 THR A O 1
ATOM 3147 N N . GLU A 1 396 ? -28.118 -3.063 23.413 1.00 93.69 396 GLU A N 1
ATOM 3148 C CA . GLU A 1 396 ? -28.250 -4.507 23.617 1.00 93.69 396 GLU A CA 1
ATOM 3149 C C . GLU A 1 396 ? -28.561 -4.846 25.078 1.00 93.69 396 GLU A C 1
ATOM 3151 O O . GLU A 1 396 ? -29.529 -5.564 25.329 1.00 93.69 396 GLU A O 1
ATOM 3156 N N . GLY A 1 397 ? -27.831 -4.256 26.032 1.00 93.19 397 GLY A N 1
ATOM 3157 C CA . GLY A 1 397 ? -28.067 -4.464 27.462 1.00 93.19 397 GLY A CA 1
ATOM 3158 C C . GLY A 1 397 ? -29.458 -4.008 27.912 1.00 93.19 397 GLY A C 1
ATOM 3159 O O . GLY A 1 397 ? -30.164 -4.752 28.590 1.00 93.19 397 GLY A O 1
ATOM 3160 N N . ALA A 1 398 ? -29.911 -2.828 27.474 1.00 93.31 398 ALA A N 1
ATOM 3161 C CA . ALA A 1 398 ? -31.257 -2.345 27.788 1.00 93.31 398 ALA A CA 1
ATOM 3162 C C . ALA A 1 398 ? -32.348 -3.261 27.204 1.00 93.31 398 ALA A C 1
ATOM 3164 O O . ALA A 1 398 ? -33.331 -3.574 27.879 1.00 93.31 398 ALA A O 1
ATOM 3165 N N . LEU A 1 399 ? -32.172 -3.728 25.961 1.00 95.38 399 LEU A N 1
ATOM 3166 C CA . LEU A 1 399 ? -33.095 -4.675 25.335 1.00 95.38 399 LEU A CA 1
ATOM 3167 C C . LEU A 1 399 ? -33.119 -6.023 26.059 1.00 95.38 399 LEU A C 1
ATOM 3169 O O . LEU A 1 399 ? -34.189 -6.616 26.173 1.00 95.38 399 LEU A O 1
ATOM 3173 N N . GLU A 1 400 ? -31.977 -6.521 26.521 1.00 95.44 400 GLU A N 1
ATOM 3174 C CA . GLU A 1 400 ? -31.880 -7.777 27.262 1.00 95.44 400 GLU A CA 1
ATOM 3175 C C . GLU A 1 400 ? -32.631 -7.706 28.596 1.00 95.44 400 GLU A C 1
ATOM 3177 O O . GLU A 1 400 ? -33.544 -8.507 28.822 1.00 95.44 400 GLU A O 1
ATOM 3182 N N . THR A 1 401 ? -32.349 -6.693 29.421 1.00 94.56 401 THR A N 1
ATOM 3183 C CA . THR A 1 401 ? -33.053 -6.488 30.694 1.00 94.56 401 THR A CA 1
ATOM 3184 C C . THR A 1 401 ? -34.555 -6.289 30.475 1.00 94.56 401 THR A C 1
ATOM 3186 O O . THR A 1 401 ? -35.372 -6.925 31.144 1.00 94.56 401 THR A O 1
ATOM 3189 N N . ALA A 1 402 ? -34.953 -5.481 29.485 1.00 94.38 402 ALA A N 1
ATOM 3190 C CA . ALA A 1 402 ? -36.365 -5.276 29.169 1.00 94.38 402 ALA A CA 1
ATOM 3191 C C . ALA A 1 402 ? -37.053 -6.562 28.687 1.00 94.38 402 ALA A C 1
ATOM 3193 O O . ALA A 1 402 ? -38.184 -6.834 29.085 1.00 94.38 402 ALA A O 1
ATOM 3194 N N . ARG A 1 403 ? -36.396 -7.392 27.862 1.00 95.62 403 ARG A N 1
ATOM 3195 C CA . ARG A 1 403 ? -36.942 -8.701 27.458 1.00 95.62 403 ARG A CA 1
ATOM 3196 C C . ARG A 1 403 ? -37.155 -9.606 28.665 1.00 95.62 403 ARG A C 1
ATOM 3198 O O . ARG A 1 403 ? -38.211 -10.228 28.736 1.00 95.62 403 ARG A O 1
ATOM 3205 N N . LYS A 1 404 ? -36.190 -9.656 29.587 1.00 94.94 404 LYS A N 1
ATOM 3206 C CA . LYS A 1 404 ? -36.261 -10.462 30.811 1.00 94.94 404 LYS A CA 1
ATOM 3207 C C . LYS A 1 404 ? -37.431 -10.032 31.698 1.00 94.94 404 LYS A C 1
ATOM 3209 O O . LYS A 1 404 ? -38.249 -10.871 32.061 1.00 94.94 404 LYS A O 1
ATOM 3214 N N . ILE A 1 405 ? -37.569 -8.730 31.964 1.00 93.94 405 ILE A N 1
ATOM 3215 C CA . ILE A 1 405 ? -38.697 -8.180 32.735 1.00 93.94 405 ILE A CA 1
ATOM 3216 C C . ILE A 1 405 ? -40.024 -8.480 32.032 1.00 93.94 405 ILE A C 1
ATOM 3218 O O . ILE A 1 405 ? -40.936 -9.036 32.632 1.00 93.94 405 ILE A O 1
ATOM 3222 N N . LEU A 1 406 ? -40.136 -8.169 30.738 1.00 93.00 406 LEU A N 1
ATOM 3223 C CA . LEU A 1 406 ? -41.380 -8.368 29.996 1.00 93.00 406 LEU A CA 1
ATOM 3224 C C . LEU A 1 406 ? -41.769 -9.851 29.863 1.00 93.00 406 LEU A C 1
ATOM 3226 O O . LEU A 1 406 ? -42.951 -10.145 29.731 1.00 93.00 406 LEU A O 1
ATOM 3230 N N . ALA A 1 407 ? -40.808 -10.783 29.858 1.00 92.31 407 ALA A N 1
ATOM 3231 C CA . ALA A 1 407 ? -41.077 -12.224 29.861 1.00 92.31 407 ALA A CA 1
ATOM 3232 C C . ALA A 1 407 ? -41.670 -12.717 31.189 1.00 92.31 407 ALA A C 1
ATOM 3234 O O . ALA A 1 407 ? -42.388 -13.712 31.189 1.00 92.31 407 ALA A O 1
ATOM 3235 N N . PHE A 1 408 ? -41.391 -12.016 32.288 1.00 91.00 408 PHE A N 1
ATOM 3236 C CA . PHE A 1 408 ? -41.960 -12.299 33.602 1.00 91.00 408 PHE A CA 1
ATOM 3237 C C . PHE A 1 408 ? -43.383 -11.738 33.765 1.00 91.00 408 PHE A C 1
ATOM 3239 O O . PHE A 1 408 ? -44.194 -12.309 34.487 1.00 91.00 408 PHE A O 1
ATOM 3246 N N . VAL A 1 409 ? -43.711 -10.642 33.072 1.00 89.75 409 VAL A N 1
ATOM 3247 C CA . VAL A 1 409 ? -45.047 -10.028 33.123 1.00 89.75 409 VAL A CA 1
ATOM 3248 C C . VAL A 1 409 ? -46.090 -10.915 32.415 1.00 89.75 409 VAL A C 1
ATOM 3250 O O . VAL A 1 409 ? -45.879 -11.285 31.253 1.00 89.75 409 VAL A O 1
ATOM 3253 N N . PRO A 1 410 ? -47.242 -11.210 33.053 1.00 89.56 410 PRO A N 1
ATOM 3254 C CA . PRO A 1 410 ? -48.342 -11.951 32.437 1.00 89.56 410 PRO A CA 1
ATOM 3255 C C . PRO A 1 410 ? -48.804 -11.366 31.092 1.00 89.56 410 PRO A C 1
ATOM 3257 O O . PRO A 1 410 ? -48.855 -10.151 30.899 1.00 89.56 410 PRO A O 1
ATOM 3260 N N . VAL A 1 411 ? -49.180 -12.232 30.142 1.00 84.88 411 VAL A N 1
ATOM 3261 C CA . VAL A 1 411 ? -49.500 -11.838 28.751 1.00 84.88 411 VAL A CA 1
ATOM 3262 C C . VAL A 1 411 ? -50.639 -10.811 28.672 1.00 84.88 411 VAL A C 1
ATOM 3264 O O . VAL A 1 411 ? -50.587 -9.894 27.853 1.00 84.88 411 VAL A O 1
ATOM 3267 N N . ASN A 1 412 ? -51.642 -10.928 29.543 1.00 85.94 412 ASN A N 1
ATOM 3268 C CA . ASN A 1 412 ? -52.766 -9.995 29.655 1.00 85.94 412 ASN A CA 1
ATOM 3269 C C . ASN A 1 412 ? -52.346 -8.594 30.138 1.00 85.94 412 ASN A C 1
ATOM 3271 O O . ASN A 1 412 ? -52.958 -7.612 29.731 1.00 85.94 412 ASN A O 1
ATOM 3275 N N . GLU A 1 413 ? -51.308 -8.493 30.971 1.00 86.81 413 GLU A N 1
ATOM 3276 C CA . GLU A 1 413 ? -50.773 -7.223 31.489 1.00 86.81 413 GLU A CA 1
ATOM 3277 C C . GLU A 1 413 ? -49.772 -6.587 30.514 1.00 86.81 413 GLU A C 1
ATOM 3279 O O . GLU A 1 413 ? -49.714 -5.367 30.373 1.00 86.81 413 GLU A O 1
ATOM 3284 N N . ARG A 1 414 ? -49.008 -7.417 29.795 1.00 85.31 414 ARG A N 1
ATOM 3285 C CA . ARG A 1 414 ? -47.970 -6.994 28.843 1.00 85.31 414 ARG A CA 1
ATOM 3286 C C . ARG A 1 414 ? -48.524 -6.248 27.622 1.00 85.31 414 ARG A C 1
ATOM 3288 O O . ARG A 1 414 ? -47.829 -5.413 27.034 1.00 85.31 414 ARG A O 1
ATOM 3295 N N . GLY A 1 415 ? -49.751 -6.563 27.206 1.00 83.75 415 GLY A N 1
ATOM 3296 C CA . GLY A 1 415 ? -50.368 -5.997 26.005 1.00 83.75 415 GLY A CA 1
ATOM 3297 C C . GLY A 1 415 ? -49.540 -6.263 24.738 1.00 83.75 415 GLY A C 1
ATOM 3298 O O . GLY A 1 415 ? -49.053 -7.370 24.521 1.00 83.75 415 GLY A O 1
ATOM 3299 N N . LYS A 1 416 ? -49.365 -5.239 23.889 1.00 86.44 416 LYS A N 1
ATOM 3300 C CA . LYS A 1 416 ? -48.561 -5.311 22.645 1.00 86.44 416 LYS A CA 1
ATOM 3301 C C . LYS A 1 416 ? -47.109 -4.836 22.818 1.00 86.44 416 LYS A C 1
ATOM 3303 O O . LYS A 1 416 ? -46.395 -4.676 21.828 1.00 86.44 416 LYS A O 1
ATOM 3308 N N . VAL A 1 417 ? -46.663 -4.576 24.049 1.00 89.81 417 VAL A N 1
ATOM 3309 C CA . VAL A 1 417 ? -45.342 -3.989 24.305 1.00 89.81 417 VAL A CA 1
ATOM 3310 C C . VAL A 1 417 ? -44.245 -5.048 24.161 1.00 89.81 417 VAL A C 1
ATOM 3312 O O . VAL A 1 417 ? -44.170 -6.038 24.893 1.00 89.81 417 VAL A O 1
ATOM 3315 N N . THR A 1 418 ? -43.345 -4.812 23.213 1.00 92.69 418 THR A N 1
ATOM 3316 C CA . THR A 1 418 ? -42.094 -5.556 23.035 1.00 92.69 418 THR A CA 1
ATOM 3317 C C . THR A 1 418 ? -40.913 -4.740 23.561 1.00 92.69 418 THR A C 1
ATOM 3319 O O . THR A 1 418 ? -40.996 -3.520 23.673 1.00 92.69 418 THR A O 1
ATOM 3322 N N . ALA A 1 419 ? -39.770 -5.383 23.813 1.00 92.81 419 ALA A N 1
ATOM 3323 C CA . ALA A 1 419 ? -38.564 -4.659 24.226 1.00 92.81 419 ALA A CA 1
ATOM 3324 C C . ALA A 1 419 ? -38.123 -3.608 23.186 1.00 92.81 419 ALA A C 1
ATOM 3326 O O . ALA A 1 419 ? -37.680 -2.528 23.557 1.00 92.81 419 ALA A O 1
ATOM 3327 N N . LYS A 1 420 ? -38.295 -3.890 21.883 1.00 92.88 420 LYS A N 1
ATOM 3328 C CA . LYS A 1 420 ? -37.964 -2.940 20.806 1.00 92.88 420 LYS A CA 1
ATOM 3329 C C . LYS A 1 420 ? -38.894 -1.727 20.801 1.00 92.88 420 LYS A C 1
ATOM 3331 O O . LYS A 1 420 ? -38.420 -0.607 20.652 1.00 92.88 420 LYS A O 1
ATOM 3336 N N . THR A 1 421 ? -40.199 -1.944 20.967 1.00 93.81 421 THR A N 1
ATOM 3337 C CA . THR A 1 421 ? -41.176 -0.845 21.016 1.00 93.81 421 THR A CA 1
ATOM 3338 C C . THR A 1 421 ? -41.027 -0.025 22.294 1.00 93.81 421 THR A C 1
ATOM 3340 O O . THR A 1 421 ? -41.106 1.192 22.224 1.00 93.81 421 THR A O 1
ATOM 3343 N N . TRP A 1 422 ? -40.731 -0.668 23.430 1.00 95.25 422 TRP A N 1
ATOM 3344 C CA . TRP A 1 422 ? -40.442 0.009 24.699 1.00 95.25 422 TRP A CA 1
ATOM 3345 C C . TRP A 1 422 ? -39.197 0.901 24.611 1.00 95.25 422 TRP A C 1
ATOM 3347 O O . TRP A 1 422 ? -39.228 2.044 25.052 1.00 95.25 422 TRP A O 1
ATOM 3357 N N . LEU A 1 423 ? -38.121 0.425 23.976 1.00 95.06 423 LEU A N 1
ATOM 3358 C CA . LEU A 1 423 ? -36.891 1.209 23.825 1.00 95.06 423 LEU A CA 1
ATOM 3359 C C . LEU A 1 423 ? -37.140 2.541 23.084 1.00 95.06 423 LEU A C 1
ATOM 3361 O O . LEU A 1 423 ? -36.511 3.552 23.388 1.00 95.06 423 LEU A O 1
ATOM 3365 N N . GLN A 1 424 ? -38.066 2.535 22.122 1.00 94.62 424 GLN A N 1
ATOM 3366 C CA . GLN A 1 424 ? -38.463 3.707 21.334 1.00 94.62 424 GLN A CA 1
ATOM 3367 C C . GLN A 1 424 ? -39.583 4.531 21.986 1.00 94.62 424 GLN A C 1
ATOM 3369 O O . GLN A 1 424 ? -39.876 5.636 21.535 1.00 94.62 424 GLN A O 1
ATOM 3374 N N . GLN A 1 425 ? -40.218 4.011 23.034 1.00 93.12 425 GLN A N 1
ATOM 3375 C CA . GLN A 1 425 ? -41.332 4.661 23.706 1.00 93.12 425 GLN A CA 1
ATOM 3376 C C . GLN A 1 425 ? -40.847 5.890 24.478 1.00 93.12 425 GLN A C 1
ATOM 3378 O O . GLN A 1 425 ? -39.826 5.848 25.167 1.00 93.12 425 GLN A O 1
ATOM 3383 N N . HIS A 1 426 ? -41.592 6.986 24.356 1.00 91.50 426 HIS A N 1
ATOM 3384 C CA . HIS A 1 426 ? -41.325 8.220 25.084 1.00 91.50 426 HIS A CA 1
ATOM 3385 C C . HIS A 1 426 ? -41.505 8.013 26.594 1.00 91.50 426 HIS A C 1
ATOM 3387 O O . HIS A 1 426 ? -42.520 7.467 27.023 1.00 91.50 426 HIS A O 1
ATOM 3393 N N . GLN A 1 427 ? -40.535 8.472 27.386 1.00 90.38 427 GLN A N 1
ATOM 3394 C CA . GLN A 1 427 ? -40.518 8.324 28.839 1.00 90.38 427 GLN A CA 1
ATOM 3395 C C . GLN A 1 427 ? -40.929 9.635 29.495 1.00 90.38 427 GLN A C 1
ATOM 3397 O O . GLN A 1 427 ? -40.190 10.618 29.454 1.00 90.38 427 GLN A O 1
ATOM 3402 N N . SER A 1 428 ? -42.102 9.644 30.125 1.00 85.62 428 SER A N 1
ATOM 3403 C CA . SER A 1 428 ? -42.732 10.866 30.642 1.00 85.62 428 SER A CA 1
ATOM 3404 C C . SER A 1 428 ? -41.852 11.624 31.645 1.00 85.62 428 SER A C 1
ATOM 3406 O O . SER A 1 428 ? -41.813 12.848 31.621 1.00 85.62 428 SER A O 1
ATOM 3408 N N . LEU A 1 429 ? -41.096 10.899 32.478 1.00 85.12 429 LEU A N 1
ATOM 3409 C CA . LEU A 1 429 ? -40.196 11.476 33.486 1.00 85.12 429 LEU A CA 1
ATOM 3410 C C . LEU A 1 429 ? -38.934 12.126 32.897 1.00 85.12 429 LEU A C 1
ATOM 3412 O O . LEU A 1 429 ? -38.377 13.024 33.518 1.00 85.12 429 LEU A O 1
ATOM 3416 N N . TYR A 1 430 ? -38.485 11.680 31.720 1.00 85.44 430 TYR A N 1
ATOM 3417 C CA . TYR A 1 430 ? -37.197 12.073 31.129 1.00 85.44 430 TYR A CA 1
ATOM 3418 C C . TYR A 1 430 ? -37.344 12.879 29.828 1.00 85.44 430 TYR A C 1
ATOM 3420 O O . TYR A 1 430 ? -36.343 13.295 29.246 1.00 85.44 430 TYR A O 1
ATOM 3428 N N . GLY A 1 431 ? -38.573 13.071 29.335 1.00 87.12 431 GLY A N 1
ATOM 3429 C CA . GLY A 1 431 ? -38.873 13.856 28.129 1.00 87.12 431 GLY A CA 1
ATOM 3430 C C . GLY A 1 431 ? -38.289 13.294 26.825 1.00 87.12 431 GLY A C 1
ATOM 3431 O O . GLY A 1 431 ? -38.233 13.995 25.818 1.00 87.12 431 GLY A O 1
ATOM 3432 N N . SER A 1 432 ? -37.800 12.054 26.835 1.00 89.75 432 SER A N 1
ATOM 3433 C CA . SER A 1 432 ? -37.165 11.397 25.690 1.00 89.75 432 SER A CA 1
ATOM 3434 C C . SER A 1 432 ? -37.374 9.884 25.753 1.00 89.75 432 SER A C 1
ATOM 3436 O O . SER A 1 432 ? -37.828 9.351 26.764 1.00 89.75 432 SER A O 1
ATOM 3438 N N . SER A 1 433 ? -37.110 9.167 24.660 1.00 92.81 433 SER A N 1
ATOM 3439 C CA . SER A 1 433 ? -37.119 7.701 24.681 1.00 92.81 433 SER A CA 1
ATOM 3440 C C . SER A 1 433 ? -35.803 7.145 25.222 1.00 92.81 433 SER A C 1
ATOM 3442 O O . SER A 1 433 ? -34.766 7.809 25.181 1.00 92.81 433 SER A O 1
ATOM 3444 N N . PHE A 1 434 ? -35.814 5.887 25.672 1.00 92.62 434 PHE A N 1
ATOM 3445 C CA . PHE A 1 434 ? -34.591 5.204 26.109 1.00 92.62 434 PHE A CA 1
ATOM 3446 C C . PHE A 1 434 ? -33.558 5.148 24.971 1.00 92.62 434 PHE A C 1
ATOM 3448 O O . PHE A 1 434 ? -32.372 5.378 25.194 1.00 92.62 434 PHE A O 1
ATOM 3455 N N . LYS A 1 435 ? -34.012 4.926 23.728 1.00 92.75 435 LYS A N 1
ATOM 3456 C CA . LYS A 1 435 ? -33.160 4.976 22.535 1.00 92.75 435 LYS A CA 1
ATOM 3457 C C . LYS A 1 435 ? -32.550 6.362 22.313 1.00 92.75 435 LYS A C 1
ATOM 3459 O O . LYS A 1 435 ? -31.343 6.450 22.112 1.00 92.75 435 LYS A O 1
ATOM 3464 N N . ALA A 1 436 ? -33.349 7.425 22.392 1.00 91.00 436 ALA A N 1
ATOM 3465 C CA . ALA A 1 436 ? -32.856 8.790 22.217 1.00 91.00 436 ALA A CA 1
ATOM 3466 C C . ALA A 1 436 ? -31.821 9.165 23.291 1.00 91.00 436 ALA A C 1
ATOM 3468 O O . ALA A 1 436 ? -30.795 9.758 22.966 1.00 91.00 436 ALA A O 1
ATOM 3469 N N . ALA A 1 437 ? -32.040 8.755 24.545 1.00 91.19 437 ALA A N 1
ATOM 3470 C CA . ALA A 1 437 ? -31.084 8.962 25.632 1.00 91.19 437 ALA A CA 1
ATOM 3471 C C . ALA A 1 437 ? -29.753 8.218 25.397 1.00 91.19 437 ALA A C 1
ATOM 3473 O O . ALA A 1 437 ? -28.687 8.784 25.657 1.00 91.19 437 ALA A O 1
ATOM 3474 N N . ILE A 1 438 ? -29.806 6.983 24.868 1.00 90.38 438 ILE A N 1
ATOM 3475 C CA . ILE A 1 438 ? -28.617 6.215 24.458 1.00 90.38 438 ILE A CA 1
ATOM 3476 C C . ILE A 1 438 ? -27.864 6.935 23.331 1.00 90.38 438 ILE A C 1
ATOM 3478 O O . ILE A 1 438 ? -26.651 7.102 23.435 1.00 90.38 438 ILE A O 1
ATOM 3482 N N . ASP A 1 439 ? -28.561 7.357 22.273 1.00 86.56 439 ASP A N 1
ATOM 3483 C CA . ASP A 1 439 ? -27.950 7.965 21.079 1.00 86.56 439 ASP A CA 1
ATOM 3484 C C . ASP A 1 439 ? -27.325 9.334 21.370 1.00 86.56 439 ASP A C 1
ATOM 3486 O O . ASP A 1 439 ? -26.250 9.670 20.857 1.00 86.56 439 ASP A O 1
ATOM 3490 N N . ALA A 1 440 ? -27.965 10.100 22.254 1.00 84.62 440 ALA A N 1
ATOM 3491 C CA . ALA A 1 440 ? -27.454 11.371 22.746 1.00 84.62 440 ALA A CA 1
ATOM 3492 C C . ALA A 1 440 ? -26.230 11.223 23.669 1.00 84.62 440 ALA A C 1
ATOM 3494 O O . ALA A 1 440 ? -25.606 12.234 23.972 1.00 84.62 440 ALA A O 1
ATOM 3495 N N . ASP A 1 441 ? -25.885 10.000 24.107 1.00 73.88 441 ASP A N 1
ATOM 3496 C CA . ASP A 1 441 ? -24.805 9.721 25.069 1.00 73.88 441 ASP A CA 1
ATOM 3497 C C . ASP A 1 441 ? -24.860 10.668 26.285 1.00 73.88 441 ASP A C 1
ATOM 3499 O O . ASP A 1 441 ? -23.888 11.321 26.659 1.00 73.88 441 ASP A O 1
ATOM 3503 N N . SER A 1 442 ? -26.064 10.808 26.843 1.00 75.31 442 SER A N 1
ATOM 3504 C CA . SER A 1 442 ? -26.421 11.879 27.778 1.00 75.31 442 SER A CA 1
ATOM 3505 C C . SER A 1 442 ? -26.711 11.353 29.189 1.00 75.31 442 SER A C 1
ATOM 3507 O O . SER A 1 442 ? -27.056 10.184 29.361 1.00 75.31 442 SER A O 1
ATOM 3509 N N . GLY A 1 443 ? -26.636 12.230 30.200 1.00 76.62 443 GLY A N 1
ATOM 3510 C CA . GLY A 1 443 ? -26.937 11.906 31.606 1.00 76.62 443 GLY A CA 1
ATOM 3511 C C . GLY A 1 443 ? -28.275 11.181 31.863 1.00 76.62 443 GLY A C 1
ATOM 3512 O O . GLY A 1 443 ? -28.287 10.251 32.670 1.00 76.62 443 GLY A O 1
ATOM 3513 N N . PRO A 1 444 ? -29.379 11.495 31.147 1.00 85.50 444 PRO A N 1
ATOM 3514 C CA . PRO A 1 444 ? -30.634 10.747 31.249 1.00 85.50 444 PRO A CA 1
ATOM 3515 C C . PRO A 1 444 ? -30.497 9.229 31.071 1.00 85.50 444 PRO A C 1
ATOM 3517 O O . PRO A 1 444 ? -31.201 8.473 31.738 1.00 85.50 444 PRO A O 1
ATOM 3520 N N . TYR A 1 445 ? -29.571 8.752 30.228 1.00 88.75 445 TYR A N 1
ATOM 3521 C CA . TYR A 1 445 ? -29.349 7.312 30.065 1.00 88.75 445 TYR A CA 1
ATOM 3522 C C . TYR A 1 445 ? -28.906 6.646 31.372 1.00 88.75 445 TYR A C 1
ATOM 3524 O O . TYR A 1 445 ? -29.371 5.545 31.677 1.00 88.75 445 TYR A O 1
ATOM 3532 N N . ASP A 1 446 ? -28.014 7.278 32.137 1.00 89.06 446 ASP A N 1
ATOM 3533 C CA . ASP A 1 446 ? -27.457 6.680 33.352 1.00 89.06 446 ASP A CA 1
ATOM 3534 C C . ASP A 1 446 ? -28.536 6.530 34.432 1.00 89.06 446 ASP A C 1
ATOM 3536 O O . ASP A 1 446 ? -28.656 5.465 35.047 1.00 89.06 446 ASP A O 1
ATOM 3540 N N . GLU A 1 447 ? -29.391 7.543 34.590 1.00 90.50 447 GLU A N 1
ATOM 3541 C CA . GLU A 1 447 ? -30.537 7.509 35.505 1.00 90.50 447 GLU A CA 1
ATOM 3542 C C . GLU A 1 447 ? -31.579 6.465 35.084 1.00 90.50 447 GLU A C 1
ATOM 3544 O O . GLU A 1 447 ? -32.035 5.657 35.902 1.00 90.50 447 GLU A O 1
ATOM 3549 N N . MET A 1 448 ? -31.927 6.428 33.795 1.00 92.75 448 MET A N 1
ATOM 3550 C CA . MET A 1 448 ? -32.865 5.446 33.250 1.00 92.75 448 MET A CA 1
ATOM 3551 C C . MET A 1 448 ? -32.319 4.018 33.383 1.00 92.75 448 MET A C 1
ATOM 3553 O O . MET A 1 448 ? -33.051 3.101 33.751 1.00 92.75 448 MET A O 1
ATOM 3557 N N . SER A 1 449 ? -31.020 3.817 33.166 1.00 92.12 449 SER A N 1
ATOM 3558 C CA . SER A 1 449 ? -30.352 2.516 33.301 1.00 92.12 449 SER A CA 1
ATOM 3559 C C . SER A 1 449 ? -30.230 2.049 34.747 1.00 92.12 449 SER A C 1
ATOM 3561 O O . SER A 1 449 ? -30.280 0.846 35.017 1.00 92.12 449 SER A O 1
ATOM 3563 N N . LEU A 1 450 ? -30.044 2.973 35.693 1.00 92.75 450 LEU A N 1
ATOM 3564 C CA . LEU A 1 450 ? -30.074 2.664 37.120 1.00 92.75 450 LEU A CA 1
ATOM 3565 C C . LEU A 1 450 ? -31.485 2.253 37.548 1.00 92.75 450 LEU A C 1
ATOM 3567 O O . LEU A 1 450 ? -31.652 1.226 38.205 1.00 92.75 450 LEU A O 1
ATOM 3571 N N . THR A 1 451 ? -32.500 3.007 37.121 1.00 93.12 451 THR A N 1
ATOM 3572 C CA . THR A 1 451 ? -33.906 2.685 37.390 1.00 93.12 451 THR A CA 1
ATOM 3573 C C . THR A 1 451 ? -34.284 1.325 36.798 1.00 93.12 451 THR A C 1
ATOM 3575 O O . THR A 1 451 ? -34.874 0.507 37.500 1.00 93.12 451 THR A O 1
ATOM 3578 N N . LEU A 1 452 ? -33.871 1.026 35.561 1.00 94.88 452 LEU A N 1
ATOM 3579 C CA . LEU A 1 452 ? -34.128 -0.262 34.907 1.00 94.88 452 LEU A CA 1
ATOM 3580 C C . LEU A 1 452 ? -33.505 -1.434 35.680 1.00 94.88 452 LEU A C 1
ATOM 3582 O O . LEU A 1 452 ? -34.171 -2.443 35.911 1.00 94.88 452 LEU A O 1
ATOM 3586 N N . ARG A 1 453 ? -32.256 -1.285 36.139 1.00 94.50 453 ARG A N 1
ATOM 3587 C CA . ARG A 1 453 ? -31.597 -2.279 37.002 1.00 94.50 453 ARG A CA 1
ATOM 3588 C C . ARG A 1 453 ? -32.314 -2.442 38.339 1.00 94.50 453 ARG A C 1
ATOM 3590 O O . ARG A 1 453 ? -32.487 -3.561 38.806 1.00 94.50 453 ARG A O 1
ATOM 3597 N N . ASN A 1 454 ? -32.767 -1.357 38.959 1.00 94.19 454 ASN A N 1
ATOM 3598 C CA . ASN A 1 454 ? -33.502 -1.443 40.220 1.00 94.19 454 ASN A CA 1
ATOM 3599 C C . ASN A 1 454 ? -34.866 -2.132 40.056 1.00 94.19 454 ASN A C 1
ATOM 3601 O O . ASN A 1 454 ? -35.257 -2.896 40.936 1.00 94.19 454 ASN A O 1
ATOM 3605 N N . ILE A 1 455 ? -35.552 -1.931 38.925 1.00 94.00 455 ILE A N 1
ATOM 3606 C CA . ILE A 1 455 ? -36.762 -2.684 38.566 1.00 94.00 455 ILE A CA 1
ATOM 3607 C C . ILE A 1 455 ? -36.446 -4.180 38.442 1.00 94.00 455 ILE A C 1
ATOM 3609 O O . ILE A 1 455 ? -37.163 -5.004 39.007 1.00 94.00 455 ILE A O 1
ATOM 3613 N N . GLU A 1 456 ? -35.369 -4.543 37.741 1.00 94.69 456 GLU A N 1
ATOM 3614 C CA . GLU A 1 456 ? -34.943 -5.942 37.621 1.00 94.69 456 GLU A CA 1
ATOM 3615 C C . GLU A 1 456 ? -34.700 -6.568 39.004 1.00 94.69 456 GLU A C 1
ATOM 3617 O O . GLU A 1 456 ? -35.247 -7.627 39.312 1.00 94.69 456 GLU A O 1
ATOM 3622 N N . ARG A 1 457 ? -33.957 -5.879 39.878 1.00 93.44 457 ARG A N 1
ATOM 3623 C CA . ARG A 1 457 ? -33.683 -6.346 41.245 1.00 93.44 457 ARG A CA 1
ATOM 3624 C C . ARG A 1 457 ? -34.944 -6.451 42.096 1.00 93.44 457 ARG A C 1
ATOM 3626 O O . ARG A 1 457 ? -35.062 -7.378 42.892 1.00 93.44 457 ARG A O 1
ATOM 3633 N N . MET A 1 458 ? -35.889 -5.522 41.946 1.00 93.44 458 MET A N 1
ATOM 3634 C CA . MET A 1 458 ? -37.179 -5.572 42.640 1.00 93.44 458 MET A CA 1
ATOM 3635 C C . MET A 1 458 ? -37.936 -6.864 42.310 1.00 93.44 458 MET A C 1
ATOM 3637 O O . MET A 1 458 ? -38.490 -7.475 43.221 1.00 93.44 458 MET A O 1
ATOM 3641 N N . ILE A 1 459 ? -37.936 -7.270 41.036 1.00 91.12 459 ILE A N 1
ATOM 3642 C CA . ILE A 1 459 ? -38.678 -8.437 40.540 1.00 91.12 459 ILE A CA 1
ATOM 3643 C C . ILE A 1 459 ? -37.947 -9.749 40.856 1.00 91.12 459 ILE A C 1
ATOM 3645 O O . ILE A 1 459 ? -38.572 -10.696 41.325 1.00 91.12 459 ILE A O 1
ATOM 3649 N N . PHE A 1 460 ? -36.636 -9.820 40.607 1.00 92.62 460 PHE A N 1
ATOM 3650 C CA . PHE A 1 460 ? -35.895 -11.089 40.620 1.00 92.62 460 PHE A CA 1
ATOM 3651 C C . PHE A 1 460 ? -34.989 -11.299 41.846 1.00 92.62 460 PHE A C 1
ATOM 3653 O O . PHE A 1 460 ? -34.566 -12.425 42.085 1.00 92.62 460 PHE A O 1
ATOM 3660 N N . GLU A 1 461 ? -34.678 -10.256 42.624 1.00 90.31 461 GLU A N 1
ATOM 3661 C CA . GLU A 1 461 ? -33.659 -10.305 43.695 1.00 90.31 461 GLU A CA 1
ATOM 3662 C C . GLU A 1 461 ? -34.141 -9.751 45.048 1.00 90.31 461 GLU A C 1
ATOM 3664 O O . GLU A 1 461 ? -33.326 -9.435 45.915 1.00 90.31 461 GLU A O 1
ATOM 3669 N N . ASN A 1 462 ? -35.452 -9.579 45.255 1.00 84.75 462 ASN A N 1
ATOM 3670 C CA . ASN A 1 462 ? -35.998 -8.931 46.459 1.00 84.75 462 ASN A CA 1
ATOM 3671 C C . ASN A 1 462 ? -35.420 -7.519 46.736 1.00 84.75 462 ASN A C 1
ATOM 3673 O O . ASN A 1 462 ? -35.377 -7.060 47.879 1.00 84.75 462 ASN A O 1
ATOM 3677 N N . GLY A 1 463 ? -35.016 -6.789 45.690 1.00 89.12 463 GLY A N 1
ATOM 3678 C CA . GLY A 1 463 ? -34.563 -5.396 45.778 1.00 89.12 463 GLY A CA 1
ATOM 3679 C C . GLY A 1 463 ? -35.655 -4.429 46.268 1.00 89.12 463 GLY A C 1
ATOM 3680 O O . GLY A 1 463 ? -36.817 -4.824 46.382 1.00 89.12 463 GLY A O 1
ATOM 3681 N N . PRO A 1 464 ? -35.329 -3.160 46.577 1.00 88.31 464 PRO A N 1
ATOM 3682 C CA . PRO A 1 464 ? -36.307 -2.177 47.055 1.00 88.31 464 PRO A CA 1
ATOM 3683 C C . PRO A 1 464 ? -37.447 -1.960 46.049 1.00 88.31 464 PRO A C 1
ATOM 3685 O O . PRO A 1 464 ? -37.259 -2.114 44.845 1.00 88.31 464 PRO A O 1
ATOM 3688 N N . ILE A 1 465 ? -38.633 -1.601 46.547 1.00 89.62 465 ILE A N 1
ATOM 3689 C CA . ILE A 1 465 ? -39.794 -1.318 45.694 1.00 89.62 465 ILE A CA 1
ATOM 3690 C C . ILE A 1 465 ? -39.584 0.034 45.008 1.00 89.62 465 ILE A C 1
ATOM 3692 O O . ILE A 1 465 ? -39.351 1.036 45.681 1.00 89.62 465 ILE A O 1
ATOM 3696 N N . ILE A 1 466 ? -39.664 0.052 43.677 1.00 90.69 466 ILE A N 1
ATOM 3697 C CA . ILE A 1 466 ? -39.426 1.241 42.852 1.00 90.69 466 ILE A CA 1
ATOM 3698 C C . ILE A 1 466 ? -40.755 1.794 42.331 1.00 90.69 466 ILE A C 1
ATOM 3700 O O . ILE A 1 466 ? -41.585 1.048 41.810 1.00 90.69 466 ILE A O 1
ATOM 3704 N N . GLU A 1 467 ? -40.957 3.110 42.457 1.00 87.69 467 GLU A N 1
ATOM 3705 C CA . GLU A 1 467 ? -42.179 3.777 41.983 1.00 87.69 467 GLU A CA 1
ATOM 3706 C C . GLU A 1 467 ? -42.196 3.961 40.463 1.00 87.69 467 GLU A C 1
ATOM 3708 O O . GLU A 1 467 ? -43.206 3.685 39.814 1.00 87.69 467 GLU A O 1
ATOM 3713 N N . SER A 1 468 ? -41.074 4.392 39.882 1.00 88.25 468 SER A N 1
ATOM 3714 C CA . SER A 1 468 ? -40.952 4.562 38.433 1.00 88.25 468 SER A CA 1
ATOM 3715 C C . SER A 1 468 ? -40.982 3.210 37.724 1.00 88.25 468 SER A C 1
ATOM 3717 O O . SER A 1 468 ? -40.234 2.298 38.073 1.00 88.25 468 SER A O 1
ATOM 3719 N N . THR A 1 469 ? -41.830 3.088 36.705 1.00 86.31 469 THR A N 1
ATOM 3720 C CA . THR A 1 469 ? -41.928 1.878 35.879 1.00 86.31 469 THR A CA 1
ATOM 3721 C C . THR A 1 469 ? -41.124 1.969 34.589 1.00 86.31 469 THR A C 1
ATOM 3723 O O . THR A 1 469 ? -41.044 0.978 33.869 1.00 86.31 469 THR A O 1
ATOM 3726 N N . LEU A 1 470 ? -40.556 3.138 34.266 1.00 90.81 470 LEU A N 1
ATOM 3727 C CA . LEU A 1 470 ? -39.996 3.431 32.939 1.00 90.81 470 LEU A CA 1
ATOM 3728 C C . LEU A 1 470 ? -40.955 3.049 31.798 1.00 90.81 470 LEU A C 1
ATOM 3730 O O . LEU A 1 470 ? -40.540 2.496 30.778 1.00 90.81 470 LEU A O 1
ATOM 3734 N N . GLU A 1 471 ? -42.256 3.264 32.008 1.00 91.56 471 GLU A N 1
ATOM 3735 C CA . GLU A 1 471 ? -43.322 2.890 31.071 1.00 91.56 471 GLU A CA 1
ATOM 3736 C C . GLU A 1 471 ? -43.372 1.381 30.730 1.00 91.56 471 GLU A C 1
ATOM 3738 O O . GLU A 1 471 ? -44.031 0.968 29.773 1.00 91.56 471 GLU A O 1
ATOM 3743 N N . LEU A 1 472 ? -42.703 0.524 31.515 1.00 91.56 472 LEU A N 1
ATOM 3744 C CA . LEU A 1 472 ? -42.892 -0.924 31.452 1.00 91.56 472 LEU A CA 1
ATOM 3745 C C . LEU A 1 472 ? -44.253 -1.299 32.066 1.00 91.56 472 LEU A C 1
ATOM 3747 O O . LEU A 1 472 ? -44.671 -0.698 33.064 1.00 91.56 472 LEU A O 1
ATOM 3751 N N . PRO A 1 473 ? -44.934 -2.335 31.542 1.00 91.94 473 PRO A N 1
ATOM 3752 C CA . PRO A 1 473 ? -46.223 -2.808 32.044 1.00 91.94 473 PRO A CA 1
ATOM 3753 C C . PRO A 1 473 ? -46.071 -3.617 33.349 1.00 91.94 473 PRO A C 1
ATOM 3755 O O . PRO A 1 473 ? -46.424 -4.786 33.416 1.00 91.94 473 PRO A O 1
ATOM 3758 N N . ILE A 1 474 ? -45.511 -3.007 34.397 1.00 91.31 474 ILE A N 1
ATOM 3759 C CA . ILE A 1 474 ? -45.174 -3.662 35.678 1.00 91.31 474 ILE A CA 1
ATOM 3760 C C . ILE A 1 474 ? -45.942 -3.086 36.876 1.00 91.31 474 ILE A C 1
ATOM 3762 O O . ILE A 1 474 ? -45.633 -3.398 38.024 1.00 91.31 474 ILE A O 1
ATOM 3766 N N . ALA A 1 475 ? -46.938 -2.228 36.639 1.00 88.88 475 ALA A N 1
ATOM 3767 C CA . ALA A 1 475 ? -47.684 -1.570 37.712 1.00 88.88 475 ALA A CA 1
ATOM 3768 C C . ALA A 1 475 ? -48.389 -2.576 38.643 1.00 88.88 475 ALA A C 1
ATOM 3770 O O . ALA A 1 475 ? -48.351 -2.408 39.861 1.00 88.88 475 ALA A O 1
ATOM 3771 N N . GLN A 1 476 ? -48.980 -3.636 38.078 1.00 88.56 476 GLN A N 1
ATOM 3772 C CA . GLN A 1 476 ? -49.621 -4.704 38.853 1.00 88.56 476 GLN A CA 1
ATOM 3773 C C . GLN A 1 476 ? -48.594 -5.601 39.554 1.00 88.56 476 GLN A C 1
ATOM 3775 O O . GLN A 1 476 ? -48.803 -5.991 40.699 1.00 88.56 476 GLN A O 1
ATOM 3780 N N . GLU A 1 477 ? -47.452 -5.869 38.915 1.00 89.12 477 GLU A N 1
ATOM 3781 C CA . GLU A 1 477 ? -46.366 -6.630 39.539 1.00 89.12 477 GLU A CA 1
ATOM 3782 C C . GLU A 1 477 ? -45.803 -5.923 40.774 1.00 89.12 477 GLU A C 1
ATOM 3784 O O . GLU A 1 477 ? -45.608 -6.539 41.818 1.00 89.12 477 GLU A O 1
ATOM 3789 N N . ARG A 1 478 ? -45.623 -4.603 40.703 1.00 89.94 478 ARG A N 1
ATOM 3790 C CA . ARG A 1 478 ? -45.218 -3.794 41.858 1.00 89.94 478 ARG A CA 1
ATOM 3791 C C . ARG A 1 478 ? -46.201 -3.932 43.025 1.00 89.94 478 ARG A C 1
ATOM 3793 O O . ARG A 1 478 ? -45.776 -4.017 44.175 1.00 89.94 478 ARG A O 1
ATOM 3800 N N . GLU A 1 479 ? -47.499 -3.967 42.738 1.00 88.69 479 GLU A N 1
ATOM 3801 C CA . GLU A 1 479 ? -48.535 -4.145 43.758 1.00 88.69 479 GLU A CA 1
ATOM 3802 C C . GLU A 1 479 ? -48.508 -5.558 44.359 1.00 88.69 479 GLU A C 1
ATOM 3804 O O . GLU A 1 479 ? -48.590 -5.717 45.578 1.00 88.69 479 GLU A O 1
ATOM 3809 N N . ARG A 1 480 ? -48.282 -6.593 43.537 1.00 89.25 480 ARG A N 1
ATOM 3810 C CA . ARG A 1 480 ? -48.055 -7.967 44.021 1.00 89.25 480 ARG A CA 1
ATOM 3811 C C . ARG A 1 480 ? -46.852 -8.048 44.961 1.00 89.25 480 ARG A C 1
ATOM 3813 O O . ARG A 1 480 ? -46.963 -8.636 46.035 1.00 89.25 480 ARG A O 1
ATOM 3820 N N . GLN A 1 481 ? -45.741 -7.399 44.612 1.00 89.19 481 GLN A N 1
ATOM 3821 C CA . GLN A 1 481 ? -44.544 -7.325 45.457 1.00 89.19 481 GLN A CA 1
ATOM 3822 C C . GLN A 1 481 ? -44.818 -6.616 46.793 1.00 89.19 481 GLN A C 1
ATOM 3824 O O . GLN A 1 481 ? -44.382 -7.102 47.837 1.00 89.19 481 GLN A O 1
ATOM 3829 N N . ARG A 1 482 ? -45.568 -5.500 46.797 1.00 88.75 482 ARG A N 1
ATOM 3830 C CA . ARG A 1 482 ? -45.981 -4.823 48.044 1.00 88.75 482 ARG A CA 1
ATOM 3831 C C . ARG A 1 482 ? -46.801 -5.747 48.932 1.00 88.75 482 ARG A C 1
ATOM 3833 O O . ARG A 1 482 ? -46.477 -5.899 50.108 1.00 88.75 482 ARG A O 1
ATOM 3840 N N . ASN A 1 483 ? -47.830 -6.371 48.366 1.00 89.50 483 ASN A N 1
ATOM 3841 C CA . ASN A 1 483 ? -48.754 -7.212 49.118 1.00 89.50 483 ASN A CA 1
ATOM 3842 C C . ASN A 1 483 ? -48.065 -8.460 49.675 1.00 89.50 483 ASN A C 1
ATOM 3844 O O . ASN A 1 483 ? -48.207 -8.749 50.860 1.00 89.50 483 ASN A O 1
ATOM 3848 N N . SER A 1 484 ? -47.238 -9.132 48.870 1.00 87.50 484 SER A N 1
ATOM 3849 C CA . SER A 1 484 ? -46.459 -10.289 49.320 1.00 87.50 484 SER A CA 1
ATOM 3850 C C . SER A 1 484 ? -45.484 -9.924 50.446 1.00 87.50 484 SER A C 1
ATOM 3852 O O . SER A 1 484 ? -45.430 -10.606 51.467 1.00 87.50 484 SER A O 1
ATOM 3854 N N . ARG A 1 485 ? -44.750 -8.810 50.327 1.00 88.19 485 ARG A N 1
ATOM 3855 C CA . ARG A 1 485 ? -43.796 -8.387 51.368 1.00 88.19 485 ARG A CA 1
ATOM 3856 C C . ARG A 1 485 ? -44.480 -7.925 52.647 1.00 88.19 485 ARG A C 1
ATOM 3858 O O . ARG A 1 485 ? -43.956 -8.185 53.727 1.00 88.19 485 ARG A O 1
ATOM 3865 N N . LYS A 1 486 ? -45.638 -7.269 52.535 1.00 88.25 486 LYS A N 1
ATOM 3866 C CA . LYS A 1 486 ? -46.469 -6.917 53.689 1.00 88.25 486 LYS A CA 1
ATOM 3867 C C . LYS A 1 486 ? -46.939 -8.177 54.416 1.00 88.25 486 LYS A C 1
ATOM 3869 O O . LYS A 1 486 ? -46.737 -8.263 55.617 1.00 88.25 486 LYS A O 1
ATOM 3874 N N . GLN A 1 487 ? -47.440 -9.179 53.691 1.00 87.81 487 GLN A N 1
ATOM 3875 C CA . GLN A 1 487 ? -47.819 -10.470 54.278 1.00 87.81 487 GLN A CA 1
ATOM 3876 C C . GLN A 1 487 ? -46.646 -11.138 55.006 1.00 87.81 487 GLN A C 1
ATOM 3878 O O . GLN A 1 487 ? -46.795 -11.525 56.157 1.00 87.81 487 GLN A O 1
ATOM 3883 N N . VAL A 1 488 ? -45.457 -11.199 54.395 1.00 87.44 488 VAL A N 1
ATOM 3884 C CA . VAL A 1 488 ? -44.261 -11.769 55.047 1.00 87.44 488 VAL A CA 1
ATOM 3885 C C . VAL A 1 488 ? -43.861 -10.980 56.303 1.00 87.44 488 VAL A C 1
ATOM 3887 O O . VAL A 1 488 ? -43.438 -11.571 57.299 1.00 87.44 488 VAL A O 1
ATOM 3890 N N . ALA A 1 489 ? -43.973 -9.650 56.279 1.00 86.00 489 ALA A N 1
ATOM 3891 C CA . ALA A 1 489 ? -43.694 -8.811 57.442 1.00 86.00 489 ALA A CA 1
ATOM 3892 C C . ALA A 1 489 ? -44.716 -9.037 58.568 1.00 86.00 489 ALA A C 1
ATOM 3894 O O . ALA A 1 489 ? -44.312 -9.194 59.721 1.00 86.00 489 ALA A O 1
ATOM 3895 N N . ASP A 1 490 ? -46.002 -9.117 58.224 1.00 87.38 490 ASP A N 1
ATOM 3896 C CA . ASP A 1 490 ? -47.103 -9.379 59.152 1.00 87.38 490 ASP A CA 1
ATOM 3897 C C . ASP A 1 490 ? -46.970 -10.786 59.771 1.00 87.38 490 ASP A C 1
ATOM 3899 O O . ASP A 1 490 ? -47.041 -10.935 60.991 1.00 87.38 490 ASP A O 1
ATOM 3903 N N . GLU A 1 491 ? -46.656 -11.814 58.973 1.00 86.81 491 GLU A N 1
ATOM 3904 C CA . GLU A 1 491 ? -46.370 -13.175 59.454 1.00 86.81 491 GLU A CA 1
ATOM 3905 C C . GLU A 1 491 ? -45.158 -13.216 60.390 1.00 86.81 491 GLU A C 1
ATOM 3907 O O . GLU A 1 491 ? -45.178 -13.887 61.425 1.00 86.81 491 GLU A O 1
ATOM 3912 N N . ARG A 1 492 ? -44.081 -12.492 60.056 1.00 87.31 492 ARG A N 1
ATOM 3913 C CA . ARG A 1 492 ? -42.887 -12.414 60.908 1.00 87.31 492 ARG A CA 1
ATOM 3914 C C . ARG A 1 492 ? -43.188 -11.709 62.230 1.00 87.31 492 ARG A C 1
ATOM 3916 O O . ARG A 1 492 ? -42.661 -12.127 63.260 1.00 87.31 492 ARG A O 1
ATOM 3923 N N . ALA A 1 493 ? -44.012 -10.663 62.206 1.00 86.81 493 ALA A N 1
ATOM 3924 C CA . ALA A 1 493 ? -44.460 -9.971 63.408 1.00 86.81 493 ALA A CA 1
ATOM 3925 C C . ALA A 1 493 ? -45.333 -10.883 64.284 1.00 86.81 493 ALA A C 1
ATOM 3927 O O . ALA A 1 493 ? -45.087 -10.968 65.485 1.00 86.81 493 ALA A O 1
ATOM 3928 N N . ALA A 1 494 ? -46.266 -11.630 63.683 1.00 87.00 494 ALA A N 1
ATOM 3929 C CA . ALA A 1 494 ? -47.105 -12.599 64.386 1.00 87.00 494 ALA A CA 1
ATOM 3930 C C . ALA A 1 494 ? -46.274 -13.714 65.044 1.00 87.00 494 ALA A C 1
ATOM 3932 O O . ALA A 1 494 ? -46.422 -13.960 66.237 1.00 87.00 494 ALA A O 1
ATOM 3933 N N . ARG A 1 495 ? -45.322 -14.318 64.315 1.00 88.38 495 ARG A N 1
ATOM 3934 C CA . ARG A 1 495 ? -44.412 -15.339 64.875 1.00 88.38 495 ARG A CA 1
ATOM 3935 C C . ARG A 1 495 ? -43.568 -14.810 66.029 1.00 88.38 495 ARG A C 1
ATOM 3937 O O . ARG A 1 495 ? -43.289 -15.545 66.970 1.00 88.38 495 ARG A O 1
ATOM 3944 N N . LYS A 1 496 ? -43.125 -13.552 65.946 1.00 88.00 496 LYS A N 1
ATOM 3945 C CA . LYS A 1 496 ? -42.377 -12.923 67.036 1.00 88.00 496 LYS A CA 1
ATOM 3946 C C . LYS A 1 496 ? -43.266 -12.731 68.268 1.00 88.00 496 LYS A C 1
ATOM 3948 O O . LYS A 1 496 ? -42.832 -13.075 69.357 1.00 88.00 496 LYS A O 1
ATOM 3953 N N . ALA A 1 497 ? -44.493 -12.244 68.087 1.00 86.50 497 ALA A N 1
ATOM 3954 C CA . ALA A 1 497 ? -45.443 -12.073 69.183 1.00 86.50 497 ALA A CA 1
ATOM 3955 C C . ALA A 1 497 ? -45.776 -13.409 69.873 1.00 86.50 497 ALA A C 1
ATOM 3957 O O . ALA A 1 497 ? -45.731 -13.482 71.095 1.00 86.50 497 ALA A O 1
ATOM 3958 N N . GLU A 1 498 ? -46.014 -14.475 69.102 1.00 87.19 498 GLU A N 1
ATOM 3959 C CA . GLU A 1 498 ? -46.259 -15.823 69.637 1.00 87.19 498 GLU A CA 1
ATOM 3960 C C . GLU A 1 498 ? -45.042 -16.370 70.406 1.00 87.19 498 GLU A C 1
ATOM 3962 O O . GLU A 1 498 ? -45.186 -16.962 71.476 1.00 87.19 498 GLU A O 1
ATOM 3967 N N . ALA A 1 499 ? -43.823 -16.140 69.902 1.00 86.69 499 ALA A N 1
ATOM 3968 C CA . ALA A 1 499 ? -42.596 -16.529 70.596 1.00 86.69 499 ALA A CA 1
ATOM 3969 C C . ALA A 1 499 ? -42.390 -15.748 71.907 1.00 86.69 499 ALA A C 1
ATOM 3971 O O . ALA A 1 499 ? -42.005 -16.345 72.914 1.00 86.69 499 ALA A O 1
ATOM 3972 N N . ASP A 1 500 ? -42.665 -14.440 71.903 1.00 86.12 500 ASP A N 1
ATOM 3973 C CA . ASP A 1 500 ? -42.569 -13.581 73.086 1.00 86.12 500 ASP A CA 1
ATOM 3974 C C . ASP A 1 500 ? -43.615 -13.992 74.152 1.00 86.12 500 ASP A C 1
ATOM 3976 O O . ASP A 1 500 ? -43.286 -14.080 75.338 1.00 86.12 500 ASP A O 1
ATOM 3980 N N . GLU A 1 501 ? -44.848 -14.327 73.747 1.00 87.69 501 GLU A N 1
ATOM 3981 C CA . GLU A 1 501 ? -45.907 -14.839 74.636 1.00 87.69 501 GLU A CA 1
ATOM 3982 C C . GLU A 1 501 ? -45.550 -16.211 75.227 1.00 87.69 501 GLU A C 1
ATOM 3984 O O . GLU A 1 501 ? -45.646 -16.417 76.441 1.00 87.69 501 GLU A O 1
ATOM 3989 N N . LYS A 1 502 ? -45.057 -17.141 74.400 1.00 86.75 502 LYS A N 1
ATOM 3990 C CA . LYS A 1 502 ? -44.606 -18.458 74.864 1.00 86.75 502 LYS A CA 1
ATOM 3991 C C . LYS A 1 502 ? -43.462 -18.345 75.876 1.00 86.75 502 LYS A C 1
ATOM 3993 O O . LYS A 1 502 ? -43.492 -19.018 76.905 1.00 86.75 502 LYS A O 1
ATOM 3998 N N . ALA A 1 503 ? -42.490 -17.468 75.624 1.00 86.88 503 ALA A N 1
ATOM 3999 C CA . ALA A 1 503 ? -41.385 -17.222 76.548 1.00 86.88 503 ALA A CA 1
ATOM 4000 C C . ALA A 1 503 ? -41.865 -16.635 77.890 1.00 86.88 503 ALA A C 1
ATOM 4002 O O . ALA A 1 503 ? -41.322 -16.975 78.944 1.00 86.88 503 ALA A O 1
ATOM 4003 N N . HIS A 1 504 ? -42.894 -15.780 77.871 1.00 86.38 504 HIS A N 1
ATOM 4004 C CA . HIS A 1 504 ? -43.514 -15.266 79.093 1.00 86.38 504 HIS A CA 1
ATOM 4005 C C . HIS A 1 504 ? -44.173 -16.390 79.908 1.00 86.38 504 HIS A C 1
ATOM 4007 O O . HIS A 1 504 ? -43.909 -16.511 81.106 1.00 86.38 504 HIS A O 1
ATOM 4013 N N . LEU A 1 505 ? -44.978 -17.241 79.262 1.00 87.88 505 LEU A N 1
ATOM 4014 C CA . LEU A 1 505 ? -45.660 -18.365 79.916 1.00 87.88 505 LEU A CA 1
ATOM 4015 C C . LEU A 1 505 ? -44.672 -19.388 80.503 1.00 87.88 505 LEU A C 1
ATOM 4017 O O . LEU A 1 505 ? -44.841 -19.816 81.643 1.00 87.88 505 LEU A O 1
ATOM 4021 N N . GLU A 1 506 ? -43.608 -19.748 79.778 1.00 85.44 506 GLU A N 1
ATOM 4022 C CA . GLU A 1 506 ? -42.568 -20.668 80.276 1.00 85.44 506 GLU A CA 1
ATOM 4023 C C . GLU A 1 506 ? -41.862 -20.124 81.529 1.00 85.44 506 GLU A C 1
ATOM 4025 O O . GLU A 1 506 ? -41.582 -20.872 82.471 1.00 85.44 506 GLU A O 1
ATOM 4030 N N . LYS A 1 507 ? -41.618 -18.808 81.582 1.00 85.06 507 LYS A N 1
ATOM 4031 C CA . LYS A 1 507 ? -41.033 -18.150 82.756 1.00 85.06 507 LYS A CA 1
ATOM 4032 C C . LYS A 1 507 ? -41.965 -18.205 83.971 1.00 85.06 507 LYS A C 1
ATOM 4034 O O . LYS A 1 507 ? -41.496 -18.433 85.085 1.00 85.06 507 LYS A O 1
ATOM 4039 N N . GLU A 1 508 ? -43.266 -18.011 83.764 1.00 85.94 508 GLU A N 1
ATOM 4040 C CA . GLU A 1 508 ? -44.271 -18.053 84.832 1.00 85.94 508 GLU A CA 1
ATOM 4041 C C . GLU A 1 508 ? -44.438 -19.469 85.411 1.00 85.94 508 GLU A C 1
ATOM 4043 O O . GLU A 1 508 ? -44.470 -19.641 86.633 1.00 85.94 508 GLU A O 1
ATOM 4048 N N . VAL A 1 509 ? -44.457 -20.494 84.548 1.00 86.00 509 VAL A N 1
ATOM 4049 C CA . VAL A 1 509 ? -44.494 -21.906 84.969 1.00 86.00 509 VAL A CA 1
ATOM 4050 C C . VAL A 1 509 ? -43.260 -22.260 85.803 1.00 86.00 509 VAL A C 1
ATOM 4052 O O . VAL A 1 509 ? -43.406 -22.793 86.904 1.00 86.00 509 VAL A O 1
ATOM 4055 N N . SER A 1 510 ? -42.063 -21.899 85.331 1.00 85.62 510 SER A N 1
ATOM 4056 C CA . SER A 1 510 ? -40.797 -22.160 86.030 1.00 85.62 510 SER A CA 1
ATOM 4057 C C . SER A 1 510 ? -40.743 -21.522 87.427 1.00 85.62 510 SER A C 1
ATOM 4059 O O . SER A 1 510 ? -40.360 -22.173 88.403 1.00 85.62 510 SER A O 1
ATOM 4061 N N . GLU A 1 511 ? -41.201 -20.272 87.574 1.00 86.19 511 GLU A N 1
ATOM 4062 C CA . GLU A 1 511 ? -41.238 -19.611 88.886 1.00 86.19 511 GLU A CA 1
ATOM 4063 C C . GLU A 1 511 ? -42.237 -20.284 89.840 1.00 86.19 511 GLU A C 1
ATOM 4065 O O . GLU A 1 511 ? -41.961 -20.442 91.033 1.00 86.19 511 GLU A O 1
ATOM 4070 N N . ASN A 1 512 ? -43.388 -20.733 89.334 1.00 85.75 512 ASN A N 1
ATOM 4071 C CA . ASN A 1 512 ? -44.370 -21.422 90.165 1.00 85.75 512 ASN A CA 1
ATOM 4072 C C . ASN A 1 512 ? -43.871 -22.809 90.615 1.00 85.75 512 ASN A C 1
ATOM 4074 O O . ASN A 1 512 ? -44.068 -23.182 91.774 1.00 85.75 512 ASN A O 1
ATOM 4078 N N . GLU A 1 513 ? -43.169 -23.550 89.753 1.00 86.81 513 GLU A N 1
ATOM 4079 C CA . GLU A 1 513 ? -42.491 -24.800 90.125 1.00 86.81 513 GLU A CA 1
ATOM 4080 C C . GLU A 1 513 ? -41.421 -24.565 91.200 1.00 86.81 513 GLU A C 1
ATOM 4082 O O . GLU A 1 513 ? -41.380 -25.280 92.210 1.00 86.81 513 GLU A O 1
ATOM 4087 N N . ALA A 1 514 ? -40.606 -23.516 91.046 1.00 86.75 514 ALA A N 1
ATOM 4088 C CA . ALA A 1 514 ? -39.615 -23.125 92.042 1.00 86.75 514 ALA A CA 1
ATOM 4089 C C . ALA A 1 514 ? -40.278 -22.784 93.390 1.00 86.75 514 ALA A C 1
ATOM 4091 O O . ALA A 1 514 ? -39.839 -23.261 94.439 1.00 86.75 514 ALA A O 1
ATOM 4092 N N . ARG A 1 515 ? -41.394 -22.043 93.374 1.00 87.31 515 ARG A N 1
ATOM 4093 C CA . ARG A 1 515 ? -42.192 -21.718 94.567 1.00 87.31 515 ARG A CA 1
ATOM 4094 C C . ARG A 1 515 ? -42.694 -22.971 95.292 1.00 87.31 515 ARG A C 1
ATOM 4096 O O . ARG A 1 515 ? -42.542 -23.073 96.511 1.00 87.31 515 ARG A O 1
ATOM 4103 N N . VAL A 1 516 ? -43.261 -23.937 94.567 1.00 86.06 516 VAL A N 1
ATOM 4104 C CA . VAL A 1 516 ? -43.763 -25.204 95.140 1.00 86.06 516 VAL A CA 1
ATOM 4105 C C . VAL A 1 516 ? -42.620 -26.053 95.708 1.00 86.06 516 VAL A C 1
ATOM 4107 O O . VAL A 1 516 ? -42.749 -26.625 96.798 1.00 86.06 516 VAL A O 1
ATOM 4110 N N . SER A 1 517 ? -41.481 -26.100 95.013 1.00 87.75 517 SER A N 1
ATOM 4111 C CA . SER A 1 517 ? -40.278 -26.804 95.466 1.00 87.75 517 SER A CA 1
ATOM 4112 C C . SER A 1 517 ? -39.736 -26.228 96.779 1.00 87.75 517 SER A C 1
ATOM 4114 O O . SER A 1 517 ? -39.480 -26.985 97.722 1.00 87.75 517 SER A O 1
ATOM 4116 N N . ARG A 1 518 ? -39.650 -24.893 96.902 1.00 89.50 518 ARG A N 1
ATOM 4117 C CA . ARG A 1 518 ? -39.212 -24.214 98.136 1.00 89.50 518 ARG A CA 1
ATOM 4118 C C . ARG A 1 518 ? -40.102 -24.558 99.333 1.00 89.50 518 ARG A C 1
ATOM 4120 O O . ARG A 1 518 ? -39.591 -24.967 100.376 1.00 89.50 518 ARG A O 1
ATOM 4127 N N . ILE A 1 519 ? -41.427 -24.487 99.169 1.00 86.19 519 ILE A N 1
ATOM 4128 C CA . ILE A 1 519 ? -42.391 -24.859 100.222 1.00 86.19 519 ILE A CA 1
ATOM 4129 C C . ILE A 1 519 ? -42.194 -26.319 100.652 1.00 86.19 519 ILE A C 1
ATOM 4131 O O . ILE A 1 519 ? -42.167 -26.625 101.846 1.00 86.19 519 ILE A O 1
ATOM 4135 N N . SER A 1 520 ? -42.042 -27.227 99.686 1.00 86.06 520 SER A N 1
ATOM 4136 C CA . SER A 1 520 ? -41.888 -28.663 99.948 1.00 86.06 520 SER A CA 1
ATOM 4137 C C . SER A 1 520 ? -40.577 -28.977 100.677 1.00 86.06 520 SER A C 1
ATOM 4139 O O . SER A 1 520 ? -40.574 -29.754 101.633 1.00 86.06 520 SER A O 1
ATOM 4141 N N . ARG A 1 521 ? -39.467 -28.332 100.278 1.00 86.69 521 ARG A N 1
ATOM 4142 C CA . ARG A 1 521 ? -38.168 -28.426 100.965 1.00 86.69 521 ARG A CA 1
ATOM 4143 C C . ARG A 1 521 ? -38.273 -27.969 102.417 1.00 86.69 521 ARG A C 1
ATOM 4145 O O . ARG A 1 521 ? -37.772 -28.672 103.290 1.00 86.69 521 ARG A O 1
ATOM 4152 N N . PHE A 1 522 ? -38.937 -26.839 102.665 1.00 88.75 522 PHE A N 1
ATOM 4153 C CA . PHE A 1 522 ? -39.099 -26.310 104.017 1.00 88.75 522 PHE A CA 1
ATOM 4154 C C . PHE A 1 522 ? -39.916 -27.250 104.909 1.00 88.75 522 PHE A C 1
ATOM 4156 O O . PHE A 1 522 ? -39.464 -27.623 105.988 1.00 88.75 522 PHE A O 1
ATOM 4163 N N . LYS A 1 523 ? -41.085 -27.703 104.432 1.00 85.19 523 LYS A N 1
ATOM 4164 C CA . LYS A 1 523 ? -41.957 -28.619 105.187 1.00 85.19 523 LYS A CA 1
ATOM 4165 C C . LYS A 1 523 ? -41.253 -29.914 105.588 1.00 85.19 523 LYS A C 1
ATOM 4167 O O . LYS A 1 523 ? -41.434 -30.369 106.713 1.00 85.19 523 LYS A O 1
ATOM 4172 N N . ARG A 1 524 ? -40.453 -30.491 104.686 1.00 86.88 524 ARG A N 1
ATOM 4173 C CA . ARG A 1 524 ? -39.687 -31.714 104.960 1.00 86.88 524 ARG A CA 1
ATOM 4174 C C . ARG A 1 524 ? -38.702 -31.520 106.114 1.00 86.88 524 ARG A C 1
ATOM 4176 O O . ARG A 1 524 ? -38.749 -32.288 107.062 1.00 86.88 524 ARG A O 1
ATOM 4183 N N . GLU A 1 525 ? -37.890 -30.466 106.085 1.00 86.62 525 GLU A N 1
ATOM 4184 C CA . GLU A 1 525 ? -36.903 -30.205 107.146 1.00 86.62 525 GLU A CA 1
ATOM 4185 C C . GLU A 1 525 ? -37.561 -29.950 108.510 1.00 86.62 525 GLU A C 1
ATOM 4187 O O . GLU A 1 525 ? -37.070 -30.398 109.547 1.00 86.62 525 GLU A O 1
ATOM 4192 N N . VAL A 1 526 ? -38.690 -29.231 108.514 1.00 85.88 526 VAL A N 1
ATOM 4193 C CA . VAL A 1 526 ? -39.477 -28.985 109.730 1.00 85.88 526 VAL A CA 1
ATOM 4194 C C . VAL A 1 526 ? -39.997 -30.301 110.308 1.00 85.88 526 VAL A C 1
ATOM 4196 O O . VAL A 1 526 ? -39.986 -30.487 111.526 1.00 85.88 526 VAL A O 1
ATOM 4199 N N . ASN A 1 527 ? -40.437 -31.221 109.447 1.00 85.06 527 ASN A N 1
ATOM 4200 C CA . ASN A 1 527 ? -40.876 -32.551 109.851 1.00 85.06 527 ASN A CA 1
ATOM 4201 C C . ASN A 1 527 ? -39.717 -33.386 110.419 1.00 85.06 527 ASN A C 1
ATOM 4203 O O . ASN A 1 527 ? -39.837 -33.941 111.508 1.00 85.06 527 ASN A O 1
ATOM 4207 N N . ASP A 1 528 ? -38.574 -33.403 109.732 1.00 84.44 528 ASP A N 1
AT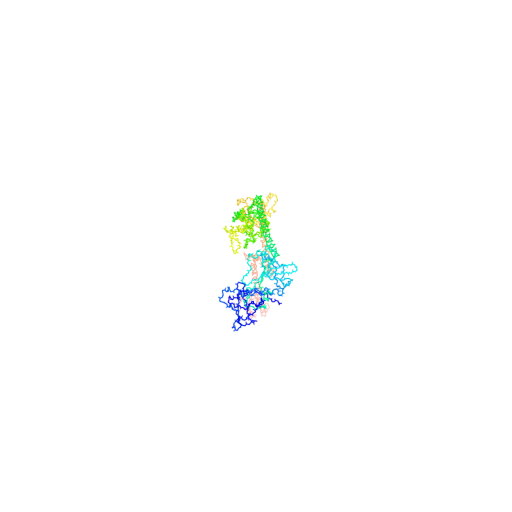OM 4208 C CA . ASP A 1 528 ? -37.386 -34.159 110.145 1.00 84.44 528 ASP A CA 1
ATOM 4209 C C . ASP A 1 528 ? -36.799 -33.649 111.475 1.00 84.44 528 ASP A C 1
ATOM 4211 O O . ASP A 1 528 ? -36.294 -34.429 112.282 1.00 84.44 528 ASP A O 1
ATOM 4215 N N . SER A 1 529 ? -36.897 -32.342 111.736 1.00 82.62 529 SER A N 1
ATOM 4216 C CA . SER A 1 529 ? -36.310 -31.709 112.923 1.00 82.62 529 SER A CA 1
ATOM 4217 C C . SER A 1 529 ? -37.192 -31.749 114.177 1.00 82.62 529 SER A C 1
ATOM 4219 O O . SER A 1 529 ? -36.662 -31.724 115.290 1.00 82.62 529 SER A O 1
ATOM 4221 N N . LEU A 1 530 ? -38.523 -31.746 114.029 1.00 79.75 530 LEU A N 1
ATOM 4222 C CA . LEU A 1 530 ? -39.468 -31.604 115.151 1.00 79.75 530 LEU A CA 1
ATOM 4223 C C . LEU A 1 530 ? -40.420 -32.802 115.325 1.00 79.75 530 LEU A C 1
ATOM 4225 O O . LEU A 1 530 ? -41.054 -32.915 116.376 1.00 79.75 530 LEU A O 1
ATOM 4229 N N . GLY A 1 531 ? -40.492 -33.722 114.358 1.00 76.31 531 GLY A N 1
ATOM 4230 C CA . GLY A 1 531 ? -41.289 -34.948 114.444 1.00 76.31 531 GLY A CA 1
ATOM 4231 C C . GLY A 1 531 ? -42.782 -34.686 114.668 1.00 76.31 531 GLY A C 1
ATOM 4232 O O . GLY A 1 531 ? -43.431 -33.985 113.898 1.00 76.31 531 GLY A O 1
ATOM 4233 N N . ASN A 1 532 ? -43.351 -35.244 115.739 1.00 73.31 532 ASN A N 1
ATOM 4234 C CA . ASN A 1 532 ? -44.783 -35.097 116.035 1.00 73.31 532 ASN A CA 1
ATOM 4235 C C . ASN A 1 532 ? -45.192 -33.660 116.414 1.00 73.31 532 ASN A C 1
ATOM 4237 O O . ASN A 1 532 ? -46.373 -33.336 116.337 1.00 73.31 532 ASN A O 1
ATOM 4241 N N . ASP A 1 533 ? -44.236 -32.791 116.759 1.00 72.69 533 ASP A N 1
ATOM 4242 C CA . ASP A 1 533 ? -44.500 -31.398 117.141 1.00 72.69 533 ASP A CA 1
ATOM 4243 C C . ASP A 1 533 ? -44.504 -30.437 115.935 1.00 72.69 533 ASP A C 1
ATOM 4245 O O . ASP A 1 533 ? -44.727 -29.236 116.094 1.00 72.69 533 ASP A O 1
ATOM 4249 N N . SER A 1 534 ? -44.221 -30.923 114.722 1.00 75.12 534 SER A N 1
ATOM 4250 C CA . SER A 1 534 ? -44.012 -30.078 113.539 1.00 75.12 534 SER A CA 1
ATOM 4251 C C . SER A 1 534 ? -45.245 -29.261 113.141 1.00 75.12 534 SER A C 1
ATOM 4253 O O . SER A 1 534 ? -45.109 -28.097 112.761 1.00 75.12 534 SER A O 1
ATOM 4255 N N . ALA A 1 535 ? -46.445 -29.843 113.239 1.00 71.44 535 ALA A N 1
ATOM 4256 C CA . ALA A 1 535 ? -47.696 -29.162 112.896 1.00 71.44 535 ALA A CA 1
ATOM 4257 C C . ALA A 1 535 ? -48.048 -28.064 113.913 1.00 71.44 535 ALA A C 1
ATOM 4259 O O . ALA A 1 535 ? -48.384 -26.942 113.527 1.00 71.44 535 ALA A O 1
ATOM 4260 N N . ASP A 1 536 ? -47.893 -28.365 115.202 1.00 73.06 536 ASP A N 1
ATOM 4261 C CA . ASP A 1 536 ? -48.156 -27.425 116.291 1.00 73.06 536 ASP A CA 1
ATOM 4262 C C . ASP A 1 536 ? -47.109 -26.306 116.334 1.00 73.06 536 ASP A C 1
ATOM 4264 O O . ASP A 1 536 ? -47.430 -25.154 116.628 1.00 73.06 536 ASP A O 1
ATOM 4268 N N . TRP A 1 537 ? -45.856 -26.595 115.969 1.00 79.19 537 TRP A N 1
ATOM 4269 C CA . TRP A 1 537 ? -44.819 -25.576 115.838 1.00 79.19 537 TRP A CA 1
ATOM 4270 C C . TRP A 1 537 ? -45.085 -24.619 114.672 1.00 79.19 537 TRP A C 1
ATOM 4272 O O . TRP A 1 537 ? -45.083 -23.409 114.878 1.00 79.19 537 TRP A O 1
ATOM 4282 N N . LEU A 1 538 ? -45.387 -25.127 113.470 1.00 73.81 538 LEU A N 1
ATOM 4283 C CA . LEU A 1 538 ? -45.720 -24.265 112.326 1.00 73.81 538 LEU A CA 1
ATOM 4284 C C . LEU A 1 538 ? -46.920 -23.359 112.624 1.00 73.81 538 LEU A C 1
ATOM 4286 O O . LEU A 1 538 ? -46.911 -22.188 112.252 1.00 73.81 538 LEU A O 1
ATOM 4290 N N . LYS A 1 539 ? -47.921 -23.888 113.337 1.00 71.12 539 LYS A N 1
ATOM 4291 C CA . LYS A 1 539 ? -49.106 -23.133 113.748 1.00 71.12 539 LYS A CA 1
ATOM 4292 C C . LYS A 1 539 ? -48.795 -22.109 114.846 1.00 71.12 539 LYS A C 1
ATOM 4294 O O . LYS A 1 539 ? -49.146 -20.944 114.711 1.00 71.12 539 LYS A O 1
ATOM 4299 N N . SER A 1 540 ? -48.070 -22.501 115.894 1.00 68.50 540 SER A N 1
ATOM 4300 C CA . SER A 1 540 ? -47.695 -21.587 116.986 1.00 68.50 540 SER A CA 1
ATOM 4301 C C . SER A 1 540 ? -46.773 -20.452 116.534 1.00 68.50 540 SER A C 1
ATOM 4303 O O . SER A 1 540 ? -46.883 -19.345 117.051 1.00 68.50 540 SER A O 1
ATOM 4305 N N . GLN A 1 541 ? -45.897 -20.680 115.550 1.00 69.00 541 GLN A N 1
ATOM 4306 C CA . GLN A 1 541 ? -45.081 -19.611 114.966 1.00 69.00 541 GLN A CA 1
ATOM 4307 C C . GLN A 1 541 ? -45.912 -18.623 114.136 1.00 69.00 541 GLN A C 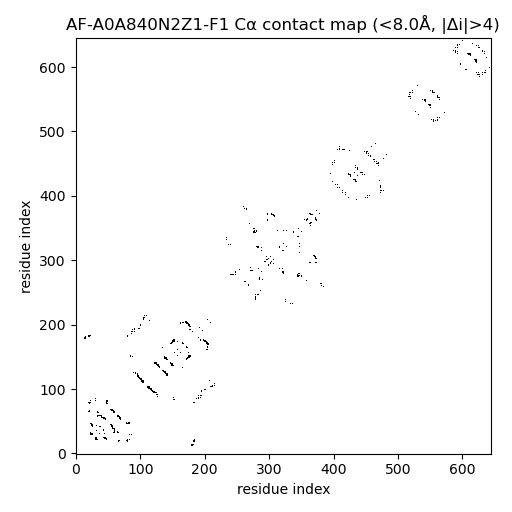1
ATOM 4309 O O . GLN A 1 541 ? -45.596 -17.435 114.140 1.00 69.00 541 GLN A O 1
ATOM 4314 N N . SER A 1 542 ? -46.993 -19.078 113.490 1.00 59.91 542 SER A N 1
ATOM 4315 C CA . SER A 1 542 ? -47.930 -18.177 112.806 1.00 59.91 542 SER A CA 1
ATOM 4316 C C . SER A 1 542 ? -48.811 -17.389 113.785 1.00 59.91 542 SER A C 1
ATOM 4318 O O . SER A 1 542 ? -49.290 -16.319 113.436 1.00 59.91 542 SER A O 1
ATOM 4320 N N . GLU A 1 543 ? -49.044 -17.907 114.995 1.00 59.09 543 GLU A N 1
ATOM 4321 C CA . GLU A 1 543 ? -49.833 -17.241 116.044 1.00 59.09 543 GLU A CA 1
ATOM 4322 C C . GLU A 1 543 ? -48.992 -16.267 116.897 1.00 59.09 543 GLU A C 1
ATOM 4324 O O . GLU A 1 543 ? -49.512 -15.266 117.379 1.00 59.09 543 GLU A O 1
ATOM 4329 N N . GLN A 1 544 ? -47.690 -16.525 117.078 1.00 57.91 544 GLN A N 1
ATOM 4330 C CA . GLN A 1 544 ? -46.783 -15.682 117.879 1.00 57.91 544 GLN A CA 1
ATOM 4331 C C . GLN A 1 544 ? -46.247 -14.450 117.140 1.00 57.91 544 GLN A C 1
ATOM 4333 O O . GLN A 1 544 ? -45.731 -13.530 117.777 1.00 57.91 544 GLN A O 1
ATOM 4338 N N . SER A 1 545 ? -46.332 -14.422 115.812 1.00 53.84 545 SER A N 1
ATOM 4339 C CA . SER A 1 545 ? -45.833 -13.322 114.993 1.00 53.84 545 SER A CA 1
ATOM 4340 C C . SER A 1 545 ? -46.942 -12.848 114.062 1.00 53.84 545 SER A C 1
ATOM 4342 O O . SER A 1 545 ? -47.214 -13.487 113.052 1.00 53.84 545 SER A O 1
ATOM 4344 N N . GLU A 1 546 ? -47.568 -11.710 114.373 1.00 52.78 546 GLU A N 1
ATOM 4345 C CA . GLU A 1 546 ? -48.663 -11.111 113.585 1.00 52.78 546 GLU A CA 1
ATOM 4346 C C . GLU A 1 546 ? -48.297 -10.742 112.126 1.00 52.78 546 GLU A C 1
ATOM 4348 O O . GLU A 1 546 ? -49.112 -10.139 111.431 1.00 52.78 546 GLU A O 1
ATOM 4353 N N . SER A 1 547 ? -47.110 -11.088 111.602 1.00 52.81 547 SER A N 1
ATOM 4354 C CA . SER A 1 547 ? -46.759 -10.752 110.212 1.00 52.81 547 SER A CA 1
ATOM 4355 C C . SER A 1 547 ? -45.981 -11.782 109.390 1.00 52.81 547 SER A C 1
ATOM 4357 O O . SER A 1 547 ? -45.707 -11.494 108.224 1.00 52.81 547 SER A O 1
ATOM 4359 N N . ILE A 1 548 ? -45.639 -12.974 109.900 1.00 60.66 548 ILE A N 1
ATOM 4360 C CA . ILE A 1 548 ? -44.830 -13.923 109.110 1.00 60.66 548 ILE A CA 1
ATOM 4361 C C . ILE A 1 548 ? -45.392 -15.346 109.165 1.00 60.66 548 ILE A C 1
ATOM 4363 O O . ILE A 1 548 ? -45.086 -16.121 110.068 1.00 60.66 548 ILE A O 1
ATOM 4367 N N . ASP A 1 549 ? -46.132 -15.725 108.117 1.00 76.69 549 ASP A N 1
ATOM 4368 C CA . ASP A 1 549 ? -46.330 -17.136 107.780 1.00 76.69 549 ASP A CA 1
ATOM 4369 C C . ASP A 1 549 ? -45.041 -17.690 107.158 1.00 76.69 549 ASP A C 1
ATOM 4371 O O . ASP A 1 549 ? -44.635 -17.305 106.057 1.00 76.69 549 ASP A O 1
ATOM 4375 N N . LEU A 1 550 ? -44.396 -18.617 107.861 1.00 77.12 550 LEU A N 1
ATOM 4376 C CA . LEU A 1 550 ? -43.129 -19.224 107.455 1.00 77.12 550 LEU A CA 1
ATOM 4377 C C . LEU A 1 550 ? -43.236 -19.968 106.115 1.00 77.12 550 LEU A C 1
ATOM 4379 O O . LEU A 1 550 ? -42.250 -20.035 105.378 1.00 77.12 550 LEU A O 1
ATOM 4383 N N . LEU A 1 551 ? -44.422 -20.478 105.758 1.00 80.44 551 LEU A N 1
ATOM 4384 C CA . LEU A 1 551 ? -44.649 -21.099 104.451 1.00 80.44 551 LEU A CA 1
ATOM 4385 C C . LEU A 1 551 ? -44.676 -20.056 103.331 1.00 80.44 551 LEU A C 1
ATOM 4387 O O . LEU A 1 551 ? -44.047 -20.270 102.293 1.00 80.44 551 LEU A O 1
ATOM 4391 N N . SER A 1 552 ? -45.335 -18.915 103.540 1.00 80.50 552 SER A N 1
ATOM 4392 C CA . SER A 1 552 ? -45.287 -17.794 102.594 1.00 80.50 552 SER A CA 1
ATOM 4393 C C . SER A 1 552 ? -43.880 -17.200 102.449 1.00 80.50 552 SER A C 1
ATOM 4395 O O . SER A 1 552 ? -43.455 -16.873 101.338 1.00 80.50 552 SER A O 1
ATOM 4397 N N . LEU A 1 553 ? -43.112 -17.139 103.544 1.00 82.62 553 LEU A N 1
ATOM 4398 C CA . LEU A 1 553 ? -41.743 -16.637 103.532 1.00 82.62 553 LEU A CA 1
ATOM 4399 C C . LEU A 1 553 ? -40.847 -17.566 102.706 1.00 82.62 553 LEU A C 1
ATOM 4401 O O . LEU A 1 553 ? -40.149 -17.096 101.808 1.00 82.62 553 LEU A O 1
ATOM 4405 N N . ALA A 1 554 ? -40.937 -18.879 102.933 1.00 83.56 554 ALA A N 1
ATOM 4406 C CA . ALA A 1 554 ? -40.215 -19.879 102.151 1.00 83.56 554 ALA A CA 1
ATOM 4407 C C . ALA A 1 554 ? -40.614 -19.874 100.664 1.00 83.56 554 ALA A C 1
ATOM 4409 O O . ALA A 1 554 ? -39.768 -20.041 99.788 1.00 83.56 554 ALA A O 1
ATOM 4410 N N . ALA A 1 555 ? -41.893 -19.640 100.358 1.00 84.88 555 ALA A N 1
ATOM 4411 C CA . ALA A 1 555 ? -42.388 -19.566 98.986 1.00 84.88 555 ALA A CA 1
ATOM 4412 C C . ALA A 1 555 ? -41.802 -18.375 98.205 1.00 84.88 555 ALA A C 1
ATOM 4414 O O . ALA A 1 555 ? -41.542 -18.493 97.005 1.00 84.88 555 ALA A O 1
ATOM 4415 N N . SER A 1 556 ? -41.584 -17.245 98.881 1.00 84.75 556 SER A N 1
ATOM 4416 C CA . SER A 1 556 ? -41.275 -15.959 98.245 1.00 84.75 556 SER A CA 1
ATOM 4417 C C . SER A 1 556 ? -39.949 -15.920 97.475 1.00 84.75 556 SER A C 1
ATOM 4419 O O . SER A 1 556 ? -39.863 -15.253 96.451 1.00 84.75 556 SER A O 1
ATOM 4421 N N . SER A 1 557 ? -38.907 -16.604 97.959 1.00 87.00 557 SER A N 1
ATOM 4422 C CA . SER A 1 557 ? -37.567 -16.629 97.350 1.00 87.00 557 SER A CA 1
ATOM 4423 C C . SER A 1 557 ? -36.664 -17.645 98.059 1.00 87.00 557 SER A C 1
ATOM 4425 O O . SER A 1 557 ? -36.967 -18.061 99.176 1.00 87.00 557 SER A O 1
ATOM 4427 N N . GLU A 1 558 ? -35.521 -18.008 97.464 1.00 87.25 558 GLU A N 1
ATOM 4428 C CA . GLU A 1 558 ? -34.498 -18.822 98.157 1.00 87.25 558 GLU A CA 1
ATOM 4429 C C . GLU A 1 558 ? -33.985 -18.132 99.437 1.00 87.25 558 GLU A C 1
ATOM 4431 O O . GLU A 1 558 ? -33.828 -18.775 100.467 1.00 87.25 558 GLU A O 1
ATOM 4436 N N . LEU A 1 559 ? -33.842 -16.801 99.430 1.00 86.69 559 LEU A N 1
ATOM 4437 C CA . LEU A 1 559 ? -33.506 -16.023 100.632 1.00 86.69 559 LEU A CA 1
ATOM 4438 C C . LEU A 1 559 ? -34.583 -16.133 101.722 1.00 86.69 559 LEU A C 1
ATOM 4440 O O . LEU A 1 559 ? -34.275 -16.171 102.914 1.00 86.69 559 LEU A O 1
ATOM 4444 N N . GLY A 1 560 ? -35.854 -16.166 101.318 1.00 84.44 560 GLY A N 1
ATOM 4445 C CA . GLY A 1 560 ? -36.976 -16.404 102.220 1.00 84.44 560 GLY A CA 1
ATOM 4446 C C . GLY A 1 560 ? -36.946 -17.814 102.816 1.00 84.44 560 GLY A C 1
ATOM 4447 O O . GLY A 1 560 ? -37.146 -17.975 104.020 1.00 84.44 560 GLY A O 1
ATOM 4448 N N . LEU A 1 561 ? -36.607 -18.819 102.004 1.00 86.88 561 LEU A N 1
ATOM 4449 C CA . LEU A 1 561 ? -36.418 -20.202 102.444 1.00 86.88 561 LEU A CA 1
ATOM 4450 C C . LEU A 1 561 ? -35.283 -20.331 103.474 1.00 86.88 561 LEU A C 1
ATOM 4452 O O . LEU A 1 561 ? -35.479 -20.941 104.525 1.00 86.88 561 LEU A O 1
ATOM 4456 N N . ASP A 1 562 ? -34.131 -19.712 103.223 1.00 84.56 562 ASP A N 1
ATOM 4457 C CA . ASP A 1 562 ? -32.987 -19.741 104.142 1.00 84.56 562 ASP A CA 1
ATOM 4458 C C . ASP A 1 562 ? -33.308 -19.096 105.495 1.00 84.56 562 ASP A C 1
ATOM 4460 O O . ASP A 1 562 ? -32.941 -19.620 106.552 1.00 84.56 562 ASP A O 1
ATOM 4464 N N . ARG A 1 563 ? -34.046 -17.979 105.483 1.00 84.62 563 ARG A N 1
ATOM 4465 C CA . ARG A 1 563 ? -34.528 -17.331 106.713 1.00 84.62 563 ARG A CA 1
ATOM 4466 C C . ARG A 1 563 ? -35.470 -18.240 107.495 1.00 84.62 563 ARG A C 1
ATOM 4468 O O . ARG A 1 563 ? -35.323 -18.355 108.711 1.00 84.62 563 ARG A O 1
ATOM 4475 N N . ALA A 1 564 ? -36.387 -18.915 106.806 1.00 85.25 564 ALA A N 1
ATOM 4476 C CA . ALA A 1 564 ? -37.301 -19.859 107.437 1.00 85.25 564 ALA A CA 1
ATOM 4477 C C . ALA A 1 564 ? -36.533 -21.032 108.085 1.00 85.25 564 ALA A C 1
ATOM 4479 O O . ALA A 1 564 ? -36.804 -21.394 109.233 1.00 85.25 564 ALA A O 1
ATOM 4480 N N . PHE A 1 565 ? -35.506 -21.576 107.415 1.00 86.12 565 PHE A N 1
ATOM 4481 C CA . PHE A 1 565 ? -34.630 -22.602 108.000 1.00 86.12 565 PHE A CA 1
ATOM 4482 C C . PHE A 1 565 ? -33.840 -22.106 109.215 1.00 86.12 565 PHE A C 1
ATOM 4484 O O . PHE A 1 565 ? -33.672 -22.853 110.180 1.00 86.12 565 PHE A O 1
ATOM 4491 N N . ALA A 1 566 ? -33.355 -20.863 109.203 1.00 84.44 566 ALA A N 1
ATOM 4492 C CA . ALA A 1 566 ? -32.637 -20.299 110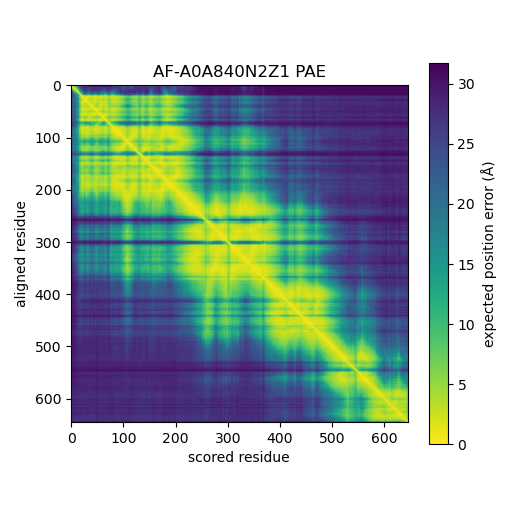.344 1.00 84.44 566 ALA A CA 1
ATOM 4493 C C . ALA A 1 566 ? -33.517 -20.258 111.606 1.00 84.44 566 ALA A C 1
ATOM 4495 O O . ALA A 1 566 ? -33.064 -20.646 112.682 1.00 84.44 566 ALA A O 1
ATOM 4496 N N . MET A 1 567 ? -34.791 -19.876 111.464 1.00 82.75 567 MET A N 1
ATOM 4497 C CA . MET A 1 567 ? -35.754 -19.855 112.575 1.00 82.75 567 MET A CA 1
ATOM 4498 C C . MET A 1 567 ? -36.034 -21.259 113.137 1.00 82.75 567 MET A C 1
ATOM 4500 O O . MET A 1 567 ? -36.091 -21.441 114.358 1.00 82.75 567 MET A O 1
ATOM 4504 N N . LEU A 1 568 ? -36.128 -22.271 112.264 1.00 86.06 568 LEU A N 1
ATOM 4505 C CA . LEU A 1 568 ? -36.234 -23.674 112.678 1.00 86.06 568 LEU A CA 1
ATOM 4506 C C . LEU A 1 568 ? -35.008 -24.111 113.499 1.00 86.06 568 LEU A C 1
ATOM 4508 O O . LEU A 1 568 ? -35.158 -24.663 114.589 1.00 86.06 568 LEU A O 1
ATOM 4512 N N . ARG A 1 569 ? -33.791 -23.824 113.016 1.00 85.25 569 ARG A N 1
ATOM 4513 C CA . ARG A 1 569 ? -32.542 -24.213 113.698 1.00 85.25 569 ARG A CA 1
ATOM 4514 C C . ARG A 1 569 ? -32.413 -23.597 115.086 1.00 85.25 569 ARG A C 1
ATOM 4516 O O . ARG A 1 569 ? -32.027 -24.306 116.014 1.00 85.25 569 ARG A O 1
ATOM 4523 N N . THR A 1 570 ? -32.755 -22.319 115.244 1.00 84.50 570 THR A N 1
ATOM 4524 C CA . THR A 1 570 ? -32.746 -21.647 116.554 1.00 84.50 570 THR A CA 1
ATOM 4525 C C . THR A 1 570 ? -33.681 -22.353 117.535 1.00 84.50 570 THR A C 1
ATOM 4527 O O . THR A 1 570 ? -33.273 -22.683 118.646 1.00 84.50 570 THR A O 1
ATOM 4530 N N . THR A 1 571 ? -34.894 -22.702 117.095 1.00 82.75 571 THR A N 1
ATOM 4531 C CA . THR A 1 571 ? -35.864 -23.426 117.934 1.00 82.75 571 THR A CA 1
ATOM 4532 C C . THR A 1 571 ? -35.327 -24.791 118.378 1.00 82.75 571 THR A C 1
ATOM 4534 O O . THR A 1 571 ? -35.412 -25.154 119.555 1.00 82.75 571 THR A O 1
ATOM 4537 N N . VAL A 1 572 ? -34.763 -25.563 117.444 1.00 82.38 572 VAL A N 1
ATOM 4538 C CA . VAL A 1 572 ? -34.187 -26.886 117.736 1.00 82.38 572 VAL A CA 1
ATOM 4539 C C . VAL A 1 572 ? -33.005 -26.764 118.706 1.00 82.38 572 VAL A C 1
ATOM 4541 O O . VAL A 1 572 ? -32.878 -27.565 119.636 1.00 82.38 572 VAL A O 1
ATOM 4544 N N . HIS A 1 573 ? -32.158 -25.746 118.533 1.00 80.12 573 HIS A N 1
ATOM 4545 C CA . HIS A 1 573 ? -31.030 -25.474 119.420 1.00 80.12 573 HIS A CA 1
ATOM 4546 C C . HIS A 1 573 ? -31.485 -25.172 120.855 1.00 80.12 573 HIS A C 1
ATOM 4548 O O . HIS A 1 573 ? -31.016 -25.819 121.796 1.00 80.12 573 HIS A O 1
ATOM 4554 N N . ASP A 1 574 ? -32.456 -24.272 121.021 1.00 80.31 574 ASP A N 1
ATOM 4555 C CA . ASP A 1 574 ? -32.987 -23.891 122.333 1.00 80.31 574 ASP A CA 1
ATOM 4556 C C . ASP A 1 574 ? -33.627 -25.077 123.069 1.00 80.31 574 ASP A C 1
ATOM 4558 O O . ASP A 1 574 ? -33.454 -25.235 124.285 1.00 80.31 574 ASP A O 1
ATOM 4562 N N . ARG A 1 575 ? -34.335 -25.954 122.340 1.00 78.75 575 ARG A N 1
ATOM 4563 C CA . ARG A 1 575 ? -34.887 -27.205 122.891 1.00 78.75 575 ARG A CA 1
ATOM 4564 C C . ARG A 1 575 ? -33.780 -28.132 123.400 1.00 78.75 575 ARG A C 1
ATOM 4566 O O . ARG A 1 575 ? -33.864 -28.629 124.526 1.00 78.75 575 ARG A O 1
ATOM 4573 N N . ASN A 1 576 ? -32.724 -28.325 122.612 1.00 77.56 576 ASN A N 1
ATOM 4574 C CA . ASN A 1 576 ? -31.605 -29.195 122.977 1.00 77.56 576 ASN A CA 1
ATOM 4575 C C . ASN A 1 576 ? -30.817 -28.672 124.190 1.00 77.56 576 ASN A C 1
ATOM 4577 O O . ASN A 1 576 ? -30.443 -29.458 125.065 1.00 77.56 576 ASN A O 1
ATOM 4581 N N . GLU A 1 577 ? -30.593 -27.362 124.290 1.00 77.00 577 GLU A N 1
ATOM 4582 C CA . GLU A 1 577 ? -29.885 -26.761 125.428 1.00 77.00 577 GLU A CA 1
ATOM 4583 C C . GLU A 1 577 ? -30.680 -26.861 126.738 1.00 77.00 577 GLU A C 1
ATOM 4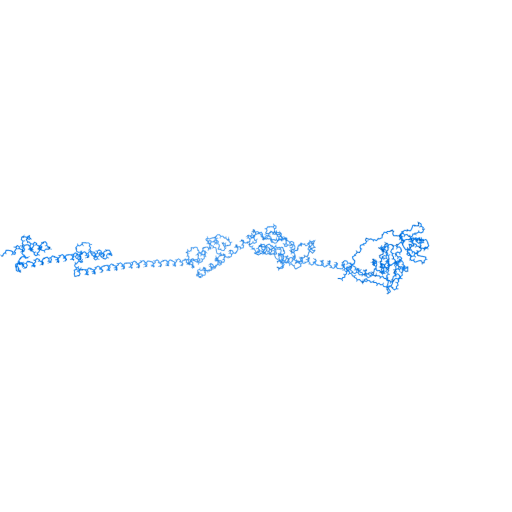585 O O . GLU A 1 577 ? -30.113 -27.195 127.784 1.00 77.00 577 GLU A O 1
ATOM 4590 N N . LYS A 1 578 ? -32.008 -26.672 126.693 1.00 77.81 578 LYS A N 1
ATOM 4591 C CA . LYS A 1 578 ? -32.877 -26.906 127.862 1.00 77.81 578 LYS A CA 1
ATOM 4592 C C . LYS A 1 578 ? -32.800 -28.358 128.342 1.00 77.81 578 LYS A C 1
ATOM 4594 O O . LYS A 1 578 ? -32.622 -28.595 129.537 1.00 77.81 578 LYS A O 1
ATOM 4599 N N . ALA A 1 579 ? -32.848 -29.324 127.421 1.00 76.31 579 ALA A N 1
ATOM 4600 C CA . ALA A 1 579 ? -32.752 -30.745 127.758 1.00 76.31 579 ALA A CA 1
ATOM 4601 C C . ALA A 1 579 ? -31.394 -31.122 128.386 1.00 76.31 579 ALA A C 1
ATOM 4603 O O . ALA A 1 579 ? -31.345 -31.921 129.323 1.00 76.31 579 ALA A O 1
ATOM 4604 N N . LYS A 1 580 ? -30.281 -30.537 127.916 1.00 76.94 580 LYS A N 1
ATOM 4605 C CA . LYS A 1 580 ? -28.950 -30.758 128.514 1.00 76.94 580 LYS A CA 1
ATOM 4606 C C . LYS A 1 580 ? -28.851 -30.205 129.934 1.00 76.94 580 LYS A C 1
ATOM 4608 O O . LYS A 1 580 ? -28.353 -30.911 130.809 1.00 76.94 580 LYS A O 1
ATOM 4613 N N . LYS A 1 581 ? -29.323 -28.974 130.171 1.00 76.00 581 LYS A N 1
ATOM 4614 C CA . LYS A 1 581 ? -29.307 -28.356 131.509 1.00 76.00 581 LYS A CA 1
ATOM 4615 C C . LYS A 1 581 ? -30.093 -29.189 132.518 1.00 76.00 581 LYS A C 1
ATOM 4617 O O . LYS A 1 581 ? -29.595 -29.427 133.615 1.00 76.00 581 LYS A O 1
ATOM 4622 N N . GLN A 1 582 ? -31.251 -29.712 132.114 1.00 76.31 582 GLN A N 1
ATOM 4623 C CA . GLN A 1 582 ? -32.063 -30.566 132.978 1.00 76.31 582 GLN A CA 1
ATOM 4624 C C . GLN A 1 582 ? -31.320 -31.846 133.394 1.00 76.31 582 GLN A C 1
ATOM 4626 O O . GLN A 1 582 ? -31.250 -32.151 134.579 1.00 76.31 582 GLN A O 1
ATOM 4631 N N . LYS A 1 583 ? -30.642 -32.527 132.457 1.00 78.12 583 LYS A N 1
ATOM 4632 C CA . LYS A 1 583 ? -29.842 -33.729 132.769 1.00 78.12 583 LYS A CA 1
ATOM 4633 C C . LYS A 1 583 ? -28.702 -33.477 133.763 1.00 78.12 583 LYS A C 1
ATOM 4635 O O . LYS A 1 583 ? -28.277 -34.402 134.454 1.00 78.12 583 LYS A O 1
ATOM 4640 N N . VAL A 1 584 ? -28.148 -32.263 133.795 1.00 79.56 584 VAL A N 1
ATOM 4641 C CA . VAL A 1 584 ? -27.093 -31.890 134.752 1.00 79.56 584 VAL A CA 1
ATOM 4642 C C . VAL A 1 584 ? -27.681 -31.700 136.148 1.00 79.56 584 VAL A C 1
ATOM 4644 O O . VAL A 1 584 ? -27.117 -32.222 137.107 1.00 79.56 584 VAL A O 1
ATOM 4647 N N . ILE A 1 585 ? -28.827 -31.022 136.248 1.00 78.94 585 ILE A N 1
ATOM 4648 C CA . ILE A 1 585 ? -29.558 -30.839 137.509 1.00 78.94 585 ILE A CA 1
ATOM 4649 C C . ILE A 1 585 ? -29.946 -32.200 138.094 1.00 78.94 585 ILE A C 1
ATOM 4651 O O . ILE A 1 585 ? -29.604 -32.490 139.239 1.00 78.94 585 ILE A O 1
ATOM 4655 N N . ASP A 1 586 ? -30.540 -33.082 137.284 1.00 78.69 586 ASP A N 1
ATOM 4656 C CA . ASP A 1 586 ? -30.977 -34.416 137.718 1.00 78.69 586 ASP A CA 1
ATOM 4657 C C . ASP A 1 586 ? -29.825 -35.236 138.336 1.00 78.69 586 ASP A C 1
ATOM 4659 O O . ASP A 1 586 ? -30.032 -36.013 139.270 1.00 78.69 586 ASP A O 1
ATOM 4663 N N . ARG A 1 587 ? -28.586 -35.032 137.863 1.00 81.31 587 ARG A N 1
ATOM 4664 C CA . ARG A 1 587 ? -27.388 -35.695 138.401 1.00 81.31 587 ARG A CA 1
ATOM 4665 C C . ARG A 1 587 ? -27.031 -35.212 139.808 1.00 81.31 587 ARG A C 1
ATOM 4667 O O . ARG A 1 587 ? -26.676 -36.037 140.648 1.00 81.31 587 ARG A O 1
ATOM 4674 N N . PHE A 1 588 ? -27.100 -33.906 140.068 1.00 80.56 588 PHE A N 1
ATOM 4675 C CA . PHE A 1 588 ? -26.817 -33.358 141.399 1.00 80.56 588 PHE A CA 1
ATOM 4676 C C . PHE A 1 588 ? -27.897 -33.755 142.399 1.00 80.56 588 PHE A C 1
ATOM 4678 O O . PHE A 1 588 ? -27.575 -34.218 143.493 1.00 80.56 588 PHE A O 1
ATOM 4685 N N . VAL A 1 589 ? -29.162 -33.684 141.979 1.00 81.44 589 VAL A N 1
ATOM 4686 C CA . VAL A 1 589 ? -30.297 -34.153 142.776 1.00 81.44 589 VAL A CA 1
ATOM 4687 C C . VAL A 1 589 ? -30.115 -35.622 143.156 1.00 81.44 589 VAL A C 1
ATOM 4689 O O . VAL A 1 589 ? -30.269 -35.979 144.323 1.00 81.44 589 VAL A O 1
ATOM 4692 N N . TRP A 1 590 ? -29.724 -36.474 142.205 1.00 81.81 590 TRP A N 1
ATOM 4693 C CA . TRP A 1 590 ? -29.457 -37.886 142.482 1.00 81.81 590 TRP A CA 1
ATOM 4694 C C . TRP A 1 590 ? -28.368 -38.074 143.549 1.00 81.81 590 TRP A C 1
ATOM 4696 O O . TRP A 1 590 ? -28.551 -38.847 144.489 1.00 81.81 590 TRP A O 1
ATOM 4706 N N . GLN A 1 591 ? -27.267 -37.323 143.447 1.00 79.81 591 GLN A N 1
ATOM 4707 C CA . GLN A 1 591 ? -26.140 -37.410 144.377 1.00 79.81 591 GLN A CA 1
ATOM 4708 C C . GLN A 1 591 ? -26.522 -36.982 145.803 1.00 79.81 591 GLN A C 1
ATOM 4710 O O . GLN A 1 591 ? -26.131 -37.634 146.771 1.00 79.81 591 GLN A O 1
ATOM 4715 N N . LEU A 1 592 ? -27.339 -35.933 145.937 1.00 82.12 592 LEU A N 1
ATOM 4716 C CA . LEU A 1 592 ? -27.882 -35.509 147.226 1.00 82.12 592 LEU A CA 1
ATOM 4717 C C . LEU A 1 592 ? -28.720 -36.609 147.887 1.00 82.12 592 LEU A C 1
ATOM 4719 O O . LEU A 1 592 ? -28.585 -36.876 149.083 1.00 82.12 592 LEU A O 1
ATOM 4723 N N . VAL A 1 593 ? -29.616 -37.222 147.111 1.00 81.62 593 VAL A N 1
ATOM 4724 C CA . VAL A 1 593 ? -30.530 -38.257 147.608 1.00 81.62 593 VAL A CA 1
ATOM 4725 C C . VAL A 1 593 ? -29.756 -39.486 148.080 1.00 81.62 593 VAL A C 1
ATOM 4727 O O . VAL A 1 593 ? -30.079 -40.046 149.131 1.00 81.62 593 VAL A O 1
ATOM 4730 N N . ASP A 1 594 ? -28.714 -39.878 147.352 1.00 81.88 594 ASP A N 1
ATOM 4731 C CA . ASP A 1 594 ? -27.888 -41.039 147.685 1.00 81.88 594 ASP A CA 1
ATOM 4732 C C . ASP A 1 594 ? -27.119 -40.850 149.009 1.00 81.88 594 ASP A C 1
ATOM 4734 O O . ASP A 1 594 ? -27.243 -41.661 149.933 1.00 81.88 594 ASP A O 1
ATOM 4738 N N . ASP A 1 595 ? -26.417 -39.726 149.180 1.00 77.44 595 ASP A N 1
ATOM 4739 C CA . ASP A 1 595 ? -25.670 -39.442 150.415 1.00 77.44 595 ASP A CA 1
ATOM 4740 C C . ASP A 1 595 ? -26.593 -39.256 151.634 1.00 77.44 595 ASP A C 1
ATOM 4742 O O . ASP A 1 595 ? -26.285 -39.719 152.744 1.00 77.44 595 ASP A O 1
ATOM 4746 N N . ALA A 1 596 ? -27.764 -38.641 151.431 1.00 80.69 596 ALA A N 1
ATOM 4747 C CA . ALA A 1 596 ? -28.792 -38.534 152.462 1.00 80.69 596 ALA A CA 1
ATOM 4748 C C . ALA A 1 596 ? -29.327 -39.905 152.891 1.00 80.69 596 ALA A C 1
ATOM 4750 O O . ALA A 1 596 ? -29.542 -40.141 154.085 1.00 80.69 596 ALA A O 1
ATOM 4751 N N . THR A 1 597 ? -29.496 -40.825 151.938 1.00 80.44 597 THR A N 1
ATOM 4752 C CA . THR A 1 597 ? -29.964 -42.192 152.202 1.00 80.44 597 THR A CA 1
ATOM 4753 C C . THR A 1 597 ? -28.968 -42.953 153.066 1.00 80.44 597 THR A C 1
ATOM 4755 O O . THR A 1 597 ? -29.373 -43.573 154.052 1.00 80.44 597 THR A O 1
ATOM 4758 N N . ARG A 1 598 ? -27.668 -42.855 152.761 1.00 78.38 598 ARG A N 1
ATOM 4759 C CA . ARG A 1 598 ? -26.616 -43.520 153.547 1.00 78.38 598 ARG A CA 1
ATOM 4760 C C . ARG A 1 598 ? -26.489 -42.966 154.964 1.00 78.38 598 ARG A C 1
ATOM 4762 O O . ARG A 1 598 ? -26.251 -43.732 155.891 1.00 78.38 598 ARG A O 1
ATOM 4769 N N . SER A 1 599 ? -26.649 -41.655 155.138 1.00 74.12 599 SER A N 1
ATOM 4770 C CA . SER A 1 599 ? -26.393 -40.994 156.426 1.00 74.12 599 SER A CA 1
ATOM 4771 C C . SER A 1 599 ? -27.546 -41.115 157.428 1.00 74.12 599 SER A C 1
ATOM 4773 O O . SER A 1 599 ? -27.306 -41.147 158.632 1.00 74.12 599 SER A O 1
ATOM 4775 N N . LEU A 1 600 ? -28.798 -41.163 156.957 1.00 79.25 600 LEU A N 1
ATOM 4776 C CA . LEU A 1 600 ? -29.990 -41.144 157.819 1.00 79.25 600 LEU A CA 1
ATOM 4777 C C . LEU A 1 600 ? -30.823 -42.437 157.768 1.00 79.25 600 LEU A C 1
ATOM 4779 O O . LEU A 1 600 ? -31.721 -42.615 158.593 1.00 79.25 600 LEU A O 1
ATOM 4783 N N . GLY A 1 601 ? -30.564 -43.323 156.801 1.00 72.44 601 GLY A N 1
ATOM 4784 C CA . GLY A 1 601 ? -31.457 -44.427 156.444 1.00 72.44 601 GLY A CA 1
ATOM 4785 C C . GLY A 1 601 ? -32.665 -43.964 155.612 1.00 72.44 601 GLY A C 1
ATOM 4786 O O . GLY A 1 601 ? -33.076 -42.804 155.657 1.00 72.44 601 GLY A O 1
ATOM 4787 N N . HIS A 1 602 ? -33.265 -44.878 154.840 1.00 75.19 602 HIS A N 1
ATOM 4788 C CA . HIS A 1 602 ? -34.228 -44.555 153.771 1.00 75.19 602 HIS A CA 1
ATOM 4789 C C . HIS A 1 602 ? -35.447 -43.720 154.222 1.00 75.19 602 HIS A C 1
ATOM 4791 O O . HIS A 1 602 ? -35.822 -42.761 153.547 1.00 75.19 602 HIS A O 1
ATOM 4797 N N . GLN A 1 603 ? -36.067 -44.034 155.369 1.00 76.56 603 GLN A N 1
ATOM 4798 C CA . GLN A 1 603 ? -37.245 -43.287 155.846 1.00 76.56 603 GLN A CA 1
ATOM 4799 C C . GLN A 1 603 ? -36.905 -41.857 156.290 1.00 76.56 603 GLN A C 1
ATOM 4801 O O . GLN A 1 603 ? -37.589 -40.914 155.887 1.00 76.56 603 GLN A O 1
ATOM 4806 N N . ARG A 1 604 ? -35.835 -41.667 157.077 1.00 73.25 604 ARG A N 1
ATOM 4807 C CA . ARG A 1 604 ? -35.407 -40.320 157.497 1.00 73.25 604 ARG A CA 1
ATOM 4808 C C . ARG A 1 604 ? -34.812 -39.524 156.326 1.00 73.25 604 ARG A C 1
ATOM 4810 O O . ARG A 1 604 ? -34.972 -38.310 156.309 1.00 73.25 604 ARG A O 1
ATOM 4817 N N . CYS A 1 605 ? -34.220 -40.174 155.319 1.00 77.94 605 CYS A N 1
ATOM 4818 C CA . CYS A 1 605 ? -33.780 -39.523 154.080 1.00 77.94 605 CYS A CA 1
ATOM 4819 C C . CYS A 1 605 ? -34.945 -38.949 153.268 1.00 77.94 605 CYS A C 1
ATOM 4821 O O . CYS A 1 605 ? -34.888 -37.783 152.894 1.00 77.94 605 CYS A O 1
ATOM 4823 N N . GLN A 1 606 ? -36.014 -39.717 153.031 1.00 78.44 606 GLN A N 1
ATOM 4824 C CA . GLN A 1 606 ? -37.191 -39.218 152.303 1.00 78.44 606 GLN A CA 1
ATOM 4825 C C . GLN A 1 606 ? -37.810 -37.999 152.995 1.00 78.44 606 GLN A C 1
ATOM 4827 O O . GLN A 1 606 ? -38.183 -37.032 152.331 1.00 78.44 606 GLN A O 1
ATOM 4832 N N . LEU A 1 607 ? -37.861 -38.022 154.331 1.00 79.12 607 LEU A N 1
ATOM 4833 C CA . LEU A 1 607 ? -38.267 -36.862 155.119 1.00 79.12 607 LEU A CA 1
ATOM 4834 C C . LEU A 1 607 ? -37.284 -35.700 154.944 1.00 79.12 607 LEU A C 1
ATOM 4836 O O . LEU A 1 607 ? -37.730 -34.586 154.703 1.00 79.12 607 LEU A O 1
ATOM 4840 N N . PHE A 1 608 ? -35.975 -35.941 154.982 1.00 80.94 608 PHE A N 1
ATOM 4841 C CA . PHE A 1 608 ? -34.963 -34.908 154.766 1.00 80.94 608 PHE A CA 1
ATOM 4842 C C . PHE A 1 608 ? -35.050 -34.269 153.370 1.00 80.94 608 PHE A C 1
ATOM 4844 O O . PHE A 1 608 ? -35.236 -33.068 153.245 1.00 80.94 608 PHE A O 1
ATOM 4851 N N . ILE A 1 609 ? -35.001 -35.039 152.287 1.00 80.12 609 ILE A N 1
ATOM 4852 C CA . ILE A 1 609 ? -34.936 -34.464 150.933 1.00 80.12 609 ILE A CA 1
ATOM 4853 C C . ILE A 1 609 ? -36.237 -33.765 150.500 1.00 80.12 609 ILE A C 1
ATOM 4855 O O . ILE A 1 609 ? -36.196 -32.908 149.617 1.00 80.12 609 ILE A O 1
ATOM 4859 N N . ARG A 1 610 ? -37.387 -34.107 151.107 1.00 83.06 610 ARG A N 1
ATOM 4860 C CA . ARG A 1 610 ? -38.712 -33.548 150.763 1.00 83.06 610 ARG A CA 1
ATOM 4861 C C . ARG A 1 610 ? -39.261 -32.536 151.767 1.00 83.06 610 ARG A C 1
ATOM 4863 O O . ARG A 1 610 ? -40.285 -31.916 151.472 1.00 83.06 610 ARG A O 1
ATOM 4870 N N . SER A 1 611 ? -38.619 -32.359 152.919 1.00 80.88 611 SER A N 1
ATOM 4871 C CA . SER A 1 611 ? -39.022 -31.342 153.894 1.00 80.88 611 SER A CA 1
ATOM 4872 C C . SER A 1 611 ? -38.327 -30.019 153.615 1.00 80.88 611 SER A C 1
ATOM 4874 O O . SER A 1 611 ? -37.199 -29.979 153.133 1.00 80.88 611 SER A O 1
ATOM 4876 N N . ALA A 1 612 ? -39.018 -28.926 153.912 1.00 77.31 612 ALA A N 1
ATOM 4877 C CA . ALA A 1 612 ? -38.459 -27.589 153.813 1.00 77.31 612 ALA A CA 1
ATOM 4878 C C . ALA A 1 612 ? -37.571 -27.298 155.027 1.00 77.31 612 ALA A C 1
ATOM 4880 O O . ALA A 1 612 ? -38.010 -27.463 156.167 1.00 77.31 612 ALA A O 1
ATOM 4881 N N . TYR A 1 613 ? -36.352 -26.821 154.780 1.00 76.75 613 TYR A N 1
ATOM 4882 C CA . TYR A 1 613 ? -35.417 -26.435 155.837 1.00 76.75 613 TYR A CA 1
ATOM 4883 C C . TYR A 1 613 ? -35.158 -24.938 155.796 1.00 76.75 613 TYR A C 1
ATOM 4885 O O . TYR A 1 613 ? -34.940 -24.360 154.729 1.00 76.75 613 TYR A O 1
ATOM 4893 N N . LYS A 1 614 ? -35.186 -24.292 156.964 1.00 79.50 614 LYS A N 1
ATOM 4894 C CA . LYS A 1 614 ? -34.993 -22.839 157.068 1.00 79.50 614 LYS A CA 1
ATOM 4895 C C . LYS A 1 614 ? -33.570 -22.446 156.667 1.00 79.50 614 LYS A C 1
ATOM 4897 O O . LYS A 1 614 ? -33.373 -21.390 156.078 1.00 79.50 614 LYS A O 1
ATOM 4902 N N . GLU A 1 615 ? -32.615 -23.333 156.924 1.00 77.62 615 GLU A N 1
ATOM 4903 C CA . GLU A 1 615 ? -31.209 -23.232 156.541 1.00 77.62 615 GLU A CA 1
ATOM 4904 C C . GLU A 1 615 ? -31.015 -23.184 155.017 1.00 77.62 615 GLU A C 1
ATOM 4906 O O . GLU A 1 615 ? -30.061 -22.573 154.554 1.00 77.62 615 GLU A O 1
ATOM 4911 N N . LEU A 1 616 ? -31.950 -23.746 154.238 1.00 78.12 616 LEU A N 1
ATOM 4912 C CA . LEU A 1 616 ? -31.988 -23.662 152.768 1.00 78.12 616 LEU A CA 1
ATOM 4913 C C . LEU A 1 616 ? -33.018 -22.628 152.273 1.00 78.12 616 LEU A C 1
ATOM 4915 O O . LEU A 1 616 ? -33.577 -22.752 151.181 1.00 78.12 616 LEU A O 1
ATOM 4919 N N . GLY A 1 617 ? -33.359 -21.638 153.104 1.00 75.94 617 GLY A N 1
ATOM 4920 C CA . GLY A 1 617 ? -34.336 -20.599 152.762 1.00 75.94 617 GLY A CA 1
ATOM 4921 C C . GLY A 1 617 ? -35.775 -21.109 152.616 1.00 75.94 617 GLY A C 1
ATOM 4922 O O . GLY A 1 617 ? -36.560 -20.526 151.873 1.00 75.94 617 GLY A O 1
ATOM 4923 N N . GLY A 1 618 ? -36.130 -22.210 153.288 1.00 75.06 618 GLY A N 1
ATOM 4924 C CA . GLY A 1 618 ? -37.460 -22.827 153.219 1.00 75.06 618 GLY A CA 1
ATOM 4925 C C . GLY A 1 618 ? -37.677 -23.720 151.996 1.00 75.06 618 GLY A C 1
ATOM 4926 O O . GLY A 1 618 ? -38.796 -24.180 151.769 1.00 75.06 618 GLY A O 1
ATOM 4927 N N . LYS A 1 619 ? -36.633 -23.988 151.204 1.00 79.81 619 LYS A N 1
ATOM 4928 C CA . LYS A 1 619 ? -36.706 -24.920 150.074 1.00 79.81 619 LYS A CA 1
ATOM 4929 C C . LYS A 1 619 ? -36.453 -26.358 150.518 1.00 79.81 619 LYS A C 1
ATOM 4931 O O . LYS A 1 619 ? -35.818 -26.619 151.543 1.00 79.81 619 LYS A O 1
ATOM 4936 N N . LYS A 1 620 ? -36.978 -27.295 149.726 1.00 83.12 620 LYS A N 1
ATOM 4937 C CA . LYS A 1 620 ? -36.694 -28.724 149.872 1.00 83.12 620 LYS A CA 1
ATOM 4938 C C . LYS A 1 620 ? -35.303 -28.999 149.307 1.00 83.12 620 LYS A C 1
ATOM 4940 O O . LYS A 1 620 ? -35.026 -28.509 148.210 1.00 83.12 620 LYS A O 1
ATOM 4945 N N . PRO A 1 621 ? -34.458 -29.799 149.977 1.00 80.81 621 PRO A N 1
ATOM 4946 C CA . PRO A 1 621 ? -33.135 -30.123 149.456 1.00 80.81 621 PRO A CA 1
ATOM 4947 C C . PRO A 1 621 ? -33.171 -30.651 148.007 1.00 80.81 621 PRO A C 1
ATOM 4949 O O . PRO A 1 621 ? -32.330 -30.266 147.202 1.00 80.81 621 PRO A O 1
ATOM 4952 N N . ILE A 1 622 ? -34.192 -31.441 147.637 1.00 80.81 622 ILE A N 1
ATOM 4953 C CA . ILE A 1 622 ? -34.345 -31.999 146.279 1.00 80.81 622 ILE A CA 1
ATOM 4954 C C . ILE A 1 622 ? -34.599 -30.945 145.182 1.00 80.81 622 ILE A C 1
ATOM 4956 O O . ILE A 1 622 ? -34.109 -31.104 144.072 1.00 80.81 622 ILE A O 1
ATOM 4960 N N . ASP A 1 623 ? -35.318 -29.864 145.492 1.00 82.19 623 ASP A N 1
ATOM 4961 C CA . ASP A 1 623 ? -35.637 -28.789 144.534 1.00 82.19 623 ASP A CA 1
ATOM 4962 C C . ASP A 1 623 ? -34.577 -27.677 144.555 1.00 82.19 623 ASP A C 1
ATOM 4964 O O . ASP A 1 623 ? -34.480 -26.859 143.640 1.00 82.19 623 ASP A O 1
ATOM 4968 N N . TYR A 1 624 ? -33.806 -27.607 145.640 1.00 83.88 624 TYR A N 1
ATOM 4969 C CA . TYR A 1 624 ? -32.740 -26.630 145.813 1.00 83.88 624 TYR A CA 1
ATOM 4970 C C . TYR A 1 624 ? -31.431 -27.073 145.153 1.00 83.88 624 TYR A C 1
ATOM 4972 O O . TYR A 1 624 ? -30.673 -26.230 144.683 1.00 83.88 624 TYR A O 1
ATOM 4980 N N . CYS A 1 625 ? -31.180 -28.382 145.094 1.00 82.19 625 CYS A N 1
ATOM 4981 C CA . CYS A 1 625 ? -29.963 -28.962 144.542 1.00 82.19 625 CYS A CA 1
ATOM 4982 C C . CYS A 1 625 ? -29.934 -28.888 143.008 1.00 82.19 625 CYS A C 1
ATOM 4984 O O . CYS A 1 625 ? -30.267 -29.840 142.310 1.00 82.19 625 CYS A O 1
ATOM 4986 N N . VAL A 1 626 ? -29.531 -27.735 142.481 1.00 80.94 626 VAL A N 1
ATOM 4987 C CA . VAL A 1 626 ? -29.446 -27.476 141.033 1.00 80.94 626 VAL A CA 1
ATOM 4988 C C . VAL A 1 626 ? -28.008 -27.362 140.531 1.00 80.94 626 VAL A C 1
ATOM 4990 O O . VAL A 1 626 ? -27.762 -27.396 139.326 1.00 80.94 626 VAL A O 1
ATOM 4993 N N . ASP A 1 627 ? -27.045 -27.270 141.446 1.00 79.62 627 ASP A N 1
ATOM 4994 C CA . ASP A 1 627 ? -25.619 -27.197 141.154 1.00 79.62 627 ASP A CA 1
ATOM 4995 C C . ASP A 1 627 ? -24.762 -27.801 142.283 1.00 79.62 627 ASP A C 1
ATOM 4997 O O . ASP A 1 627 ? -25.251 -28.295 143.301 1.00 79.62 627 ASP A O 1
ATOM 5001 N N . LYS A 1 628 ? -23.440 -27.764 142.104 1.00 80.81 628 LYS A N 1
ATOM 5002 C CA . LYS A 1 628 ? -22.481 -28.327 143.062 1.00 80.81 628 LYS A CA 1
ATOM 5003 C C . LYS A 1 628 ? -22.453 -27.580 144.406 1.00 80.81 628 LYS A C 1
ATOM 5005 O O . LYS A 1 628 ? -22.125 -28.194 145.418 1.00 80.81 628 LYS A O 1
ATOM 5010 N N . VAL A 1 629 ? -22.755 -26.280 144.417 1.00 82.69 629 VAL A N 1
ATOM 5011 C CA . VAL A 1 629 ? -22.716 -25.447 145.632 1.00 82.69 629 VAL A CA 1
ATOM 5012 C C . VAL A 1 629 ? -23.929 -25.767 146.495 1.00 82.69 629 VAL A C 1
ATOM 5014 O O . VAL A 1 629 ? -23.787 -26.146 147.654 1.00 82.69 629 VAL A O 1
ATOM 5017 N N . THR A 1 630 ? -25.108 -25.737 145.883 1.00 84.31 630 THR A N 1
ATOM 5018 C CA . THR A 1 630 ? -26.381 -26.086 146.519 1.00 84.31 630 THR A CA 1
ATOM 5019 C C . THR A 1 630 ? -26.417 -27.546 146.976 1.00 84.31 630 THR A C 1
ATOM 5021 O O . THR A 1 630 ? -26.954 -27.838 148.045 1.00 84.31 630 THR A O 1
ATOM 5024 N N . LEU A 1 631 ? -25.778 -28.468 146.240 1.00 82.94 631 LEU A N 1
ATOM 5025 C CA . LEU A 1 631 ? -25.539 -29.840 146.704 1.00 82.94 631 LEU A CA 1
ATOM 5026 C C . LEU A 1 631 ? -24.732 -29.866 148.010 1.00 82.94 631 LEU A C 1
ATOM 5028 O O . LEU A 1 631 ? -25.138 -30.528 148.963 1.00 82.94 631 LEU A O 1
ATOM 5032 N N . ALA A 1 632 ? -23.607 -29.149 148.074 1.00 79.50 632 ALA A N 1
ATOM 5033 C CA . ALA A 1 632 ? -22.746 -29.130 149.256 1.00 79.50 632 ALA A CA 1
ATOM 5034 C C . ALA A 1 632 ? -23.463 -28.549 150.486 1.00 79.50 632 ALA A C 1
ATOM 5036 O O . ALA A 1 632 ? -23.379 -29.129 151.567 1.00 79.50 632 ALA A O 1
ATOM 5037 N N . GLU A 1 633 ? -24.231 -27.471 150.310 1.00 83.38 633 GLU A N 1
ATOM 5038 C CA . GLU A 1 633 ? -25.059 -26.880 151.371 1.00 83.38 633 GLU A CA 1
ATOM 5039 C C . GLU A 1 633 ? -26.090 -27.881 151.911 1.00 83.38 633 GLU A C 1
ATOM 5041 O O . GLU A 1 633 ? -26.250 -28.033 153.126 1.00 83.38 633 GLU A O 1
ATOM 5046 N N . CYS A 1 634 ? -26.743 -28.635 151.020 1.00 82.94 634 CYS A N 1
ATOM 5047 C CA . CYS A 1 634 ? -27.666 -29.690 151.426 1.00 82.94 634 CYS A CA 1
ATOM 5048 C C . CYS A 1 634 ? -26.950 -30.824 152.182 1.00 82.94 634 CYS A C 1
ATOM 5050 O O . CYS A 1 634 ? -27.498 -31.363 153.143 1.00 82.94 634 CYS A O 1
ATOM 5052 N N . LEU A 1 635 ? -25.722 -31.180 151.796 1.00 82.19 635 LEU A N 1
ATOM 5053 C CA . LEU A 1 635 ? -24.930 -32.209 152.479 1.00 82.19 635 LEU A CA 1
ATOM 5054 C C . LEU A 1 635 ? -24.390 -31.750 153.843 1.00 82.19 635 LEU A C 1
ATOM 5056 O O . LEU A 1 635 ? -24.272 -32.562 154.763 1.00 82.19 635 LEU A O 1
ATOM 5060 N N . ASP A 1 636 ? -24.081 -30.469 154.026 1.00 81.75 636 ASP A N 1
ATOM 5061 C CA . ASP A 1 636 ? -23.696 -29.951 155.342 1.00 81.75 636 ASP A CA 1
ATOM 5062 C C . ASP A 1 636 ? -24.891 -29.901 156.294 1.00 81.75 636 ASP A C 1
ATOM 5064 O O . ASP A 1 636 ? -24.780 -30.331 157.448 1.00 81.75 636 ASP A O 1
ATOM 5068 N N . LEU A 1 637 ? -26.064 -29.503 155.796 1.00 83.38 637 LEU A N 1
ATOM 5069 C CA . LEU A 1 637 ? -27.304 -29.609 156.557 1.00 83.38 637 LEU A CA 1
ATOM 5070 C C . LEU A 1 637 ? -27.600 -31.065 156.950 1.00 83.38 637 LEU A C 1
ATOM 5072 O O . LEU A 1 637 ? -27.976 -31.336 158.093 1.00 83.38 637 LEU A O 1
ATOM 5076 N N . LEU A 1 638 ? -27.368 -32.017 156.042 1.00 81.75 638 LEU A N 1
ATOM 5077 C CA . LEU A 1 638 ? -27.526 -33.446 156.311 1.00 81.75 638 LEU A CA 1
ATOM 5078 C C . LEU A 1 638 ? -26.679 -33.901 157.514 1.00 81.75 638 LEU A C 1
ATOM 5080 O O . LEU A 1 638 ? -27.179 -34.637 158.367 1.00 81.75 638 LEU A O 1
ATOM 5084 N N . LYS A 1 639 ? -25.432 -33.425 157.644 1.00 76.31 639 LYS A N 1
ATOM 5085 C CA . LYS A 1 639 ? -24.564 -33.737 158.800 1.00 76.31 639 LYS A CA 1
ATOM 5086 C C . LYS A 1 639 ? -25.128 -33.189 160.110 1.00 76.31 639 LYS A C 1
ATOM 5088 O O . LYS A 1 639 ? -25.032 -33.857 161.142 1.00 76.31 639 LYS A O 1
ATOM 5093 N N . VAL A 1 640 ? -25.707 -31.986 160.082 1.00 76.81 640 VAL A N 1
ATOM 5094 C CA . VAL A 1 640 ? -26.346 -31.374 161.260 1.00 76.81 640 VAL A CA 1
ATOM 5095 C C . VAL A 1 640 ? -27.554 -32.203 161.695 1.00 76.81 640 VAL A C 1
ATOM 5097 O O . VAL A 1 640 ? -27.697 -32.513 162.879 1.00 76.81 640 VAL A O 1
ATOM 5100 N N . VAL A 1 641 ? -28.390 -32.616 160.740 1.00 76.19 641 VAL A N 1
ATOM 5101 C CA . VAL A 1 641 ? -29.586 -33.426 161.006 1.00 76.19 641 VAL A CA 1
ATOM 5102 C C . VAL A 1 641 ? -29.219 -34.834 161.494 1.00 76.19 641 VAL A C 1
ATOM 5104 O O . VAL A 1 641 ? -29.888 -35.352 162.385 1.00 76.19 641 VAL A O 1
ATOM 5107 N N . ALA A 1 642 ? -28.133 -35.431 160.991 1.00 71.31 642 ALA A N 1
ATOM 5108 C CA . ALA A 1 642 ? -27.681 -36.768 161.388 1.00 71.31 642 ALA A CA 1
ATOM 5109 C C . ALA A 1 642 ? -27.096 -36.849 162.815 1.00 71.31 642 ALA A C 1
ATOM 5111 O O . ALA A 1 642 ? -27.128 -37.916 163.424 1.00 71.31 642 ALA A O 1
ATOM 5112 N N . ARG A 1 643 ? -26.572 -35.746 163.379 1.00 64.62 643 ARG A N 1
ATOM 5113 C CA . ARG A 1 643 ? -25.953 -35.730 164.726 1.00 64.62 643 ARG A CA 1
ATOM 5114 C C . ARG A 1 643 ? -26.941 -35.602 165.890 1.00 64.62 643 ARG A C 1
ATOM 5116 O O . ARG A 1 643 ? -26.568 -35.898 167.024 1.00 64.62 643 ARG A O 1
ATOM 5123 N N . LYS A 1 644 ? -28.183 -35.181 165.648 1.00 62.31 644 LYS A N 1
ATOM 5124 C CA . LYS A 1 644 ? -29.250 -35.221 166.660 1.00 62.31 644 LYS A CA 1
ATOM 5125 C C . LYS A 1 644 ? -29.819 -36.648 166.685 1.00 62.31 644 LYS A C 1
ATOM 5127 O O . LYS A 1 644 ? -30.547 -37.003 165.757 1.00 62.31 644 LYS A O 1
ATOM 5132 N N . LYS A 1 645 ? -29.417 -37.462 167.679 1.00 51.53 645 LYS A N 1
ATOM 5133 C CA . LYS A 1 645 ? -29.922 -38.841 167.853 1.00 51.53 645 LYS A CA 1
ATOM 5134 C C . LYS A 1 645 ? -31.447 -38.853 167.868 1.00 51.53 645 LYS A C 1
ATOM 5136 O O . LYS A 1 645 ? -32.002 -38.124 168.718 1.00 51.53 645 LYS A O 1
#

Radius of gyration: 80.83 Å; Cα contacts (8 Å, |Δi|>4): 816; chains: 1; bounding box: 137×64×237 Å

pLDDT: mean 85.15, std 12.77, range [26.81, 97.81]

Foldseek 3Di:
DDDDDDDDDDPPDFDDLPDAAQWFQFPVRDIDGLQRADAFQRRQTFQLPPVGRAGWGFHSVDPDTHTDGPDPDCPVSCRLLSSLLVLLLVLCQVQQKAWDAWQKADDPHDIDTPDHIDIDHFPDKDAQPPVVPPQTARMWTHDPNAIEGEHEAQPDDDDPVNLVVCVVVQHKYKYFYNVRPHSNDDSVVSSCSSRPNTDMDTSDHPVRVVVNVVVVVVVVVVVVVVVVVVVVLLVVVVVQLVVLVVLAVPDDDDPPPDPVLCVLLVVLVLAQDDFFASSQWNYGRRVLLVVCCVPQLLNPPNQADWAALVVSLVVCVVVRGGDPSLNDDDPVSQVVCVVDPGSRDRPSVRSVVSLVVCCVVQQWHDDPRTIHGDPVSRVSSVVVVVLVVQLVVLLVVQLVLLQVLLVPDDPVLQDPDHSVVQQQDQQPVLRGGLNVCSNVVDPVNVVLVVLSVQSSCVQPPVHDQDPDPSPGSCPVVSVVSVVVVVVVVVVVVVVVVVVVVVVVVVVVVVLVVVLVVQLVVLLVVLCVLPPPCSVVVLVVVCVVDVPDNLSVQSSPDVVSSVVSVVVSVVVSVVVVVVVVLVVQQVVLLVVLLVLLCVLANDVVSVCQQQFFDVQLVRDRLSVQRSDPVSSVSSVVVSVVVSPPD